Protein AF-0000000078787293 (afdb_homodimer)

Nearest PDB structures (foldseek):
  5sux-assembly1_A  TM=4.460E-01  e=6.720E-12  Vibrio cholerae
  4mlo-assembly1_A  TM=4.413E-01  e=1.773E-11  Vibrio cholerae
  1sfn-assembly1_A  TM=8.249E-01  e=9.211E-05  Deinococcus radiodurans
  2arc-assembly1_A  TM=6.393E-01  e=3.563E-06  Escherichia coli
  3myx-assembly2_B  TM=7.234E-01  e=1.630E-04  Pseudomonas syringae pv. tomato str. DC3000

Structure (mmCIF, N/CA/C/O backbone):
data_AF-0000000078787293-model_v1
#
loop_
_entity.id
_entity.type
_entity.pdbx_description
1 polymer 'HTH araC/xylS-type domain-containing protein'
#
loop_
_atom_site.group_PDB
_atom_site.id
_atom_site.type_symbol
_atom_site.label_atom_id
_atom_site.label_alt_id
_atom_site.label_comp_id
_atom_site.label_asym_id
_atom_site.label_entity_id
_atom_site.label_seq_id
_atom_site.pdbx_PDB_ins_code
_atom_site.Cartn_x
_atom_site.Cartn_y
_atom_site.Cartn_z
_atom_site.occupancy
_atom_site.B_iso_or_equiv
_atom_site.auth_seq_id
_atom_site.auth_comp_id
_atom_site.auth_asym_id
_atom_site.auth_atom_id
_atom_site.pdbx_PDB_model_num
ATOM 1 N N . MET A 1 1 ? 17.047 10.227 26.578 1 62.25 1 MET A N 1
ATOM 2 C CA . MET A 1 1 ? 17.625 10.672 25.312 1 62.25 1 MET A CA 1
ATOM 3 C C . MET A 1 1 ? 16.594 10.57 24.188 1 62.25 1 MET A C 1
ATOM 5 O O . MET A 1 1 ? 15.789 9.633 24.156 1 62.25 1 MET A O 1
ATOM 9 N N . GLU A 1 2 ? 16.328 11.617 23.391 1 69 2 GLU A N 1
ATOM 10 C CA . GLU A 1 2 ? 15.398 11.711 22.266 1 69 2 GLU A CA 1
ATOM 11 C C . GLU A 1 2 ? 15.922 10.953 21.047 1 69 2 GLU A C 1
ATOM 13 O O . GLU A 1 2 ? 17.094 11.086 20.688 1 69 2 GLU A O 1
ATOM 18 N N . ARG A 1 3 ? 15.273 9.922 20.766 1 77.88 3 ARG A N 1
ATOM 19 C CA . ARG A 1 3 ? 15.594 9.18 19.547 1 77.88 3 ARG A CA 1
ATOM 20 C C . ARG A 1 3 ? 14.562 9.445 18.453 1 77.88 3 ARG A C 1
ATOM 22 O O . ARG A 1 3 ? 13.352 9.414 18.719 1 77.88 3 ARG A O 1
ATOM 29 N N . LEU A 1 4 ? 15.031 9.945 17.312 1 78.88 4 LEU A N 1
ATOM 30 C CA . LEU A 1 4 ? 14.203 10.172 16.125 1 78.88 4 LEU A CA 1
ATOM 31 C C . LEU A 1 4 ? 14.664 9.297 14.969 1 78.88 4 LEU A C 1
ATOM 33 O O . LEU A 1 4 ? 15.781 9.453 14.477 1 78.88 4 LEU A O 1
ATOM 37 N N . ASP A 1 5 ? 13.82 8.258 14.688 1 85.5 5 ASP A N 1
ATOM 38 C CA . ASP A 1 5 ? 14.086 7.426 13.516 1 85.5 5 ASP A CA 1
ATOM 39 C C . ASP A 1 5 ? 13.219 7.855 12.336 1 85.5 5 ASP A C 1
ATOM 41 O O . ASP A 1 5 ? 12 7.984 12.469 1 85.5 5 ASP A O 1
ATOM 45 N N . VAL A 1 6 ? 13.891 8.141 11.242 1 84.81 6 VAL A N 1
ATOM 46 C CA . VAL A 1 6 ? 13.156 8.688 10.102 1 84.81 6 VAL A CA 1
ATOM 47 C C . VAL A 1 6 ? 13.414 7.828 8.867 1 84.81 6 VAL A C 1
ATOM 49 O O . VAL A 1 6 ? 14.555 7.445 8.594 1 84.81 6 VAL A O 1
ATOM 52 N N . PHE A 1 7 ? 12.367 7.406 8.336 1 85.94 7 PHE A N 1
ATOM 53 C CA . PHE A 1 7 ? 12.422 6.84 6.996 1 85.94 7 PHE A CA 1
ATOM 54 C C . PHE A 1 7 ? 12.008 7.867 5.953 1 85.94 7 PHE A C 1
ATOM 56 O O . PHE A 1 7 ? 10.828 8.227 5.867 1 85.94 7 PHE A O 1
ATOM 63 N N . ASP A 1 8 ? 12.977 8.391 5.195 1 82.12 8 ASP A N 1
ATOM 64 C CA . ASP A 1 8 ? 12.711 9.445 4.219 1 82.12 8 ASP A CA 1
ATOM 65 C C . ASP A 1 8 ? 13.148 9.016 2.82 1 82.12 8 ASP A C 1
ATOM 67 O O . ASP A 1 8 ? 14.227 8.445 2.65 1 82.12 8 ASP A O 1
ATOM 71 N N . CYS A 1 9 ? 12.141 9.078 1.881 1 74.38 9 CYS A N 1
ATOM 72 C CA . CYS A 1 9 ? 12.484 8.844 0.483 1 74.38 9 CYS A CA 1
ATOM 73 C C . CYS A 1 9 ? 11.516 9.57 -0.447 1 74.38 9 CYS A C 1
ATOM 75 O O . CYS A 1 9 ? 10.305 9.406 -0.34 1 74.38 9 CYS A O 1
ATOM 77 N N . SER A 1 10 ? 11.984 10.203 -1.508 1 70.12 10 SER A N 1
ATOM 78 C CA . SER A 1 10 ? 11.25 10.805 -2.615 1 70.12 10 SER A CA 1
ATOM 79 C C . SER A 1 10 ? 9.992 11.516 -2.123 1 70.12 10 SER A C 1
ATOM 81 O O . SER A 1 10 ? 8.898 11.273 -2.633 1 70.12 10 SER A O 1
ATOM 83 N N . ASN A 1 11 ? 10.008 12.234 -1.091 1 72.56 11 ASN A N 1
ATOM 84 C CA . ASN A 1 11 ? 8.945 13.094 -0.577 1 72.56 11 ASN A CA 1
ATOM 85 C C . ASN A 1 11 ? 8.07 12.359 0.438 1 72.56 11 ASN A C 1
ATOM 87 O O . ASN A 1 11 ? 6.941 12.773 0.704 1 72.56 11 ASN A O 1
ATOM 91 N N . VAL A 1 12 ? 8.492 11.141 0.809 1 79.19 12 VAL A N 1
ATOM 92 C CA . VAL A 1 12 ? 7.766 10.375 1.816 1 79.19 12 VAL A CA 1
ATOM 93 C C . VAL A 1 12 ? 8.547 10.383 3.131 1 79.19 12 VAL A C 1
ATOM 95 O O . VAL A 1 12 ? 9.758 10.148 3.145 1 79.19 12 VAL A O 1
ATOM 98 N N . LEU A 1 13 ? 7.805 10.766 4.164 1 83.31 13 LEU A N 1
ATOM 99 C CA . LEU A 1 13 ? 8.477 10.82 5.461 1 83.31 13 LEU A CA 1
ATOM 100 C C . LEU A 1 13 ? 7.648 10.109 6.531 1 83.31 13 LEU A C 1
ATOM 102 O O . LEU A 1 13 ? 6.484 10.453 6.746 1 83.31 13 LEU A O 1
ATOM 106 N N . ILE A 1 14 ? 8.195 9.078 7.031 1 85.12 14 ILE A N 1
ATOM 107 C CA . ILE A 1 14 ? 7.66 8.422 8.219 1 85.12 14 ILE A CA 1
ATOM 108 C C . ILE A 1 14 ? 8.672 8.516 9.359 1 85.12 14 ILE A C 1
ATOM 110 O O . ILE A 1 14 ? 9.867 8.273 9.156 1 85.12 14 ILE A O 1
ATOM 114 N N . ALA A 1 15 ? 8.203 8.898 10.477 1 85.5 15 ALA A N 1
ATOM 115 C CA . ALA A 1 15 ? 9.117 9.086 11.594 1 85.5 15 ALA A CA 1
ATOM 116 C C . ALA A 1 15 ? 8.578 8.422 12.859 1 85.5 15 ALA A C 1
ATOM 118 O O . ALA A 1 15 ? 7.367 8.297 13.039 1 85.5 15 ALA A O 1
ATOM 119 N N . SER A 1 16 ? 9.477 7.93 13.602 1 84.25 16 SER A N 1
ATOM 120 C CA . SER A 1 16 ? 9.172 7.43 14.938 1 84.25 16 SER A CA 1
ATOM 121 C C . SER A 1 16 ? 9.914 8.227 16 1 84.25 16 SER A C 1
ATOM 123 O O . SER A 1 16 ? 11.133 8.414 15.922 1 84.25 16 SER A O 1
ATOM 125 N N . TYR A 1 17 ? 9.156 8.781 16.906 1 82.44 17 TYR A N 1
ATOM 126 C CA . TYR A 1 17 ? 9.711 9.594 17.984 1 82.44 17 TYR A CA 1
ATOM 127 C C . TYR A 1 17 ? 9.703 8.828 19.297 1 82.44 17 TYR A C 1
ATOM 129 O O . TYR A 1 17 ? 8.727 8.156 19.641 1 82.44 17 TYR A O 1
ATOM 137 N N . PHE A 1 18 ? 10.93 8.898 19.922 1 79.31 18 PHE A N 1
ATOM 138 C CA . PHE A 1 18 ? 11.07 8.297 21.25 1 79.31 18 PHE A CA 1
ATOM 139 C C . PHE A 1 18 ? 11.812 9.227 22.188 1 79.31 18 PHE A C 1
ATOM 141 O O . PHE A 1 18 ? 12.93 9.664 21.891 1 79.31 18 PHE A O 1
ATOM 148 N N . THR A 1 19 ? 11.156 9.617 23.297 1 79.94 19 THR A N 1
ATOM 149 C CA . THR A 1 19 ? 11.852 10.461 24.266 1 79.94 19 THR A CA 1
ATOM 150 C C . THR A 1 19 ? 11.398 10.156 25.688 1 79.94 19 THR A C 1
ATOM 152 O O . THR A 1 19 ? 10.227 9.828 25.906 1 79.94 19 THR A O 1
ATOM 155 N N . ASP A 1 20 ? 12.328 10.305 26.516 1 77.94 20 ASP A N 1
ATOM 156 C CA . ASP A 1 20 ? 12.031 10.188 27.938 1 77.94 20 ASP A CA 1
ATOM 157 C C . ASP A 1 20 ? 11.758 11.547 28.562 1 77.94 20 ASP A C 1
ATOM 159 O O . ASP A 1 20 ? 11.422 11.641 29.734 1 77.94 20 ASP A O 1
ATOM 163 N N . ASP A 1 21 ? 11.922 12.586 27.719 1 71.88 21 ASP A N 1
ATOM 164 C CA . ASP A 1 21 ? 11.773 13.953 28.219 1 71.88 21 ASP A CA 1
ATOM 165 C C . ASP A 1 21 ? 10.477 14.586 27.719 1 71.88 21 ASP A C 1
ATOM 167 O O . ASP A 1 21 ? 9.945 14.195 26.672 1 71.88 21 ASP A O 1
ATOM 171 N N . ARG A 1 22 ? 10.086 15.469 28.5 1 72.69 22 ARG A N 1
ATOM 172 C CA . ARG A 1 22 ? 8.938 16.281 28.125 1 72.69 22 ARG A CA 1
ATOM 173 C C . ARG A 1 22 ? 9.352 17.406 27.188 1 72.69 22 ARG A C 1
ATOM 175 O O . ARG A 1 22 ? 10.352 18.094 27.422 1 72.69 22 ARG A O 1
ATOM 182 N N . GLY A 1 23 ? 8.953 17.297 25.953 1 70.62 23 GLY A N 1
ATOM 183 C CA . GLY A 1 23 ? 9.297 18.328 24.969 1 70.62 23 GLY A CA 1
ATOM 184 C C . GLY A 1 23 ? 8.086 18.922 24.281 1 70.62 23 GLY A C 1
ATOM 185 O O . GLY A 1 23 ? 7.004 18.328 24.297 1 70.62 23 GLY A O 1
ATOM 186 N N . CYS A 1 24 ? 8.234 20.281 24.016 1 66.62 24 CYS A N 1
ATOM 187 C CA . CYS A 1 24 ? 7.188 21.016 23.297 1 66.62 24 CYS A CA 1
ATOM 188 C C . CYS A 1 24 ? 7.609 21.328 21.875 1 66.62 24 CYS A C 1
ATOM 190 O O . CYS A 1 24 ? 8.789 21.578 21.609 1 66.62 24 CYS A O 1
ATOM 192 N N . ALA A 1 25 ? 6.742 20.922 20.953 1 65.94 25 ALA A N 1
ATOM 193 C CA . ALA A 1 25 ? 6.961 21.375 19.578 1 65.94 25 ALA A CA 1
ATOM 194 C C . ALA A 1 25 ? 5.777 22.188 19.078 1 65.94 25 ALA A C 1
ATOM 196 O O . ALA A 1 25 ? 4.641 21.984 19.516 1 65.94 25 ALA A O 1
ATOM 197 N N . HIS A 1 26 ? 6.086 23.312 18.328 1 65 26 HIS A N 1
ATOM 198 C CA . HIS A 1 26 ? 5.066 24.312 18.062 1 65 26 HIS A CA 1
ATOM 199 C C . HIS A 1 26 ? 4.602 24.266 16.609 1 65 26 HIS A C 1
ATOM 201 O O . HIS A 1 26 ? 3.637 24.938 16.234 1 65 26 HIS A O 1
ATOM 207 N N . GLU A 1 27 ? 4.996 23.422 15.75 1 70.94 27 GLU A N 1
ATOM 208 C CA . GLU A 1 27 ? 4.551 23.703 14.391 1 70.94 27 GLU A CA 1
ATOM 209 C C . GLU A 1 27 ? 4.414 22.406 13.586 1 70.94 27 GLU A C 1
ATOM 211 O O . GLU A 1 27 ? 5.27 21.531 13.664 1 70.94 27 GLU A O 1
ATOM 216 N N . ASN A 1 28 ? 3.115 22.438 12.992 1 80.5 28 ASN A N 1
ATOM 217 C CA . ASN A 1 28 ? 2.889 21.344 12.055 1 80.5 28 ASN A CA 1
ATOM 218 C C . ASN A 1 28 ? 3.025 21.812 10.609 1 80.5 28 ASN A C 1
ATOM 220 O O . ASN A 1 28 ? 2.066 22.312 10.016 1 80.5 28 ASN A O 1
ATOM 224 N N . ARG A 1 29 ? 4.113 21.641 9.992 1 85.62 29 ARG A N 1
ATOM 225 C CA . ARG A 1 29 ? 4.43 22.188 8.68 1 85.62 29 ARG A CA 1
ATOM 226 C C . ARG A 1 29 ? 3.844 21.328 7.57 1 85.62 29 ARG A C 1
ATOM 228 O O . ARG A 1 29 ? 3.756 21.766 6.418 1 85.62 29 ARG A O 1
ATOM 235 N N . GLU A 1 30 ? 3.525 20.188 7.879 1 90.75 30 GLU A N 1
ATOM 236 C CA . GLU A 1 30 ? 2.895 19.266 6.938 1 90.75 30 GLU A CA 1
ATOM 237 C C . GLU A 1 30 ? 1.66 18.609 7.551 1 90.75 30 GLU A C 1
ATOM 239 O O . GLU A 1 30 ? 1.553 18.5 8.773 1 90.75 30 GLU A O 1
ATOM 244 N N . HIS A 1 31 ? 0.689 18.297 6.621 1 94.94 31 HIS A N 1
ATOM 245 C CA . HIS A 1 31 ? -0.355 17.422 7.137 1 94.94 31 HIS A CA 1
ATOM 246 C C . HIS A 1 31 ? 0.238 16.141 7.719 1 94.94 31 HIS A C 1
ATOM 248 O O . HIS A 1 31 ? 1.158 15.555 7.137 1 94.94 31 HIS A O 1
ATOM 254 N N . THR A 1 32 ? -0.256 15.773 8.891 1 94.62 32 THR A N 1
ATOM 255 C CA . THR A 1 32 ? 0.397 14.688 9.609 1 94.62 32 THR A CA 1
ATOM 256 C C . THR A 1 32 ? -0.635 13.719 10.172 1 94.62 32 THR A C 1
ATOM 258 O O . THR A 1 32 ? -1.681 14.133 10.672 1 94.62 32 THR A O 1
ATOM 261 N N . LEU A 1 33 ? -0.369 12.461 9.984 1 96.56 33 LEU A N 1
ATOM 262 C CA . LEU A 1 33 ? -1.076 11.398 10.688 1 96.56 33 LEU A CA 1
ATOM 263 C C . LEU A 1 33 ? -0.208 10.812 11.797 1 96.56 33 LEU A C 1
ATOM 265 O O . LEU A 1 33 ? 0.885 10.305 11.531 1 96.56 33 LEU A O 1
ATOM 269 N N . ILE A 1 34 ? -0.699 10.898 13.062 1 94.94 34 ILE A N 1
ATOM 270 C CA . ILE A 1 34 ? 0.132 10.484 14.188 1 94.94 34 ILE A CA 1
ATOM 271 C C . ILE A 1 34 ? -0.552 9.344 14.938 1 94.94 34 ILE A C 1
ATOM 273 O O . ILE A 1 34 ? -1.773 9.352 15.117 1 94.94 34 ILE A O 1
ATOM 277 N N . TYR A 1 35 ? 0.194 8.344 15.273 1 95.12 35 TYR A N 1
ATOM 278 C CA . TYR A 1 35 ? -0.231 7.219 16.094 1 95.12 35 TYR A CA 1
ATOM 279 C C . TYR A 1 35 ? 0.604 7.125 17.359 1 95.12 35 TYR A C 1
ATOM 281 O O . TYR A 1 35 ? 1.831 7.027 17.297 1 95.12 35 TYR A O 1
ATOM 289 N N . LEU A 1 36 ? -0.06 7.109 18.516 1 94.25 36 LEU A N 1
ATOM 290 C CA . LEU A 1 36 ? 0.658 7.082 19.781 1 94.25 36 LEU A CA 1
ATOM 291 C C . LEU A 1 36 ? 0.861 5.648 20.25 1 94.25 36 LEU A C 1
ATOM 293 O O . LEU A 1 36 ? -0.107 4.906 20.438 1 94.25 36 LEU A O 1
ATOM 297 N N . CYS A 1 37 ? 2.1 5.32 20.484 1 91.81 37 CYS A N 1
ATOM 298 C CA . CYS A 1 37 ? 2.443 3.975 20.938 1 91.81 37 CYS A CA 1
ATOM 299 C C . CYS A 1 37 ? 2.535 3.904 22.453 1 91.81 37 CYS A C 1
ATOM 301 O O . CYS A 1 37 ? 2.088 2.93 23.062 1 91.81 37 CYS A O 1
ATOM 303 N N . SER A 1 38 ? 3.1 4.848 23.031 1 92.5 38 SER A N 1
ATOM 304 C CA . SER A 1 38 ? 3.242 4.934 24.484 1 92.5 38 SER A CA 1
ATOM 305 C C . SER A 1 38 ? 3.346 6.383 24.938 1 92.5 38 SER A C 1
ATOM 307 O O . SER A 1 38 ? 3.646 7.273 24.141 1 92.5 38 SER A O 1
ATOM 309 N N . GLY A 1 39 ? 3.051 6.59 26.234 1 92.62 39 GLY A N 1
ATOM 310 C CA . GLY A 1 39 ? 3.074 7.941 26.781 1 92.62 39 GLY A CA 1
ATOM 311 C C . GLY A 1 39 ? 1.795 8.711 26.516 1 92.62 39 GLY A C 1
ATOM 312 O O . GLY A 1 39 ? 0.717 8.125 26.406 1 92.62 39 GLY A O 1
ATOM 313 N N . GLU A 1 40 ? 2.012 10.039 26.562 1 93.38 40 GLU A N 1
ATOM 314 C CA . GLU A 1 40 ? 0.89 10.938 26.328 1 93.38 40 GLU A CA 1
ATOM 315 C C . GLU A 1 40 ? 1.302 12.109 25.438 1 93.38 40 GLU A C 1
ATOM 317 O O . GLU A 1 40 ? 2.426 12.602 25.531 1 93.38 40 GLU A O 1
ATOM 322 N N . LEU A 1 41 ? 0.417 12.453 24.609 1 93.25 41 LEU A N 1
ATOM 323 C CA . LEU A 1 41 ? 0.627 13.633 23.781 1 93.25 41 LEU A CA 1
ATOM 324 C C . LEU A 1 41 ? -0.491 14.648 23.984 1 93.25 41 LEU A C 1
ATOM 326 O O . LEU A 1 41 ? -1.661 14.352 23.734 1 93.25 41 LEU A O 1
ATOM 330 N N . GLU A 1 42 ? -0.112 15.773 24.438 1 93.69 42 GLU A N 1
ATOM 331 C CA . GLU A 1 42 ? -1.062 16.875 24.578 1 93.69 42 GLU A CA 1
ATOM 332 C C . GLU A 1 42 ? -0.973 17.844 23.406 1 93.69 42 GLU A C 1
ATOM 334 O O . GLU A 1 42 ? 0.111 18.328 23.078 1 93.69 42 GLU A O 1
ATOM 339 N N . ILE A 1 43 ? -2.078 18.047 22.828 1 93.38 43 ILE A N 1
ATOM 340 C CA . ILE A 1 43 ? -2.152 18.969 21.688 1 93.38 43 ILE A CA 1
ATOM 341 C C . ILE A 1 43 ? -3.053 20.141 22.047 1 93.38 43 ILE A C 1
ATOM 343 O O . ILE A 1 43 ? -4.203 19.953 22.453 1 93.38 43 ILE A O 1
ATOM 347 N N . GLU A 1 44 ? -2.506 21.281 21.859 1 91.62 44 GLU A N 1
ATOM 348 C CA . GLU A 1 44 ? -3.279 22.5 22.109 1 91.62 44 GLU A CA 1
ATOM 349 C C . GLU A 1 44 ? -3.514 23.281 20.828 1 91.62 44 GLU A C 1
ATOM 351 O O . GLU A 1 44 ? -2.568 23.578 20.094 1 91.62 44 GLU A O 1
ATOM 356 N N . GLU A 1 45 ? -4.715 23.516 20.547 1 88.25 45 GLU A N 1
ATOM 357 C CA . GLU A 1 45 ? -5.117 24.312 19.406 1 88.25 45 GLU A CA 1
ATOM 358 C C . GLU A 1 45 ? -6.184 25.344 19.781 1 88.25 45 GLU A C 1
ATOM 360 O O . GLU A 1 45 ? -7.273 24.969 20.234 1 88.25 45 GLU A O 1
ATOM 365 N N . ARG A 1 46 ? -5.898 26.562 19.5 1 81 46 ARG A N 1
ATOM 366 C CA . ARG A 1 46 ? -6.844 27.641 19.766 1 81 46 ARG A CA 1
ATOM 367 C C . ARG A 1 46 ? -7.398 27.547 21.188 1 81 46 ARG A C 1
ATOM 369 O O . ARG A 1 46 ? -8.617 27.609 21.375 1 81 46 ARG A O 1
ATOM 376 N N . GLY A 1 47 ? -6.609 27.281 22.078 1 83.56 47 GLY A N 1
ATOM 377 C CA . GLY A 1 47 ? -6.984 27.25 23.484 1 83.56 47 GLY A CA 1
ATOM 378 C C . GLY A 1 47 ? -7.578 25.938 23.922 1 83.56 47 GLY A C 1
ATOM 379 O O . GLY A 1 47 ? -7.789 25.703 25.125 1 83.56 47 GLY A O 1
ATOM 380 N N . LYS A 1 48 ? -7.879 25.094 23.047 1 91.5 48 LYS A N 1
ATOM 381 C C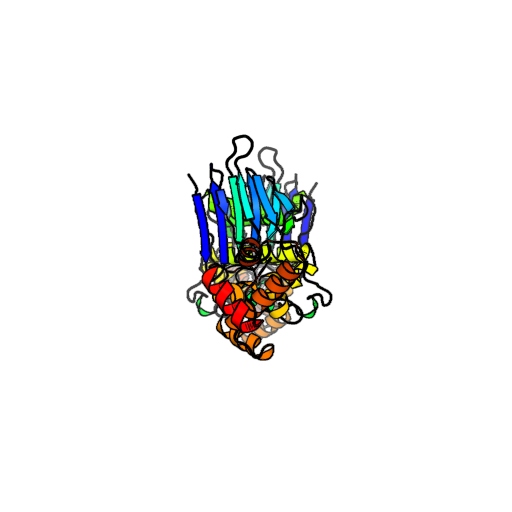A . LYS A 1 48 ? -8.438 23.781 23.391 1 91.5 48 LYS A CA 1
ATOM 382 C C . LYS A 1 48 ? -7.344 22.719 23.469 1 91.5 48 LYS A C 1
ATOM 384 O O . LYS A 1 48 ? -6.496 22.625 22.578 1 91.5 48 LYS A O 1
ATOM 389 N N . LYS A 1 49 ? -7.438 21.984 24.531 1 94 49 LYS A N 1
ATOM 390 C CA . LYS A 1 49 ? -6.441 20.938 24.766 1 94 49 LYS A CA 1
ATOM 391 C C . LYS A 1 49 ? -7.035 19.547 24.5 1 94 49 LYS A C 1
ATOM 393 O O . LYS A 1 49 ? -8.141 19.25 24.953 1 94 49 LYS A O 1
ATOM 398 N N . THR A 1 50 ? -6.352 18.797 23.75 1 95.44 50 THR A N 1
ATOM 399 C CA . THR A 1 50 ? -6.688 17.391 23.484 1 95.44 50 THR A CA 1
ATOM 400 C C . THR A 1 50 ? -5.523 16.484 23.859 1 95.44 50 THR A C 1
ATOM 402 O O . THR A 1 50 ? -4.371 16.75 23.516 1 95.44 50 THR A O 1
ATOM 405 N N . VAL A 1 51 ? -5.852 15.477 24.578 1 95.75 51 VAL A N 1
ATOM 406 C CA . VAL A 1 51 ? -4.805 14.547 25 1 95.75 51 VAL A CA 1
ATOM 407 C C . VAL A 1 51 ? -4.977 13.211 24.281 1 95.75 51 VAL A C 1
ATOM 409 O O . VAL A 1 51 ? -6.066 12.633 24.281 1 95.75 51 VAL A O 1
ATOM 412 N N . LEU A 1 52 ? -3.926 12.75 23.656 1 95.12 52 LEU A N 1
ATOM 413 C CA . LEU A 1 52 ? -3.9 11.438 23.031 1 95.12 52 LEU A CA 1
ATOM 414 C C . LEU A 1 52 ? -3.285 10.398 23.953 1 95.12 52 LEU A C 1
ATOM 416 O O . LEU A 1 52 ? -2.324 10.688 24.672 1 95.12 52 LEU A O 1
ATOM 420 N N . HIS A 1 53 ? -3.787 9.242 23.922 1 94.88 53 HIS A N 1
ATOM 421 C CA . HIS A 1 53 ? -3.299 8.094 24.688 1 94.88 53 HIS A CA 1
ATOM 422 C C . HIS A 1 53 ? -2.865 6.961 23.75 1 94.88 53 HIS A C 1
ATOM 424 O O . HIS A 1 53 ? -3.146 6.996 22.547 1 94.88 53 HIS A O 1
ATOM 430 N N . PRO A 1 54 ? -2.098 6.02 24.375 1 93 54 PRO A N 1
ATOM 431 C CA . PRO A 1 54 ? -1.667 4.902 23.531 1 93 54 PRO A CA 1
ATOM 432 C C . PRO A 1 54 ? -2.828 4.242 22.781 1 93 54 PRO A C 1
ATOM 434 O O . PRO A 1 54 ? -3.857 3.936 23.391 1 93 54 PRO A O 1
ATOM 437 N N . GLY A 1 55 ? -2.611 4.094 21.453 1 92.06 55 GLY A N 1
ATOM 438 C CA . GLY A 1 55 ? -3.65 3.508 20.625 1 92.06 55 GLY A CA 1
ATOM 439 C C . GLY A 1 55 ? -4.457 4.539 19.859 1 92.06 55 GLY A C 1
ATOM 440 O O . GLY A 1 55 ? -5.156 4.207 18.891 1 92.06 55 GLY A O 1
ATOM 441 N N . ASP A 1 56 ? -4.289 5.793 20.281 1 95.69 56 ASP A N 1
ATOM 442 C CA . ASP A 1 56 ? -4.996 6.859 19.578 1 95.69 56 ASP A CA 1
ATOM 443 C C . ASP A 1 56 ? -4.266 7.258 18.297 1 95.69 56 ASP A C 1
ATOM 445 O O . ASP A 1 56 ? -3.035 7.195 18.234 1 95.69 56 ASP A O 1
ATOM 449 N N . CYS A 1 57 ? -5.059 7.578 17.344 1 96.81 57 CYS A N 1
ATOM 450 C CA . CYS A 1 57 ? -4.578 8.141 16.094 1 96.81 57 CYS A CA 1
ATOM 451 C C . CYS A 1 57 ? -5.246 9.477 15.797 1 96.81 57 CYS A C 1
ATOM 453 O O . CYS A 1 57 ? -6.43 9.656 16.078 1 96.81 57 CYS A O 1
ATOM 455 N N . ALA A 1 58 ? -4.457 10.406 15.312 1 96.56 58 ALA A N 1
ATOM 456 C CA . ALA A 1 58 ? -5.023 11.719 15.031 1 96.56 58 ALA A CA 1
ATOM 457 C C . ALA A 1 58 ? -4.426 12.312 13.758 1 96.56 58 ALA A C 1
ATOM 459 O O . ALA A 1 58 ? -3.273 12.039 13.414 1 96.56 58 ALA A O 1
ATOM 460 N N . PHE A 1 59 ? -5.277 13.023 13.07 1 96.94 59 PHE A N 1
ATOM 461 C CA . PHE A 1 59 ? -4.844 13.828 11.938 1 96.94 59 PHE A CA 1
ATOM 462 C C . PHE A 1 59 ? -4.609 15.273 12.359 1 96.94 59 PHE A C 1
ATOM 464 O O . PHE A 1 59 ? -5.473 15.891 12.984 1 96.94 59 PHE A O 1
ATOM 471 N N . MET A 1 60 ? -3.463 15.781 12.031 1 94.5 60 MET A N 1
ATOM 472 C CA . MET A 1 60 ? -3.131 17.188 12.25 1 94.5 60 MET A CA 1
ATOM 473 C C . MET A 1 60 ? -2.889 17.906 10.922 1 94.5 60 MET A C 1
ATOM 475 O O . MET A 1 60 ? -1.938 17.578 10.203 1 94.5 60 MET A O 1
ATOM 479 N N . ARG A 1 61 ? -3.717 18.797 10.633 1 94.12 61 ARG A N 1
ATOM 480 C CA . ARG A 1 61 ? -3.557 19.594 9.414 1 94.12 61 ARG A CA 1
ATOM 481 C C . ARG A 1 61 ? -2.354 20.516 9.523 1 94.12 61 ARG A C 1
ATOM 483 O O . ARG A 1 61 ? -1.959 20.906 10.625 1 94.12 61 ARG A O 1
ATOM 490 N N . ARG A 1 62 ? -1.782 20.797 8.406 1 92.06 62 ARG A N 1
ATOM 491 C CA . ARG A 1 62 ? -0.757 21.828 8.375 1 92.06 62 ARG A CA 1
ATOM 492 C C . ARG A 1 62 ? -1.277 23.125 8.977 1 92.06 62 ARG A C 1
ATOM 494 O O . ARG A 1 62 ? -2.262 23.703 8.492 1 92.06 62 ARG A O 1
ATOM 501 N N . ASP A 1 63 ? -0.73 23.5 10.086 1 87.62 63 ASP A N 1
ATOM 502 C CA . ASP A 1 63 ? -1.187 24.656 10.844 1 87.62 63 ASP A CA 1
ATOM 503 C C . ASP A 1 63 ? -0.082 25.188 11.75 1 87.62 63 ASP A C 1
ATOM 505 O O . ASP A 1 63 ? 0.68 24.406 12.328 1 87.62 63 ASP A O 1
ATOM 509 N N . ASN A 1 64 ? 0.025 26.469 11.812 1 82.69 64 ASN A N 1
ATOM 510 C CA . ASN A 1 64 ? 1.068 27.094 12.617 1 82.69 64 ASN A CA 1
ATOM 511 C C . ASN A 1 64 ? 0.596 27.359 14.047 1 82.69 64 ASN A C 1
ATOM 513 O O . ASN A 1 64 ? 1.363 27.828 14.883 1 82.69 64 ASN A O 1
ATOM 517 N N . ARG A 1 65 ? -0.587 27.078 14.43 1 82.5 65 ARG A N 1
ATOM 518 C CA . ARG A 1 65 ? -1.129 27.422 15.742 1 82.5 65 ARG A CA 1
ATOM 519 C C . ARG A 1 65 ? -1.361 26.172 16.578 1 82.5 65 ARG A C 1
ATOM 521 O O . ARG A 1 65 ? -2.227 26.172 17.469 1 82.5 65 ARG A O 1
ATOM 528 N N . MET A 1 66 ? -0.697 25.141 16.266 1 86.75 66 MET A N 1
ATOM 529 C CA . MET A 1 66 ? -0.808 23.906 17.062 1 86.75 66 MET A CA 1
ATOM 530 C C . MET A 1 66 ? 0.421 23.719 17.938 1 86.75 66 MET A C 1
ATOM 532 O O . MET A 1 66 ? 1.553 23.891 17.484 1 86.75 66 MET A O 1
ATOM 536 N N . TRP A 1 67 ? 0.164 23.516 19.203 1 86.88 67 TRP A N 1
ATOM 537 C CA . TRP A 1 67 ? 1.235 23.266 20.156 1 86.88 67 TRP A CA 1
ATOM 538 C C . TRP A 1 67 ? 1.188 21.828 20.656 1 86.88 67 TRP A C 1
ATOM 540 O O . TRP A 1 67 ? 0.168 21.375 21.188 1 86.88 67 TRP A O 1
ATOM 550 N N . LEU A 1 68 ? 2.326 21.141 20.469 1 89.44 68 LEU A N 1
ATOM 551 C CA . LEU A 1 68 ? 2.418 19.734 20.859 1 89.44 68 LEU A CA 1
ATOM 552 C C . LEU A 1 68 ? 3.334 19.562 22.062 1 89.44 68 LEU A C 1
ATOM 554 O O . LEU A 1 68 ? 4.438 20.109 22.094 1 89.44 68 LEU A O 1
ATOM 558 N N . GLN A 1 69 ? 2.857 18.906 23.047 1 89.31 69 GLN A N 1
ATOM 559 C CA . GLN A 1 69 ? 3.654 18.578 24.219 1 89.31 69 GLN A CA 1
ATOM 560 C C . GLN A 1 69 ? 3.717 17.062 24.422 1 89.31 69 GLN A C 1
ATOM 562 O O . GLN A 1 69 ? 2.689 16.422 24.641 1 89.31 69 GLN A O 1
ATOM 567 N N . LYS A 1 70 ? 4.969 16.469 24.422 1 89.88 70 LYS A N 1
ATOM 568 C CA . LYS A 1 70 ? 5.211 15.047 24.625 1 89.88 70 LYS A CA 1
ATOM 569 C C . LYS A 1 70 ? 5.496 14.734 26.094 1 89.88 70 LYS A C 1
ATOM 571 O O . LYS A 1 70 ? 6.32 15.406 26.719 1 89.88 70 LYS A O 1
ATOM 576 N N . LYS A 1 71 ? 4.789 13.797 26.578 1 88.12 71 LYS A N 1
ATOM 577 C CA . LYS A 1 71 ? 4.926 13.508 28 1 88.12 71 LYS A CA 1
ATOM 578 C C . LYS A 1 71 ? 5.121 12.016 28.234 1 88.12 71 LYS A C 1
ATOM 580 O O . LYS A 1 71 ? 4.555 11.188 27.516 1 88.12 71 LYS A O 1
ATOM 585 N N . VAL A 1 72 ? 5.895 11.703 29.281 1 85.38 72 VAL A N 1
ATOM 586 C CA . VAL A 1 72 ? 6.016 10.344 29.797 1 85.38 72 VAL A CA 1
ATOM 587 C C . VAL A 1 72 ? 4.797 10 30.656 1 85.38 72 VAL A C 1
ATOM 589 O O . VAL A 1 72 ? 4.301 10.844 31.406 1 85.38 72 VAL A O 1
ATOM 592 N N . GLU A 1 73 ? 4.25 8.883 30.453 1 84.44 73 GLU A N 1
ATOM 593 C CA . GLU A 1 73 ? 3.104 8.43 31.234 1 84.44 73 GLU A CA 1
ATOM 594 C C . GLU A 1 73 ? 3.367 7.062 31.859 1 84.44 73 GLU A C 1
ATOM 596 O O . GLU A 1 73 ? 3.775 6.125 31.172 1 84.44 73 GLU A O 1
ATOM 601 N N . ASP A 1 74 ? 3.094 7.004 33.188 1 83.38 74 ASP A N 1
ATOM 602 C CA . ASP A 1 74 ? 3.201 5.746 33.938 1 83.38 74 ASP A CA 1
ATOM 603 C C . ASP A 1 74 ? 4.574 5.109 33.719 1 83.38 74 ASP A C 1
ATOM 605 O O . ASP A 1 74 ? 4.68 3.906 33.5 1 83.38 74 ASP A O 1
ATOM 609 N N . GLY A 1 75 ? 5.562 5.953 33.688 1 82.69 75 GLY A N 1
ATOM 610 C CA . GLY A 1 75 ? 6.93 5.461 33.594 1 82.69 75 GLY A CA 1
ATOM 611 C C . GLY A 1 75 ? 7.297 4.992 32.219 1 82.69 75 GLY A C 1
ATOM 612 O O . GLY A 1 75 ? 8.43 4.578 31.969 1 82.69 75 GLY A O 1
ATOM 613 N N . LYS A 1 76 ? 6.383 5.016 31.375 1 86.94 76 LYS A N 1
ATOM 614 C CA . LYS A 1 76 ? 6.676 4.621 30 1 86.94 76 LYS A CA 1
ATOM 615 C C . LYS A 1 76 ? 7.086 5.82 29.156 1 86.94 76 LYS A C 1
ATOM 617 O O . LYS A 1 76 ? 6.422 6.863 29.172 1 86.94 76 LYS A O 1
ATOM 622 N N . PRO A 1 77 ? 8.094 5.668 28.438 1 89.12 77 PRO A N 1
ATOM 623 C CA . PRO A 1 77 ? 8.555 6.77 27.578 1 89.12 77 PRO A CA 1
ATOM 624 C C . PRO A 1 77 ? 7.562 7.125 26.484 1 89.12 77 PRO A C 1
ATOM 626 O O . PRO A 1 77 ? 6.695 6.316 26.141 1 89.12 77 PRO A O 1
ATOM 629 N N . TYR A 1 78 ? 7.668 8.328 25.969 1 90.75 78 TYR A N 1
ATOM 630 C CA . TYR A 1 78 ? 6.855 8.758 24.844 1 90.75 78 TYR A CA 1
ATOM 631 C C . TYR A 1 78 ? 7.352 8.125 23.547 1 90.75 78 TYR A C 1
ATOM 633 O O . TYR A 1 78 ? 8.531 8.227 23.203 1 90.75 78 TYR A O 1
ATOM 641 N N . ARG A 1 79 ? 6.391 7.398 22.859 1 91 79 ARG A N 1
ATOM 642 C CA . ARG A 1 79 ? 6.684 6.84 21.547 1 91 79 ARG A CA 1
ATOM 643 C C . ARG A 1 79 ? 5.512 7.039 20.594 1 91 79 ARG A C 1
ATOM 645 O O . ARG A 1 79 ? 4.367 6.738 20.938 1 91 79 ARG A O 1
ATOM 652 N N . SER A 1 80 ? 5.848 7.633 19.422 1 92.12 80 SER A N 1
ATOM 653 C CA . SER A 1 80 ? 4.816 7.824 18.406 1 92.12 80 SER A CA 1
ATOM 654 C C . SER A 1 80 ? 5.355 7.551 17.016 1 92.12 80 SER A C 1
ATOM 656 O O . SER A 1 80 ? 6.57 7.586 16.797 1 92.12 80 SER A O 1
ATOM 658 N N . VAL A 1 81 ? 4.504 7.148 16.141 1 93.12 81 VAL A N 1
ATOM 659 C CA . VAL A 1 81 ? 4.801 7.051 14.711 1 93.12 81 VAL A CA 1
ATOM 660 C C . VAL A 1 81 ? 4.023 8.117 13.945 1 93.12 81 VAL A C 1
ATOM 662 O O . VAL A 1 81 ? 2.816 8.281 14.148 1 93.12 81 VAL A O 1
ATOM 665 N N . VAL A 1 82 ? 4.73 8.836 13.094 1 93.19 82 VAL A N 1
ATOM 666 C CA . VAL A 1 82 ? 4.121 9.961 12.383 1 93.19 82 VAL A CA 1
ATOM 667 C C . VAL A 1 82 ? 4.32 9.789 10.883 1 93.19 82 VAL A C 1
ATOM 669 O O . VAL A 1 82 ? 5.426 9.484 10.43 1 93.19 82 VAL A O 1
ATOM 672 N N . LEU A 1 83 ? 3.258 9.914 10.133 1 95.19 83 LEU A N 1
ATOM 673 C CA . LEU A 1 83 ? 3.316 10.055 8.68 1 95.19 83 LEU A CA 1
ATOM 674 C C . LEU A 1 83 ? 3.146 11.516 8.273 1 95.19 83 LEU A C 1
ATOM 676 O O . LEU A 1 83 ? 2.113 12.125 8.547 1 95.19 83 LEU A O 1
ATOM 680 N N . LYS A 1 84 ? 4.113 12.094 7.645 1 94.06 84 LYS A N 1
ATOM 681 C CA . LYS A 1 84 ? 4.043 13.461 7.141 1 94.06 84 LYS A CA 1
ATOM 682 C C . LYS A 1 84 ? 3.768 13.484 5.641 1 94.06 84 LYS A C 1
ATOM 684 O O . LYS A 1 84 ? 4.523 12.906 4.859 1 94.06 84 LYS A O 1
ATOM 689 N N . PHE A 1 85 ? 2.73 14.164 5.23 1 95.5 85 PHE A N 1
ATOM 690 C CA . PHE A 1 85 ? 2.326 14.195 3.83 1 95.5 85 PHE A CA 1
ATOM 691 C C . PHE A 1 85 ? 2.803 15.484 3.162 1 95.5 85 PHE A C 1
ATOM 693 O O . PHE A 1 85 ? 2.174 16.531 3.303 1 95.5 85 PHE A O 1
ATOM 700 N N . SER A 1 86 ? 3.857 15.344 2.393 1 91.94 86 SER A N 1
ATOM 701 C CA . SER A 1 86 ? 4.398 16.5 1.688 1 91.94 86 SER A CA 1
ATOM 702 C C . SER A 1 86 ? 3.49 16.922 0.537 1 91.94 86 SER A C 1
ATOM 704 O O . SER A 1 86 ? 2.678 16.125 0.059 1 91.94 86 SER A O 1
ATOM 706 N N . ARG A 1 87 ? 3.646 18.109 0.132 1 90.88 87 ARG A N 1
ATOM 707 C CA . ARG A 1 87 ? 2.826 18.625 -0.957 1 90.88 87 ARG A CA 1
ATOM 708 C C . ARG A 1 87 ? 3.064 17.844 -2.244 1 90.88 87 ARG A C 1
ATOM 710 O O . ARG A 1 87 ? 2.113 17.453 -2.928 1 90.88 87 ARG A O 1
ATOM 717 N N . PRO A 1 88 ? 4.32 17.641 -2.592 1 91.19 88 PRO A N 1
ATOM 718 C CA . PRO A 1 88 ? 4.531 16.859 -3.809 1 91.19 88 PRO A CA 1
ATOM 719 C C . PRO A 1 88 ? 3.881 15.477 -3.742 1 91.19 88 PRO A C 1
ATOM 721 O O . PRO A 1 88 ? 3.295 15.016 -4.727 1 91.19 88 PRO A O 1
ATOM 724 N N . PHE A 1 89 ? 3.928 14.844 -2.645 1 93.94 89 PHE A N 1
ATOM 725 C CA . PHE A 1 89 ? 3.307 13.539 -2.477 1 93.94 89 PHE A CA 1
ATOM 726 C C . PHE A 1 89 ? 1.797 13.625 -2.654 1 93.94 89 PHE A C 1
ATOM 728 O O . PHE A 1 89 ? 1.199 12.805 -3.354 1 93.94 89 PHE A O 1
ATOM 735 N N . LEU A 1 90 ? 1.169 14.594 -2.057 1 95.06 90 LEU A N 1
ATOM 736 C CA . LEU A 1 90 ? -0.279 14.758 -2.133 1 95.06 90 LEU A CA 1
ATOM 737 C C . LEU A 1 90 ? -0.719 15.055 -3.562 1 95.06 90 LEU A C 1
ATOM 739 O O . LEU A 1 90 ? -1.763 14.578 -4.008 1 95.06 90 LEU A O 1
ATOM 743 N N . ARG A 1 91 ? 0.074 15.82 -4.211 1 92.56 91 ARG A N 1
ATOM 744 C CA . ARG A 1 91 ? -0.242 16.125 -5.602 1 92.56 91 ARG A CA 1
ATOM 745 C C . ARG A 1 91 ? -0.21 14.867 -6.461 1 92.56 91 ARG A C 1
ATOM 747 O O . ARG A 1 91 ? -1.093 14.656 -7.293 1 92.56 91 ARG A O 1
ATOM 754 N N . GLU A 1 92 ? 0.799 14.117 -6.27 1 92.94 92 GLU A N 1
ATOM 755 C CA . GLU A 1 92 ? 0.924 12.859 -7 1 92.94 92 GLU A CA 1
ATOM 756 C C . GLU A 1 92 ? -0.246 11.93 -6.695 1 92.94 92 GLU A C 1
ATOM 758 O O . GLU A 1 92 ? -0.823 11.336 -7.609 1 92.94 92 GLU A O 1
ATOM 763 N N . PHE A 1 93 ? -0.572 11.828 -5.48 1 94.56 93 PHE A N 1
ATOM 764 C CA . PHE A 1 93 ? -1.673 10.953 -5.082 1 94.56 93 PHE A CA 1
ATOM 765 C C . PHE A 1 93 ? -2.988 11.438 -5.684 1 94.56 93 PHE A C 1
ATOM 767 O O . PHE A 1 93 ? -3.779 10.633 -6.188 1 94.56 93 PHE A O 1
ATOM 774 N N . TYR A 1 94 ? -3.203 12.703 -5.605 1 94.38 94 TYR A N 1
ATOM 775 C CA . TYR A 1 94 ? -4.445 13.281 -6.105 1 94.38 94 TYR A CA 1
ATOM 776 C C . TYR A 1 94 ? -4.664 12.93 -7.57 1 94.38 94 TYR A C 1
ATOM 778 O O . TYR A 1 94 ? -5.801 12.727 -8 1 94.38 94 TYR A O 1
ATOM 786 N N . GLN A 1 95 ? -3.594 12.82 -8.312 1 92.56 95 GLN A N 1
ATOM 787 C CA . GLN A 1 95 ? -3.676 12.516 -9.742 1 92.56 95 GLN A CA 1
ATOM 788 C C . GLN A 1 95 ? -4.137 11.078 -9.977 1 92.56 95 GLN A C 1
ATOM 790 O O . GLN A 1 95 ? -4.625 10.75 -11.055 1 92.56 95 GLN A O 1
ATOM 795 N N . THR A 1 96 ? -3.982 10.258 -8.984 1 90.38 96 THR A N 1
ATOM 796 C CA . THR A 1 96 ? -4.352 8.859 -9.133 1 90.38 96 THR A CA 1
ATOM 797 C C . THR A 1 96 ? -5.82 8.641 -8.789 1 90.38 96 THR A C 1
ATOM 799 O O . THR A 1 96 ? -6.391 7.594 -9.094 1 90.38 96 THR A O 1
ATOM 802 N N . LEU A 1 97 ? -6.441 9.562 -8.133 1 90.94 97 LEU A N 1
ATOM 803 C CA . LEU A 1 97 ? -7.828 9.422 -7.695 1 90.94 97 LEU A CA 1
ATOM 804 C C . LEU A 1 97 ? -8.781 9.453 -8.883 1 90.94 97 LEU A C 1
ATOM 806 O O . LEU A 1 97 ? -8.562 10.211 -9.836 1 90.94 97 LEU A O 1
ATOM 810 N N . ASN A 1 98 ? -9.719 8.602 -8.742 1 87.06 98 ASN A N 1
ATOM 811 C CA . ASN A 1 98 ? -10.836 8.727 -9.672 1 87.06 98 ASN A CA 1
ATOM 812 C C . ASN A 1 98 ? -11.656 9.984 -9.406 1 87.06 98 ASN A C 1
ATOM 814 O O . ASN A 1 98 ? -12.297 10.109 -8.359 1 87.06 98 ASN A O 1
ATOM 818 N N . ARG A 1 99 ? -11.812 10.82 -10.383 1 86.56 99 ARG A N 1
ATOM 819 C CA . ARG A 1 99 ? -12.453 12.125 -10.234 1 86.56 99 ARG A CA 1
ATOM 820 C C . ARG A 1 99 ? -13.922 11.977 -9.836 1 86.56 99 ARG A C 1
ATOM 822 O O . ARG A 1 99 ? -14.461 12.812 -9.109 1 86.56 99 ARG A O 1
ATOM 829 N N . GLN A 1 100 ? -14.453 10.836 -10.219 1 85.81 100 GLN A N 1
ATOM 830 C CA . GLN A 1 100 ? -15.867 10.609 -9.945 1 85.81 100 GLN A CA 1
ATOM 831 C C . GLN A 1 100 ? -16.094 10.273 -8.477 1 85.81 100 GLN A C 1
ATOM 833 O O . GLN A 1 100 ? -17.203 10.445 -7.961 1 85.81 100 GLN A O 1
ATOM 838 N N . GLN A 1 101 ? -15.008 9.906 -7.855 1 83.5 101 GLN A N 1
ATOM 839 C CA . GLN A 1 101 ? -15.148 9.477 -6.469 1 83.5 101 GLN A CA 1
ATOM 840 C C . GLN A 1 101 ? -14.844 10.617 -5.504 1 83.5 101 GLN A C 1
ATOM 842 O O . GLN A 1 101 ? -15.078 10.492 -4.301 1 83.5 101 GLN A O 1
ATOM 847 N N . ILE A 1 102 ? -14.391 11.703 -6.004 1 90.12 102 ILE A N 1
ATOM 848 C CA . ILE A 1 102 ? -14.07 12.852 -5.168 1 90.12 102 ILE A CA 1
ATOM 849 C C . ILE A 1 102 ? -15.359 13.57 -4.762 1 90.12 102 ILE A C 1
ATOM 851 O O . ILE A 1 102 ? -16.141 13.992 -5.621 1 90.12 102 ILE A O 1
ATOM 855 N N . PRO A 1 103 ? -15.539 13.672 -3.486 1 90.31 103 PRO A N 1
ATOM 856 C CA . PRO A 1 103 ? -16.781 14.32 -3.055 1 90.31 103 PRO A CA 1
ATOM 857 C C . PRO A 1 103 ? -16.828 15.805 -3.418 1 90.31 103 PRO A C 1
ATOM 859 O O . PRO A 1 103 ? -15.844 16.516 -3.229 1 90.31 103 PRO A O 1
ATOM 862 N N . ASN A 1 104 ? -17.953 16.234 -3.896 1 84.56 104 ASN A N 1
ATOM 863 C CA . ASN A 1 104 ? -18.109 17.625 -4.309 1 84.56 104 ASN A CA 1
ATOM 864 C C . ASN A 1 104 ? -18.578 18.5 -3.15 1 84.56 104 ASN A C 1
ATOM 866 O O . ASN A 1 104 ? -18.5 19.719 -3.225 1 84.56 104 ASN A O 1
ATOM 870 N N . ASP A 1 105 ? -18.984 17.875 -2.098 1 89.5 105 ASP A N 1
ATOM 871 C CA . ASP A 1 105 ? -19.562 18.625 -0.996 1 89.5 105 ASP A CA 1
ATOM 872 C C . ASP A 1 105 ? -18.625 18.656 0.213 1 89.5 105 ASP A C 1
ATOM 874 O O . ASP A 1 105 ? -19.062 18.984 1.323 1 89.5 105 ASP A O 1
ATOM 878 N N . SER A 1 106 ? -17.422 18.297 0.006 1 91.94 106 SER A N 1
ATOM 879 C CA . SER A 1 106 ? -16.453 18.312 1.095 1 91.94 106 SER A CA 1
ATOM 880 C C . SER A 1 106 ? -16.078 19.734 1.492 1 91.94 106 SER A C 1
ATOM 882 O O . SER A 1 106 ? -15.898 20.594 0.631 1 91.94 106 SER A O 1
ATOM 884 N N . GLU A 1 107 ? -16.016 19.922 2.805 1 91.56 107 GLU A N 1
ATOM 885 C CA . GLU A 1 107 ? -15.656 21.25 3.314 1 91.56 107 GLU A CA 1
ATOM 886 C C . GLU A 1 107 ? -14.555 21.141 4.367 1 91.56 107 GLU A C 1
ATOM 888 O O . GLU A 1 107 ? -14.562 20.234 5.199 1 91.56 107 GLU A O 1
ATOM 893 N N . ARG A 1 108 ? -13.711 22.094 4.293 1 89.62 108 ARG A N 1
ATOM 894 C CA . ARG A 1 108 ? -12.609 22.141 5.254 1 89.62 108 ARG A CA 1
ATOM 895 C C . ARG A 1 108 ? -13.125 22.469 6.652 1 89.62 108 ARG A C 1
ATOM 897 O O . ARG A 1 108 ? -13.898 23.422 6.828 1 89.62 108 ARG A O 1
ATOM 904 N N . GLU A 1 109 ? -12.672 21.719 7.57 1 85.38 109 GLU A N 1
ATOM 905 C CA . GLU A 1 109 ? -13.062 21.984 8.953 1 85.38 109 GLU A CA 1
ATOM 906 C C . GLU A 1 109 ? -12.297 23.172 9.531 1 85.38 109 GLU A C 1
ATOM 908 O O . GLU A 1 109 ? -11.172 23.453 9.109 1 85.38 109 GLU A O 1
ATOM 913 N N . LYS A 1 110 ? -12.922 23.75 10.539 1 82.5 110 LYS A N 1
ATOM 914 C CA . LYS A 1 110 ? -12.266 24.859 11.203 1 82.5 110 LYS A CA 1
ATOM 915 C C . LYS A 1 110 ? -11.125 24.391 12.094 1 82.5 110 LYS A C 1
ATOM 917 O O . LYS A 1 110 ? -10.078 25.031 12.164 1 82.5 110 LYS A O 1
ATOM 922 N N . VAL A 1 111 ? -11.383 23.203 12.688 1 87.31 111 VAL A N 1
ATOM 923 C CA . VAL A 1 111 ? -10.359 22.641 13.562 1 87.31 111 VAL A CA 1
ATOM 924 C C . VAL A 1 111 ? -9.312 21.906 12.734 1 87.31 111 VAL A C 1
ATOM 926 O O . VAL A 1 111 ? -9.641 21.281 11.727 1 87.31 111 VAL A O 1
ATOM 929 N N . SER A 1 112 ? -8.062 22.047 13.172 1 92.06 112 SER A N 1
ATOM 930 C CA . SER A 1 112 ? -6.957 21.406 12.453 1 92.06 112 SER A CA 1
ATOM 931 C C . SER A 1 112 ? -6.676 20.016 12.984 1 92.06 112 SER A C 1
ATOM 933 O O . SER A 1 112 ? -6.004 19.219 12.328 1 92.06 112 SER A O 1
ATOM 935 N N . LEU A 1 113 ? -7.113 19.75 14.164 1 94 113 LEU A N 1
ATOM 936 C CA . LEU A 1 113 ? -6.887 18.469 14.812 1 94 113 LEU A CA 1
ATOM 937 C C . LEU A 1 113 ? -8.125 17.578 14.711 1 94 113 LEU A C 1
ATOM 939 O O . LEU A 1 113 ? -9.234 18.016 15.031 1 94 113 LEU A O 1
ATOM 943 N N . ARG A 1 114 ? -7.969 16.391 14.219 1 95.06 114 ARG A N 1
ATOM 944 C CA . ARG A 1 114 ? -9.039 15.391 14.203 1 95.06 114 ARG A CA 1
ATOM 945 C C . ARG A 1 114 ? -8.555 14.07 14.805 1 95.06 114 ARG A C 1
ATOM 947 O O . ARG A 1 114 ? -7.691 13.406 14.234 1 95.06 114 ARG A O 1
ATOM 954 N N . VAL A 1 115 ? -9.125 13.812 15.945 1 96.38 115 VAL A N 1
ATOM 955 C CA . VAL A 1 115 ? -8.852 12.5 16.531 1 96.38 115 VAL A CA 1
ATOM 956 C C . VAL A 1 115 ? -9.695 11.438 15.828 1 96.38 115 VAL A C 1
ATOM 958 O O . VAL A 1 115 ? -10.914 11.586 15.703 1 96.38 115 VAL A O 1
ATOM 961 N N . LEU A 1 116 ? -9.055 10.414 15.328 1 97 116 LEU A N 1
ATOM 962 C CA . LEU A 1 116 ? -9.773 9.375 14.602 1 97 116 LEU A CA 1
ATOM 963 C C . LEU A 1 116 ? -10.438 8.391 15.562 1 97 116 LEU A C 1
ATOM 965 O O . LEU A 1 116 ? -10 8.242 16.703 1 97 116 LEU A O 1
ATOM 969 N N . PRO A 1 117 ? -11.523 7.773 15.102 1 94.62 117 PRO A N 1
ATOM 970 C CA . PRO A 1 117 ? -12.195 6.793 15.961 1 94.62 117 PRO A CA 1
ATOM 971 C C . PRO A 1 117 ? -11.266 5.656 16.391 1 94.62 117 PRO A C 1
ATOM 973 O O . PRO A 1 117 ? -10.422 5.215 15.602 1 94.62 117 PRO A O 1
ATOM 976 N N . SER A 1 118 ? -11.57 5.168 17.531 1 88.56 118 SER A N 1
ATOM 977 C CA . SER A 1 118 ? -10.727 4.121 18.094 1 88.56 118 SER A CA 1
ATOM 978 C C . SER A 1 118 ? -11.07 2.754 17.516 1 88.56 118 SER A C 1
ATOM 980 O O . SER A 1 118 ? -12.125 2.584 16.891 1 88.56 118 SER A O 1
ATOM 982 N N . ASN A 1 119 ? -10.195 1.763 17.609 1 85.38 119 ASN A N 1
ATOM 983 C CA . ASN A 1 119 ? -10.359 0.345 17.312 1 85.38 119 ASN A CA 1
ATOM 984 C C . ASN A 1 119 ? -10.617 0.116 15.82 1 85.38 119 ASN A C 1
ATOM 986 O O . ASN A 1 119 ? -11.406 -0.753 15.453 1 85.38 119 ASN A O 1
ATOM 990 N N . ARG A 1 120 ? -10.164 1.073 15.062 1 91.38 120 ARG A N 1
ATOM 991 C CA . ARG A 1 120 ? -10.227 0.849 13.625 1 91.38 120 ARG A CA 1
ATOM 992 C C . ARG A 1 120 ? -9.133 -0.113 13.172 1 91.38 120 ARG A C 1
ATOM 994 O O . ARG A 1 120 ? -7.957 0.092 13.477 1 91.38 120 ARG A O 1
ATOM 1001 N N . LEU A 1 121 ? -9.547 -1.074 12.43 1 91.12 121 LEU A N 1
ATOM 1002 C CA . LEU A 1 121 ? -8.625 -2.119 12 1 91.12 121 LEU A CA 1
ATOM 1003 C C . LEU A 1 121 ? -7.605 -1.574 11.008 1 91.12 121 LEU A C 1
ATOM 1005 O O . LEU A 1 121 ? -6.449 -1.998 10.992 1 91.12 121 LEU A O 1
ATOM 1009 N N . ASP A 1 122 ? -8.055 -0.67 10.141 1 93.69 122 ASP A N 1
ATOM 1010 C CA . ASP A 1 122 ? -7.148 -0.139 9.125 1 93.69 122 ASP A CA 1
ATOM 1011 C C . ASP A 1 122 ? -6.043 0.698 9.766 1 93.69 122 ASP A C 1
ATOM 1013 O O . ASP A 1 122 ? -4.898 0.68 9.297 1 93.69 122 ASP A O 1
ATOM 1017 N N . ILE A 1 123 ? -6.359 1.356 10.836 1 94.19 123 ILE A N 1
ATOM 1018 C CA . ILE A 1 123 ? -5.352 2.125 11.555 1 94.19 123 ILE A CA 1
ATOM 1019 C C . ILE A 1 123 ? -4.352 1.178 12.211 1 94.19 123 ILE A C 1
ATOM 1021 O O . ILE A 1 123 ? -3.137 1.346 12.062 1 94.19 123 ILE A O 1
ATOM 1025 N N . ARG A 1 124 ? -4.855 0.253 12.844 1 89.44 124 ARG A N 1
ATOM 1026 C CA . ARG A 1 124 ? -3.996 -0.718 13.516 1 89.44 124 ARG A CA 1
ATOM 1027 C C . ARG A 1 124 ? -3.102 -1.438 12.508 1 89.44 124 ARG A C 1
ATOM 1029 O O . ARG A 1 124 ? -1.898 -1.587 12.734 1 89.44 124 ARG A O 1
ATOM 1036 N N . SER A 1 125 ? -3.742 -1.844 11.477 1 91.19 125 SER A N 1
ATOM 1037 C CA . SER A 1 125 ? -3.016 -2.559 10.43 1 91.19 125 SER A CA 1
ATOM 1038 C C . SER A 1 125 ? -1.878 -1.713 9.875 1 91.19 125 SER A C 1
ATOM 1040 O O . SER A 1 125 ? -0.75 -2.191 9.734 1 91.19 125 SER A O 1
ATOM 1042 N N . LEU A 1 126 ? -2.113 -0.489 9.555 1 93.81 126 LEU A N 1
ATOM 1043 C CA . LEU A 1 126 ? -1.119 0.416 8.992 1 93.81 126 LEU A CA 1
ATOM 1044 C C . LEU A 1 126 ? 0.062 0.587 9.938 1 93.81 126 LEU A C 1
ATOM 1046 O O . LEU A 1 126 ? 1.209 0.333 9.562 1 93.81 126 LEU A O 1
ATOM 1050 N N . PHE A 1 127 ? -0.162 0.877 11.156 1 91.12 127 PHE A N 1
ATOM 1051 C CA . PHE A 1 127 ? 0.922 1.265 12.055 1 91.12 127 PHE A CA 1
ATOM 1052 C C . PHE A 1 127 ? 1.641 0.035 12.594 1 91.12 127 PHE A C 1
ATOM 1054 O O . PHE A 1 127 ? 2.852 0.068 12.828 1 91.12 127 PHE A O 1
ATOM 1061 N N . GLU A 1 128 ? 0.961 -1.06 12.758 1 85.44 128 GLU A N 1
ATOM 1062 C CA . GLU A 1 128 ? 1.624 -2.293 13.172 1 85.44 128 GLU A CA 1
ATOM 1063 C C . GLU A 1 128 ? 2.564 -2.807 12.086 1 85.44 128 GLU A C 1
ATOM 1065 O O . GLU A 1 128 ? 3.514 -3.539 12.375 1 85.44 128 GLU A O 1
ATOM 1070 N N . SER A 1 129 ? 2.268 -2.424 10.898 1 90.88 129 SER A N 1
ATOM 1071 C CA . SER A 1 129 ? 3.113 -2.857 9.797 1 90.88 129 SER A CA 1
ATOM 1072 C C . SER A 1 129 ? 4.352 -1.979 9.664 1 90.88 129 SER A C 1
ATOM 1074 O O . SER A 1 129 ? 5.316 -2.35 8.992 1 90.88 129 SER A O 1
ATOM 1076 N N . VAL A 1 130 ? 4.359 -0.85 10.273 1 90.69 130 VAL A N 1
ATOM 1077 C CA . VAL A 1 130 ? 5.469 0.089 10.125 1 90.69 130 VAL A CA 1
ATOM 1078 C C . VAL A 1 130 ? 6.387 -0.005 11.344 1 90.69 130 VAL A C 1
ATOM 1080 O O . VAL A 1 130 ? 7.609 0.111 11.211 1 90.69 130 VAL A O 1
ATOM 1083 N N . ILE A 1 131 ? 5.863 -0.311 12.469 1 87.62 131 ILE A N 1
ATOM 1084 C CA . ILE A 1 131 ? 6.559 -0.283 13.75 1 87.62 131 ILE A CA 1
ATOM 1085 C C . ILE A 1 131 ? 7.734 -1.256 13.727 1 87.62 131 ILE A C 1
ATOM 1087 O O . ILE A 1 131 ? 8.836 -0.922 14.164 1 87.62 131 ILE A O 1
ATOM 1091 N N . PRO A 1 132 ? 7.605 -2.438 13.141 1 86.69 132 PRO A N 1
ATOM 1092 C CA . PRO A 1 132 ? 8.719 -3.389 13.125 1 86.69 132 PRO A CA 1
ATOM 1093 C C . PRO A 1 132 ? 9.953 -2.838 12.422 1 86.69 132 PRO A C 1
ATOM 1095 O O . PRO A 1 132 ? 11.086 -3.168 12.789 1 86.69 132 PRO A O 1
ATOM 1098 N N . TYR A 1 133 ? 9.766 -2.045 11.438 1 89.94 133 TYR A N 1
ATOM 1099 C CA . TYR A 1 133 ? 10.898 -1.462 10.727 1 89.94 133 TYR A CA 1
ATOM 1100 C C . TYR A 1 133 ? 11.695 -0.541 11.641 1 89.94 133 TYR A C 1
ATOM 1102 O O . TYR A 1 133 ? 12.93 -0.56 11.633 1 89.94 133 TYR A O 1
ATOM 1110 N N . PHE A 1 134 ? 11.023 0.231 12.391 1 87.25 134 PHE A N 1
ATOM 1111 C CA . PHE A 1 134 ? 11.68 1.141 13.32 1 87.25 134 PHE A CA 1
ATOM 1112 C C . PHE A 1 134 ? 12.391 0.367 14.422 1 87.25 134 PHE A C 1
ATOM 1114 O O . PHE A 1 134 ? 13.523 0.687 14.789 1 87.25 134 PHE A O 1
ATOM 1121 N N . ASP A 1 135 ? 11.758 -0.663 14.883 1 86.25 135 ASP A N 1
ATOM 1122 C CA . ASP A 1 135 ? 12.328 -1.469 15.961 1 86.25 135 ASP A CA 1
ATOM 1123 C C . ASP A 1 135 ? 13.594 -2.18 15.5 1 86.25 135 ASP A C 1
ATOM 1125 O O . ASP A 1 135 ? 14.547 -2.318 16.266 1 86.25 135 ASP A O 1
ATOM 1129 N N . ALA A 1 136 ? 13.57 -2.566 14.297 1 88.19 136 ALA A N 1
ATOM 1130 C CA . ALA A 1 136 ? 14.703 -3.307 13.75 1 88.19 136 ALA A CA 1
ATOM 1131 C C . ALA A 1 136 ? 15.773 -2.355 13.211 1 88.19 136 ALA A C 1
ATOM 1133 O O . ALA A 1 136 ? 16.906 -2.768 12.945 1 88.19 136 ALA A O 1
ATOM 1134 N N . GLY A 1 137 ? 15.367 -1.079 13.055 1 87.38 137 GLY A N 1
ATOM 1135 C CA . GLY A 1 137 ? 16.297 -0.123 12.453 1 87.38 137 GLY A CA 1
ATOM 1136 C C . GLY A 1 137 ? 16.531 -0.364 10.977 1 87.38 137 GLY A C 1
ATOM 1137 O O . GLY A 1 137 ? 17.625 -0.132 10.477 1 87.38 137 GLY A O 1
ATOM 1138 N N . GLU A 1 138 ? 15.602 -0.977 10.344 1 89.31 138 GLU A N 1
ATOM 1139 C CA . GLU A 1 138 ? 15.695 -1.275 8.914 1 89.31 138 GLU A CA 1
ATOM 1140 C C . GLU A 1 138 ? 14.719 -0.429 8.109 1 89.31 138 GLU A C 1
ATOM 1142 O O . GLU A 1 138 ? 13.523 -0.41 8.398 1 89.31 138 GLU A O 1
ATOM 1147 N N . LYS A 1 139 ? 15.211 0.26 7.141 1 89.69 139 LYS A N 1
ATOM 1148 C CA . LYS A 1 139 ? 14.375 1.072 6.266 1 89.69 139 LYS A CA 1
ATOM 1149 C C . LYS A 1 139 ? 13.68 0.21 5.211 1 89.69 139 LYS A C 1
ATOM 1151 O O . LYS A 1 139 ? 14.336 -0.579 4.523 1 89.69 139 LYS A O 1
ATOM 1156 N N . PRO A 1 140 ? 12.359 0.329 5.156 1 89.94 140 PRO A N 1
ATOM 1157 C CA . PRO A 1 140 ? 11.695 -0.363 4.047 1 89.94 140 PRO A CA 1
ATOM 1158 C C . PRO A 1 140 ? 12.141 0.159 2.682 1 89.94 140 PRO A C 1
ATOM 1160 O O . PRO A 1 140 ? 12.766 1.215 2.594 1 89.94 140 PRO A O 1
ATOM 1163 N N . SER A 1 141 ? 11.859 -0.624 1.673 1 89.31 141 SER A N 1
ATOM 1164 C CA . SER A 1 141 ? 12.109 -0.127 0.323 1 89.31 141 SER A CA 1
ATOM 1165 C C . SER A 1 141 ? 11.289 1.129 0.037 1 89.31 141 SER A C 1
ATOM 1167 O O . SER A 1 141 ? 10.266 1.371 0.682 1 89.31 141 SER A O 1
ATOM 1169 N N . GLU A 1 142 ? 11.711 1.921 -0.893 1 89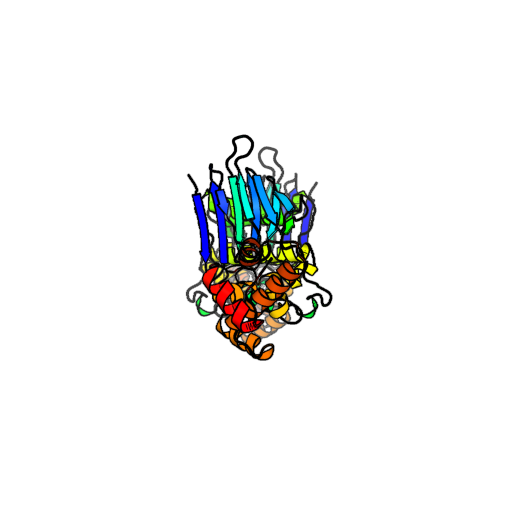.25 142 GLU A N 1
ATOM 1170 C CA . GLU A 1 142 ? 11.008 3.152 -1.246 1 89.25 142 GLU A CA 1
ATOM 1171 C C . GLU A 1 142 ? 9.578 2.867 -1.685 1 89.25 142 GLU A C 1
ATOM 1173 O O . GLU A 1 142 ? 8.656 3.615 -1.347 1 89.25 142 GLU A O 1
ATOM 1178 N N . ASP A 1 143 ? 9.406 1.831 -2.391 1 90.25 143 ASP A N 1
ATOM 1179 C CA . ASP A 1 143 ? 8.078 1.467 -2.879 1 90.25 143 ASP A CA 1
ATOM 1180 C C . ASP A 1 143 ? 7.148 1.114 -1.722 1 90.25 143 ASP A C 1
ATOM 1182 O O . ASP A 1 143 ? 5.992 1.537 -1.7 1 90.25 143 ASP A O 1
ATOM 1186 N N . VAL A 1 144 ? 7.707 0.398 -0.799 1 91.25 144 VAL A N 1
ATOM 1187 C CA . VAL A 1 144 ? 6.91 0.004 0.357 1 91.25 144 VAL A CA 1
ATOM 1188 C C . VAL A 1 144 ? 6.586 1.231 1.206 1 91.25 144 VAL A C 1
ATOM 1190 O O . VAL A 1 144 ? 5.469 1.372 1.705 1 91.25 144 VAL A O 1
ATOM 1193 N N . LEU A 1 145 ? 7.547 2.086 1.336 1 92.19 145 LEU A N 1
ATOM 1194 C CA . LEU A 1 145 ? 7.336 3.328 2.072 1 92.19 145 LEU A CA 1
ATOM 1195 C C . LEU A 1 145 ? 6.207 4.145 1.45 1 92.19 145 LEU A C 1
ATOM 1197 O O . LEU A 1 145 ? 5.34 4.652 2.162 1 92.19 145 LEU A O 1
ATOM 1201 N N . LYS A 1 146 ? 6.258 4.23 0.19 1 93.19 146 LYS A N 1
ATOM 1202 C CA . LYS A 1 146 ? 5.207 4.949 -0.527 1 93.19 146 LYS A CA 1
ATOM 1203 C C . LYS A 1 146 ? 3.844 4.305 -0.301 1 93.19 146 LYS A C 1
ATOM 1205 O O . LYS A 1 146 ? 2.846 5 -0.115 1 93.19 146 LYS A O 1
ATOM 1210 N N . LEU A 1 147 ? 3.807 3.033 -0.321 1 93.19 147 LEU A N 1
ATOM 1211 C CA . LEU A 1 147 ? 2.553 2.322 -0.1 1 93.19 147 LEU A CA 1
ATOM 1212 C C . LEU A 1 147 ? 1.991 2.631 1.284 1 93.19 147 LEU A C 1
ATOM 1214 O O . LEU A 1 147 ? 0.779 2.793 1.444 1 93.19 147 LEU A O 1
ATOM 1218 N N . LYS A 1 148 ? 2.883 2.648 2.301 1 94.06 148 LYS A N 1
ATOM 1219 C CA . LYS A 1 148 ? 2.438 2.969 3.654 1 94.06 148 LYS A CA 1
ATOM 1220 C C . LYS A 1 148 ? 1.854 4.379 3.723 1 94.06 148 LYS A C 1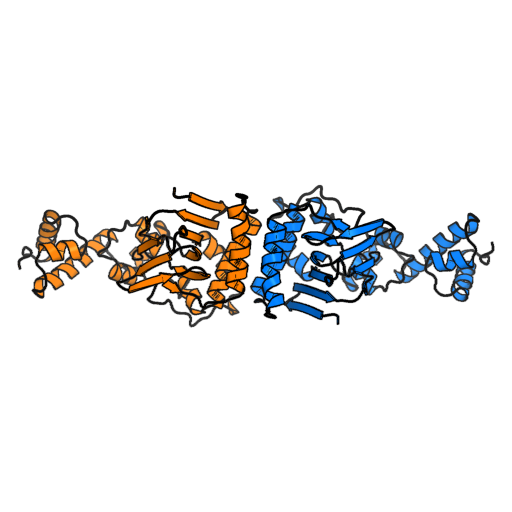
ATOM 1222 O O . LYS A 1 148 ? 0.839 4.602 4.387 1 94.06 148 LYS A O 1
ATOM 1227 N N . MET A 1 149 ? 2.465 5.254 2.992 1 95.38 149 MET A N 1
ATOM 1228 C CA . MET A 1 149 ? 1.978 6.629 2.945 1 95.38 149 MET A CA 1
ATOM 1229 C C . MET A 1 149 ? 0.602 6.695 2.291 1 95.38 149 MET A C 1
ATOM 1231 O O . MET A 1 149 ? -0.291 7.387 2.783 1 95.38 149 MET A O 1
ATOM 1235 N N . VAL A 1 150 ? 0.456 5.996 1.214 1 95.75 150 VAL A N 1
ATOM 1236 C CA . VAL A 1 150 ? -0.822 5.965 0.511 1 95.75 150 VAL A CA 1
ATOM 1237 C C . VAL A 1 150 ? -1.891 5.348 1.41 1 95.75 150 VAL A C 1
ATOM 1239 O O . VAL A 1 150 ? -3.023 5.828 1.461 1 95.75 150 VAL A O 1
ATOM 1242 N N . GLU A 1 151 ? -1.525 4.309 2.055 1 95.12 151 GLU A N 1
ATOM 1243 C CA . GLU A 1 151 ? -2.451 3.691 3 1 95.12 151 GLU A CA 1
ATOM 1244 C C . GLU A 1 151 ? -2.896 4.688 4.066 1 95.12 151 GLU A C 1
ATOM 1246 O O . GLU A 1 151 ? -4.059 4.684 4.48 1 95.12 151 GLU A O 1
ATOM 1251 N N . GLY A 1 152 ? -1.965 5.496 4.52 1 96.5 152 GLY A N 1
ATOM 1252 C CA . GLY A 1 152 ? -2.305 6.543 5.469 1 96.5 152 GLY A CA 1
ATOM 1253 C C . GLY A 1 152 ? -3.35 7.508 4.945 1 96.5 152 GLY A C 1
ATOM 1254 O O . GLY A 1 152 ? -4.273 7.887 5.668 1 96.5 152 GLY A O 1
ATOM 1255 N N . ILE A 1 153 ? -3.211 7.879 3.721 1 96.62 153 ILE A N 1
ATOM 1256 C CA . ILE A 1 153 ? -4.188 8.766 3.1 1 96.62 153 ILE A CA 1
ATOM 1257 C C . ILE A 1 153 ? -5.555 8.094 3.068 1 96.62 153 ILE A C 1
ATOM 1259 O O . ILE A 1 153 ? -6.574 8.719 3.365 1 96.62 153 ILE A O 1
ATOM 1263 N N . TYR A 1 154 ? -5.582 6.824 2.758 1 95 154 TYR A N 1
ATOM 1264 C CA . TYR A 1 154 ? -6.863 6.125 2.688 1 95 154 TYR A CA 1
ATOM 1265 C C . TYR A 1 154 ? -7.496 6.008 4.07 1 95 154 TYR A C 1
ATOM 1267 O O . TYR A 1 154 ? -8.719 6.051 4.203 1 95 154 TYR A O 1
ATOM 1275 N N . VAL A 1 155 ? -6.691 5.801 5.098 1 95.56 155 VAL A N 1
ATOM 1276 C CA . VAL A 1 155 ? -7.211 5.812 6.461 1 95.56 155 VAL A CA 1
ATOM 1277 C C . VAL A 1 155 ? -7.977 7.113 6.711 1 95.56 155 VAL A C 1
ATOM 1279 O O . VAL A 1 155 ? -9.086 7.094 7.25 1 95.56 155 VAL A O 1
ATOM 1282 N N . LEU A 1 156 ? -7.398 8.219 6.23 1 96.62 156 LEU A N 1
ATOM 1283 C CA . LEU A 1 156 ? -8 9.531 6.438 1 96.62 156 LEU A CA 1
ATOM 1284 C C . LEU A 1 156 ? -9.266 9.695 5.598 1 96.62 156 LEU A C 1
ATOM 1286 O O . LEU A 1 156 ? -10.32 10.055 6.121 1 96.62 156 LEU A O 1
ATOM 1290 N N . LEU A 1 157 ? -9.172 9.359 4.332 1 94.5 157 LEU A N 1
ATOM 1291 C CA . LEU A 1 157 ? -10.281 9.586 3.414 1 94.5 157 LEU A CA 1
ATOM 1292 C C . LEU A 1 157 ? -11.461 8.68 3.752 1 94.5 157 LEU A C 1
ATOM 1294 O O . LEU A 1 157 ? -12.617 9.039 3.512 1 94.5 157 LEU A O 1
ATOM 1298 N N . ASN A 1 158 ? -11.148 7.551 4.379 1 92.25 158 ASN A N 1
ATOM 1299 C CA . ASN A 1 158 ? -12.211 6.641 4.797 1 92.25 158 ASN A CA 1
ATOM 1300 C C . ASN A 1 158 ? -12.797 7.047 6.145 1 92.25 158 ASN A C 1
ATOM 1302 O O . ASN A 1 158 ? -13.812 6.5 6.574 1 92.25 158 ASN A O 1
ATOM 1306 N N . THR A 1 159 ? -12.188 7.93 6.828 1 94 159 THR A N 1
ATOM 1307 C CA . THR A 1 159 ? -12.664 8.422 8.117 1 94 159 THR A CA 1
ATOM 1308 C C . THR A 1 159 ? -13.742 9.484 7.918 1 94 159 THR A C 1
ATOM 1310 O O . THR A 1 159 ? -14.805 9.422 8.539 1 94 159 THR A O 1
ATOM 1313 N N . ASP A 1 160 ? -13.445 10.414 7.078 1 93.62 160 ASP A N 1
ATOM 1314 C CA . ASP A 1 160 ? -14.336 11.547 6.855 1 93.62 160 ASP A CA 1
ATOM 1315 C C . ASP A 1 160 ? -14.102 12.164 5.477 1 93.62 160 ASP A C 1
ATOM 1317 O O . ASP A 1 160 ? -12.977 12.547 5.145 1 93.62 160 ASP A O 1
ATOM 1321 N N . ARG A 1 161 ? -15.203 12.312 4.766 1 91.69 161 ARG A N 1
ATOM 1322 C CA . ARG A 1 161 ? -15.109 12.852 3.414 1 91.69 161 ARG A CA 1
ATOM 1323 C C . ARG A 1 161 ? -14.633 14.305 3.436 1 91.69 161 ARG A C 1
ATOM 1325 O O . ARG A 1 161 ? -14.062 14.789 2.453 1 91.69 161 ARG A O 1
ATOM 1332 N N . ASN A 1 162 ? -14.789 14.922 4.484 1 94.25 162 ASN A N 1
ATOM 1333 C CA . ASN A 1 162 ? -14.391 16.328 4.57 1 94.25 162 ASN A CA 1
ATOM 1334 C C . ASN A 1 162 ? -12.867 16.469 4.57 1 94.25 162 ASN A C 1
ATOM 1336 O O . ASN A 1 162 ? -12.344 17.562 4.328 1 94.25 162 ASN A O 1
ATOM 1340 N N . LEU A 1 163 ? -12.242 15.383 4.797 1 95.44 163 LEU A N 1
ATOM 1341 C CA . LEU A 1 163 ? -10.789 15.453 4.859 1 95.44 163 LEU A CA 1
ATOM 1342 C C . LEU A 1 163 ? -10.195 15.586 3.461 1 95.44 163 LEU A C 1
ATOM 1344 O O . LEU A 1 163 ? -9.031 15.969 3.312 1 95.44 163 LEU A O 1
ATOM 1348 N N . TYR A 1 164 ? -10.969 15.344 2.445 1 95 164 TYR A N 1
ATOM 1349 C CA . TYR A 1 164 ? -10.531 15.664 1.091 1 95 164 TYR A CA 1
ATOM 1350 C C . TYR A 1 164 ? -10.156 17.141 0.977 1 95 164 TYR A C 1
ATOM 1352 O O . TYR A 1 164 ? -9.102 17.469 0.428 1 95 164 TYR A O 1
ATOM 1360 N N . ALA A 1 165 ? -11.016 17.938 1.577 1 94.25 165 ALA A N 1
ATOM 1361 C CA . ALA A 1 165 ? -10.844 19.375 1.475 1 94.25 165 ALA A CA 1
ATOM 1362 C C . ALA A 1 165 ? -9.617 19.844 2.262 1 94.25 165 ALA A C 1
ATOM 1364 O O . ALA A 1 165 ? -9.031 20.875 1.951 1 94.25 165 ALA A O 1
ATOM 1365 N N . SER A 1 166 ? -9.234 19.094 3.23 1 94 166 SER A N 1
ATOM 1366 C CA . SER A 1 166 ? -8.055 19.438 4.023 1 94 166 SER A CA 1
ATOM 1367 C C . SER A 1 166 ? -6.773 18.953 3.354 1 94 166 SER A C 1
ATOM 1369 O O . SER A 1 166 ? -5.785 19.688 3.295 1 94 166 SER A O 1
ATOM 1371 N N . LEU A 1 167 ? -6.793 17.766 2.818 1 95.12 167 LEU A N 1
ATOM 1372 C CA . LEU A 1 167 ? -5.598 17.141 2.264 1 95.12 167 LEU A CA 1
ATOM 1373 C C . LEU A 1 167 ? -5.238 17.75 0.917 1 95.12 167 LEU A C 1
ATOM 1375 O O . LEU A 1 167 ? -4.059 17.875 0.578 1 95.12 167 LEU A O 1
ATOM 1379 N N . PHE A 1 168 ? -6.305 18.125 0.245 1 94.44 168 PHE A N 1
ATOM 1380 C CA . PHE A 1 168 ? -6.074 18.594 -1.115 1 94.44 168 PHE A CA 1
ATOM 1381 C C . PHE A 1 168 ? -6.441 20.062 -1.247 1 94.44 168 PHE A C 1
ATOM 1383 O O . PHE A 1 168 ? -7.152 20.453 -2.18 1 94.44 168 PHE A O 1
ATOM 1390 N N . ASP A 1 169 ? -5.961 20.828 -0.349 1 92.31 169 ASP A N 1
ATOM 1391 C CA . ASP A 1 169 ? -6.27 22.266 -0.254 1 92.31 169 ASP A CA 1
ATOM 1392 C C . ASP A 1 169 ? -5.465 23.062 -1.273 1 92.31 169 ASP A C 1
ATOM 1394 O O . ASP A 1 169 ? -5.324 24.281 -1.142 1 92.31 169 ASP A O 1
ATOM 1398 N N . PHE A 1 170 ? -4.867 22.375 -2.279 1 88.5 170 PHE A N 1
ATOM 1399 C CA . PHE A 1 170 ? -4.145 23.016 -3.371 1 88.5 170 PHE A CA 1
ATOM 1400 C C . PHE A 1 170 ? -4.953 22.969 -4.664 1 88.5 170 PHE A C 1
ATOM 1402 O O . PHE A 1 170 ? -4.527 23.5 -5.691 1 88.5 170 PHE A O 1
ATOM 1409 N N . VAL A 1 171 ? -6.121 22.359 -4.555 1 88.81 171 VAL A N 1
ATOM 1410 C CA . VAL A 1 171 ? -6.965 22.203 -5.734 1 88.81 171 VAL A CA 1
ATOM 1411 C C . VAL A 1 171 ? -8.305 22.906 -5.504 1 88.81 171 VAL A C 1
ATOM 1413 O O . VAL A 1 171 ? -8.805 22.953 -4.375 1 88.81 171 VAL A O 1
ATOM 1416 N N . GLU A 1 172 ? -8.867 23.516 -6.652 1 88.62 172 GLU A N 1
ATOM 1417 C CA . GLU A 1 172 ? -10.219 24.047 -6.559 1 88.62 172 GLU A CA 1
ATOM 1418 C C . GLU A 1 172 ? -11.234 22.922 -6.34 1 88.62 172 GLU A C 1
ATOM 1420 O O . GLU A 1 172 ? -11.109 21.844 -6.918 1 88.62 172 GLU A O 1
ATOM 1425 N N . PRO A 1 173 ? -12.188 23.078 -5.488 1 90.56 173 PRO A N 1
ATOM 1426 C CA . PRO A 1 173 ? -12.617 24.312 -4.824 1 90.56 173 PRO A CA 1
ATOM 1427 C C . PRO A 1 173 ? -12.039 24.453 -3.418 1 90.56 173 PRO A C 1
ATOM 1429 O O . PRO A 1 173 ? -12.508 25.297 -2.639 1 90.56 173 PRO A O 1
ATOM 1432 N N . TRP A 1 174 ? -11.047 23.656 -3.107 1 91.75 174 TRP A N 1
ATOM 1433 C CA . TRP A 1 174 ? -10.602 23.578 -1.723 1 91.75 174 TRP A CA 1
ATOM 1434 C C . TRP A 1 174 ? -9.391 24.484 -1.495 1 91.75 174 TRP A C 1
ATOM 1436 O O . TRP A 1 174 ? -8.859 24.562 -0.383 1 91.75 174 TRP A O 1
ATOM 1446 N N . LYS A 1 175 ? -8.969 25.188 -2.473 1 92.25 175 LYS A N 1
ATOM 1447 C CA . LYS A 1 175 ? -7.801 26.062 -2.352 1 92.25 175 LYS A CA 1
ATOM 1448 C C . LYS A 1 175 ? -8 27.094 -1.241 1 92.25 175 LYS A C 1
ATOM 1450 O O . LYS A 1 175 ? -9.055 27.719 -1.147 1 92.25 175 LYS A O 1
ATOM 1455 N N . ILE A 1 176 ? -6.988 27.234 -0.453 1 92.81 176 ILE A N 1
ATOM 1456 C CA . ILE A 1 176 ? -7.078 28.141 0.685 1 92.81 176 ILE A CA 1
ATOM 1457 C C . ILE A 1 176 ? -7.152 29.578 0.188 1 92.81 176 ILE A C 1
ATOM 1459 O O . ILE A 1 176 ? -6.355 30 -0.657 1 92.81 176 ILE A O 1
ATOM 1463 N N . ASP A 1 177 ? -8.094 30.281 0.675 1 93.75 177 ASP A N 1
ATOM 1464 C CA . ASP A 1 177 ? -8.18 31.703 0.387 1 93.75 177 ASP A CA 1
ATOM 1465 C C . ASP A 1 177 ? -7.09 32.469 1.123 1 93.75 177 ASP A C 1
ATOM 1467 O O . ASP A 1 177 ? -7.031 32.469 2.354 1 93.75 177 ASP A O 1
ATOM 1471 N N . ILE A 1 178 ? -6.289 33.156 0.376 1 95.44 178 ILE A N 1
ATOM 1472 C CA . ILE A 1 178 ? -5.102 33.812 0.926 1 95.44 178 ILE A CA 1
ATOM 1473 C C . ILE A 1 178 ? -5.516 34.906 1.922 1 95.44 178 ILE A C 1
ATOM 1475 O O . ILE A 1 178 ? -4.965 34.969 3.021 1 95.44 178 ILE A O 1
ATOM 1479 N N . LEU A 1 179 ? -6.492 35.688 1.556 1 95.94 179 LEU A N 1
ATOM 1480 C CA . LEU A 1 179 ? -6.887 36.781 2.416 1 95.94 179 LEU A CA 1
ATOM 1481 C C . LEU A 1 179 ? -7.566 36.281 3.684 1 95.94 179 LEU A C 1
ATOM 1483 O O . LEU A 1 179 ? -7.375 36.844 4.766 1 95.94 179 LEU A O 1
ATOM 1487 N N . ASP A 1 180 ? -8.391 35.281 3.512 1 93.88 180 ASP A N 1
ATOM 1488 C CA . ASP A 1 180 ? -9 34.656 4.695 1 93.88 180 ASP A CA 1
ATOM 1489 C C . ASP A 1 180 ? -7.93 34.156 5.656 1 93.88 180 ASP A C 1
ATOM 1491 O O . ASP A 1 180 ? -8.031 34.344 6.867 1 93.88 180 ASP A O 1
ATOM 1495 N N . TYR A 1 181 ? -6.992 33.531 5.109 1 93.81 181 TYR A N 1
ATOM 1496 C CA . TYR A 1 181 ? -5.906 33 5.93 1 93.81 181 TYR A CA 1
ATOM 1497 C C . TYR A 1 181 ? -5.16 34.125 6.637 1 93.81 181 TYR A C 1
ATOM 1499 O O . TYR A 1 181 ? -4.902 34.062 7.836 1 93.81 181 TYR A O 1
ATOM 1507 N N . LEU A 1 182 ? -4.797 35.156 5.91 1 96.12 182 LEU A N 1
ATOM 1508 C CA . LEU A 1 182 ? -4.031 36.25 6.469 1 96.12 182 LEU A CA 1
ATOM 1509 C C . LEU A 1 182 ? -4.84 37 7.527 1 96.12 182 LEU A C 1
ATOM 1511 O O . LEU A 1 182 ? -4.289 37.438 8.539 1 96.12 182 LEU A O 1
ATOM 1515 N N . ASN A 1 183 ? -6.117 37.062 7.301 1 95.44 183 ASN A N 1
ATOM 1516 C CA . ASN A 1 183 ? -6.977 37.688 8.281 1 95.44 183 ASN A CA 1
ATOM 1517 C C . ASN A 1 183 ? -6.996 36.938 9.602 1 95.44 183 ASN A C 1
ATOM 1519 O O . ASN A 1 183 ? -7.172 37.531 10.672 1 95.44 183 ASN A O 1
ATOM 1523 N N . GLU A 1 184 ? -6.793 35.688 9.492 1 91.94 184 GLU A N 1
ATOM 1524 C CA . GLU A 1 184 ? -6.816 34.844 10.695 1 91.94 184 GLU A CA 1
ATOM 1525 C C . GLU A 1 184 ? -5.43 34.719 11.312 1 91.94 184 GLU A C 1
ATOM 1527 O O . GLU A 1 184 ? -5.289 34.312 12.469 1 91.94 184 GLU A O 1
ATOM 1532 N N . ASN A 1 185 ? -4.34 35.219 10.555 1 93 185 ASN A N 1
ATOM 1533 C CA . ASN A 1 185 ? -2.994 34.906 11.016 1 93 185 ASN A CA 1
ATOM 1534 C C . ASN A 1 185 ? -2.086 36.125 10.977 1 93 185 ASN A C 1
ATOM 1536 O O . ASN A 1 185 ? -0.885 36.031 11.234 1 93 185 ASN A O 1
ATOM 1540 N N . TYR A 1 186 ? -2.619 37.312 10.734 1 95.25 186 TYR A N 1
ATOM 1541 C CA . TYR A 1 186 ? -1.806 38.5 10.562 1 95.25 186 TYR A CA 1
ATOM 1542 C C . TYR A 1 186 ? -0.991 38.812 11.812 1 95.25 186 TYR A C 1
ATOM 1544 O O . TYR A 1 186 ? 0.045 39.469 11.75 1 95.25 186 TYR A O 1
ATOM 1552 N N . MET A 1 187 ? -1.383 38.375 13 1 94.5 187 MET A N 1
ATOM 1553 C CA . MET A 1 187 ? -0.716 38.656 14.266 1 94.5 187 MET A CA 1
ATOM 1554 C C . MET A 1 187 ? 0.523 37.781 14.445 1 94.5 187 MET A C 1
ATOM 1556 O O . MET A 1 187 ? 1.372 38.094 15.289 1 94.5 187 MET A O 1
ATOM 1560 N N . CYS A 1 188 ? 0.597 36.719 13.688 1 91.69 188 CYS A N 1
ATOM 1561 C CA . CYS A 1 188 ? 1.68 35.75 13.828 1 91.69 188 CYS A CA 1
ATOM 1562 C C . CYS A 1 188 ? 2.934 36.219 13.102 1 91.69 188 CYS A C 1
ATOM 1564 O O . CYS A 1 188 ? 2.846 36.938 12.117 1 91.69 188 CYS A O 1
ATOM 1566 N N . ASP A 1 189 ? 4.035 35.844 13.688 1 91.81 189 ASP A N 1
ATOM 1567 C CA . ASP A 1 189 ? 5.316 36.156 13.07 1 91.81 189 ASP A CA 1
ATOM 1568 C C . ASP A 1 189 ? 5.73 35.094 12.055 1 91.81 189 ASP A C 1
ATOM 1570 O O . ASP A 1 189 ? 6.52 34.188 12.375 1 91.81 189 ASP A O 1
ATOM 1574 N N . LEU A 1 190 ? 5.25 35.219 10.852 1 93 190 LEU A N 1
ATOM 1575 C CA . LEU A 1 190 ? 5.508 34.25 9.797 1 93 190 LEU A CA 1
ATOM 1576 C C . LEU A 1 190 ? 6.227 34.906 8.625 1 93 190 LEU A C 1
ATOM 1578 O O . LEU A 1 190 ? 5.914 36.031 8.25 1 93 190 LEU A O 1
ATOM 1582 N N . SER A 1 191 ? 7.176 34.188 8.148 1 94.62 191 SER A N 1
ATOM 1583 C CA . SER A 1 191 ? 7.809 34.625 6.914 1 94.62 191 SER A CA 1
ATOM 1584 C C . SER A 1 191 ? 6.891 34.406 5.715 1 94.62 191 SER A C 1
ATOM 1586 O O . SER A 1 191 ? 5.898 33.688 5.809 1 94.62 191 SER A O 1
ATOM 1588 N N . LEU A 1 192 ? 7.258 35.062 4.637 1 95.25 192 LEU A N 1
ATOM 1589 C CA . LEU A 1 192 ? 6.48 34.875 3.416 1 95.25 192 LEU A CA 1
ATOM 1590 C C . LEU A 1 192 ? 6.535 33.438 2.959 1 95.25 192 LEU A C 1
ATOM 1592 O O . LEU A 1 192 ? 5.555 32.906 2.422 1 95.25 192 LEU A O 1
ATOM 1596 N N . GLU A 1 193 ? 7.672 32.812 3.201 1 95 193 GLU A N 1
ATOM 1597 C CA . GLU A 1 193 ? 7.828 31.406 2.846 1 95 193 GLU A CA 1
ATOM 1598 C C . GLU A 1 193 ? 6.895 30.531 3.668 1 95 193 GLU A C 1
ATOM 1600 O O . GLU A 1 193 ? 6.285 29.594 3.137 1 95 193 GLU A O 1
ATOM 1605 N N . GLU A 1 194 ? 6.82 30.844 4.863 1 93.69 194 GLU A N 1
ATOM 1606 C CA . GLU A 1 194 ? 5.938 30.094 5.746 1 93.69 194 GLU A CA 1
ATOM 1607 C C . GLU A 1 194 ? 4.473 30.312 5.371 1 93.69 194 GLU A C 1
ATOM 1609 O O . GLU A 1 194 ? 3.695 29.344 5.312 1 93.69 194 GLU A O 1
ATOM 1614 N N . ILE A 1 195 ? 4.148 31.547 5.137 1 94.94 195 ILE A N 1
ATOM 1615 C CA . ILE A 1 195 ? 2.775 31.859 4.746 1 94.94 195 ILE A CA 1
ATOM 1616 C C . ILE A 1 195 ? 2.422 31.109 3.463 1 94.94 195 ILE A C 1
ATOM 1618 O O . ILE A 1 195 ? 1.345 30.516 3.357 1 94.94 195 ILE A O 1
ATOM 1622 N N . ALA A 1 196 ? 3.348 31.156 2.541 1 94.75 196 ALA A N 1
ATOM 1623 C CA . ALA A 1 196 ? 3.135 30.438 1.29 1 94.75 196 ALA A CA 1
ATOM 1624 C C . ALA A 1 196 ? 2.893 28.953 1.551 1 94.75 196 ALA A C 1
ATOM 1626 O O . ALA A 1 196 ? 1.935 28.375 1.033 1 94.75 196 ALA A O 1
ATOM 1627 N N . SER A 1 197 ? 3.65 28.375 2.404 1 91.88 197 SER A N 1
ATOM 1628 C CA . SER A 1 197 ? 3.57 26.953 2.723 1 91.88 197 SER A CA 1
ATOM 1629 C C . SER A 1 197 ? 2.252 26.609 3.408 1 91.88 197 SER A C 1
ATOM 1631 O O . SER A 1 197 ? 1.592 25.641 3.049 1 91.88 197 SER A O 1
ATOM 1633 N N . TYR A 1 198 ? 1.835 27.406 4.328 1 92 198 TYR A N 1
ATOM 1634 C CA . TYR A 1 198 ? 0.628 27.141 5.098 1 92 198 TYR A CA 1
ATOM 1635 C C . TYR A 1 198 ? -0.62 27.328 4.242 1 92 198 TYR A C 1
ATOM 1637 O O . TYR A 1 198 ? -1.707 26.875 4.613 1 92 198 TYR A O 1
ATOM 1645 N N . THR A 1 199 ? -0.459 28.031 3.129 1 92.44 199 THR A N 1
ATOM 1646 C CA . THR A 1 199 ? -1.588 28.188 2.221 1 92.44 199 THR A CA 1
ATOM 1647 C C . THR A 1 199 ? -1.5 27.188 1.064 1 92.44 199 THR A C 1
ATOM 1649 O O . THR A 1 199 ? -2.221 27.328 0.073 1 92.44 199 THR A O 1
ATOM 1652 N N . GLY A 1 200 ? -0.551 26.297 1.126 1 89.81 200 GLY A N 1
ATOM 1653 C CA . GLY A 1 200 ? -0.422 25.234 0.141 1 89.81 200 GLY A CA 1
ATOM 1654 C C . GLY A 1 200 ? 0.183 25.703 -1.168 1 89.81 200 GLY A C 1
ATOM 1655 O O . GLY A 1 200 ? -0.149 25.172 -2.234 1 89.81 200 GLY A O 1
ATOM 1656 N N . ARG A 1 201 ? 1.013 26.703 -1.065 1 91.94 201 ARG A N 1
ATOM 1657 C CA . ARG A 1 201 ? 1.58 27.281 -2.275 1 91.94 201 ARG A CA 1
ATOM 1658 C C . ARG A 1 201 ? 3.1 27.375 -2.18 1 91.94 201 ARG A C 1
ATOM 1660 O O . ARG A 1 201 ? 3.658 27.375 -1.081 1 91.94 201 ARG A O 1
ATOM 1667 N N . SER A 1 202 ? 3.734 27.359 -3.375 1 92.06 202 SER A N 1
ATOM 1668 C CA . SER A 1 202 ? 5.113 27.828 -3.422 1 92.06 202 SER A CA 1
ATOM 1669 C C . SER A 1 202 ? 5.184 29.344 -3.227 1 92.06 202 SER A C 1
ATOM 1671 O O . SER A 1 202 ? 4.172 30.047 -3.342 1 92.06 202 SER A O 1
ATOM 1673 N N . LEU A 1 203 ? 6.41 29.812 -2.922 1 95.5 203 LEU A N 1
ATOM 1674 C CA . LEU A 1 203 ? 6.578 31.25 -2.75 1 95.5 203 LEU A CA 1
ATOM 1675 C C . LEU A 1 203 ? 6.211 32 -4.027 1 95.5 203 LEU A C 1
ATOM 1677 O O . LEU A 1 203 ? 5.559 33.031 -3.977 1 95.5 203 LEU A O 1
ATOM 1681 N N . ALA A 1 204 ? 6.605 31.438 -5.137 1 96.19 204 ALA A N 1
ATOM 1682 C CA . ALA A 1 204 ? 6.309 32.031 -6.43 1 96.19 204 ALA A CA 1
ATOM 1683 C C . ALA A 1 204 ? 4.805 32.062 -6.691 1 96.19 204 ALA A C 1
ATOM 1685 O O . ALA A 1 204 ? 4.258 33.125 -7.078 1 96.19 204 ALA A O 1
ATOM 1686 N N . THR A 1 205 ? 4.152 31.016 -6.5 1 94.5 205 THR A N 1
ATOM 1687 C CA . THR A 1 205 ? 2.711 30.922 -6.711 1 94.5 205 THR A CA 1
ATOM 1688 C C . THR A 1 205 ? 1.964 31.828 -5.738 1 94.5 205 THR A C 1
ATOM 1690 O O . THR A 1 205 ? 0.969 32.469 -6.109 1 94.5 205 THR A O 1
ATOM 1693 N N . PHE A 1 206 ? 2.496 31.906 -4.531 1 96.44 206 PHE A N 1
ATOM 1694 C CA . PHE A 1 206 ? 1.877 32.75 -3.527 1 96.44 206 PHE A CA 1
ATOM 1695 C C . PHE A 1 206 ? 1.915 34.219 -3.965 1 96.44 206 PHE A C 1
ATOM 1697 O O . PHE A 1 206 ? 0.897 34.906 -3.916 1 96.44 206 PHE A O 1
ATOM 1704 N N . LYS A 1 207 ? 2.99 34.625 -4.363 1 96.69 207 LYS A N 1
ATOM 1705 C CA . LYS A 1 207 ? 3.148 36.031 -4.793 1 96.69 207 LYS A CA 1
ATOM 1706 C C . LYS A 1 207 ? 2.244 36.344 -5.98 1 96.69 207 LYS A C 1
ATOM 1708 O O . LYS A 1 207 ? 1.598 37.375 -6.02 1 96.69 207 LYS A O 1
ATOM 1713 N N . ARG A 1 208 ? 2.193 35.375 -6.902 1 96.62 208 ARG A N 1
ATOM 1714 C CA . ARG A 1 208 ? 1.35 35.562 -8.078 1 96.62 208 ARG A CA 1
ATOM 1715 C C . ARG A 1 208 ? -0.123 35.625 -7.691 1 96.62 208 ARG A C 1
ATOM 1717 O O . ARG A 1 208 ? -0.845 36.531 -8.148 1 96.62 208 ARG A O 1
ATOM 1724 N N . ASP A 1 209 ? -0.547 34.75 -6.879 1 96.19 209 ASP A N 1
ATOM 1725 C CA . ASP A 1 209 ? -1.946 34.688 -6.469 1 96.19 209 ASP A CA 1
ATOM 1726 C C . ASP A 1 209 ? -2.322 35.875 -5.605 1 96.19 209 ASP A C 1
ATOM 1728 O O . ASP A 1 209 ? -3.441 36.406 -5.695 1 96.19 209 ASP A O 1
ATOM 1732 N N . PHE A 1 210 ? -1.39 36.281 -4.785 1 97.69 210 PHE A N 1
ATOM 1733 C CA . PHE A 1 210 ? -1.662 37.438 -3.924 1 97.69 210 PHE A CA 1
ATOM 1734 C C . PHE A 1 210 ? -1.866 38.688 -4.75 1 97.69 210 PHE A C 1
ATOM 1736 O O . PHE A 1 210 ? -2.738 39.5 -4.445 1 97.69 210 PHE A O 1
ATOM 1743 N N . ALA A 1 211 ? -1.138 38.844 -5.746 1 97.06 211 ALA A N 1
ATOM 1744 C CA . ALA A 1 211 ? -1.216 40 -6.613 1 97.06 211 ALA A CA 1
ATOM 1745 C C . ALA A 1 211 ? -2.59 40.125 -7.273 1 97.06 211 ALA A C 1
ATOM 1747 O O . ALA A 1 211 ? -3.049 41.219 -7.59 1 97.06 211 ALA A O 1
ATOM 1748 N N . LYS A 1 212 ? -3.238 39.031 -7.441 1 96.81 212 LYS A N 1
ATOM 1749 C CA . LYS A 1 212 ? -4.562 39 -8.055 1 96.81 212 LYS A CA 1
ATOM 1750 C C . LYS A 1 212 ? -5.625 39.531 -7.094 1 96.81 212 LYS A C 1
ATOM 1752 O O . LYS A 1 212 ? -6.699 39.969 -7.52 1 96.81 212 LYS A O 1
ATOM 1757 N N . VAL A 1 213 ? -5.312 39.531 -5.828 1 96.12 213 VAL A N 1
ATOM 1758 C CA . VAL A 1 213 ? -6.387 39.781 -4.879 1 96.12 213 VAL A CA 1
ATOM 1759 C C . VAL A 1 213 ? -6.082 41.031 -4.078 1 96.12 213 VAL A C 1
ATOM 1761 O O . VAL A 1 213 ? -6.902 41.5 -3.277 1 96.12 213 VAL A O 1
ATOM 1764 N N . SER A 1 214 ? -4.898 41.594 -4.227 1 96.06 214 SER A N 1
ATOM 1765 C CA . SER A 1 214 ? -4.539 42.812 -3.506 1 96.06 214 SER A CA 1
ATOM 1766 C C . SER A 1 214 ? -3.613 43.688 -4.336 1 96.06 214 SER A C 1
ATOM 1768 O O . SER A 1 214 ? -2.758 43.188 -5.066 1 96.06 214 SER A O 1
ATOM 1770 N N . ASN A 1 215 ? -3.746 44.938 -4.125 1 96.44 215 ASN A N 1
ATOM 1771 C CA . ASN A 1 215 ? -2.846 45.875 -4.766 1 96.44 215 ASN A CA 1
ATOM 1772 C C . ASN A 1 215 ? -1.606 46.156 -3.914 1 96.44 215 ASN A C 1
ATOM 1774 O O . ASN A 1 215 ? -0.651 46.781 -4.379 1 96.44 215 ASN A O 1
ATOM 1778 N N . LEU A 1 216 ? -1.581 45.75 -2.76 1 96.62 216 LEU A N 1
ATOM 1779 C CA . LEU A 1 216 ? -0.433 45.875 -1.867 1 96.62 216 LEU A CA 1
ATOM 1780 C C . LEU A 1 216 ? 0.419 44.625 -1.912 1 96.62 216 LEU A C 1
ATOM 1782 O O . LEU A 1 216 ? -0.069 43.531 -2.281 1 96.62 216 LEU A O 1
ATOM 1786 N N . THR A 1 217 ? 1.691 44.812 -1.552 1 96.62 217 THR A N 1
ATOM 1787 C CA . THR A 1 217 ? 2.494 43.625 -1.304 1 96.62 217 THR A CA 1
ATOM 1788 C C . THR A 1 217 ? 2.023 42.906 -0.041 1 96.62 217 THR A C 1
ATOM 1790 O O . THR A 1 217 ? 1.389 43.531 0.823 1 96.62 217 THR A O 1
ATOM 1793 N N . PRO A 1 218 ? 2.326 41.656 0.048 1 96.94 218 PRO A N 1
ATOM 1794 C CA . PRO A 1 218 ? 1.912 40.938 1.247 1 96.94 218 PRO A CA 1
ATOM 1795 C C . PRO A 1 218 ? 2.381 41.594 2.537 1 96.94 218 PRO A C 1
ATOM 1797 O O . PRO A 1 218 ? 1.607 41.719 3.492 1 96.94 218 PRO A O 1
ATOM 1800 N N . GLN A 1 219 ? 3.545 42.062 2.531 1 95.25 219 GLN A N 1
ATOM 1801 C CA . GLN A 1 219 ? 4.098 42.688 3.725 1 95.25 219 GLN A CA 1
ATOM 1802 C C . GLN A 1 219 ? 3.348 43.969 4.074 1 95.25 219 GLN A C 1
ATOM 1804 O O . GLN A 1 219 ? 2.992 44.188 5.234 1 95.25 219 GLN A O 1
ATOM 1809 N N . LYS A 1 220 ? 3.119 44.75 3.09 1 96.25 220 LYS A N 1
ATOM 1810 C CA . LYS A 1 220 ? 2.387 46 3.307 1 96.25 220 LYS A CA 1
ATOM 1811 C C . LYS A 1 220 ? 0.953 45.719 3.748 1 96.25 220 LYS A C 1
ATOM 1813 O O . LYS A 1 220 ? 0.408 46.438 4.59 1 96.25 220 LYS A O 1
ATOM 1818 N N . TRP A 1 221 ? 0.406 44.688 3.129 1 97.5 221 TRP A N 1
ATOM 1819 C CA . TRP A 1 221 ? -0.953 44.312 3.496 1 97.5 221 TRP A CA 1
ATOM 1820 C C . TRP A 1 221 ? -1.029 43.938 4.965 1 97.5 221 TRP A C 1
ATOM 1822 O O . TRP A 1 221 ? -1.934 44.344 5.684 1 97.5 221 TRP A O 1
ATOM 1832 N N . ILE A 1 222 ? -0.075 43.188 5.438 1 97.38 222 ILE A N 1
ATOM 1833 C CA . ILE A 1 222 ? -0.044 42.688 6.812 1 97.38 222 ILE A CA 1
ATOM 1834 C C . ILE A 1 222 ? 0.104 43.875 7.77 1 97.38 222 ILE A C 1
ATOM 1836 O O . ILE A 1 222 ? -0.601 43.938 8.781 1 97.38 222 ILE A O 1
ATOM 1840 N N . ILE A 1 223 ? 0.954 44.75 7.438 1 96.25 223 ILE A N 1
ATOM 1841 C CA . ILE A 1 223 ? 1.183 45.906 8.273 1 96.25 223 ILE A CA 1
ATOM 1842 C C . ILE A 1 223 ? -0.101 46.719 8.367 1 96.25 223 ILE A C 1
ATOM 1844 O O . ILE A 1 223 ? -0.492 47.156 9.461 1 96.25 223 ILE A O 1
ATOM 1848 N N . LYS A 1 224 ? -0.682 46.906 7.242 1 97.06 224 LYS A N 1
ATOM 1849 C CA . LYS A 1 224 ? -1.933 47.656 7.223 1 97.06 224 LYS A CA 1
ATOM 1850 C C . LYS A 1 224 ? -2.998 46.969 8.078 1 97.06 224 LYS A C 1
ATOM 1852 O O . LYS A 1 224 ? -3.703 47.625 8.844 1 97.06 224 LYS A O 1
ATOM 1857 N N . ARG A 1 225 ? -3.111 45.719 7.93 1 97.38 225 ARG A N 1
ATOM 1858 C CA . ARG A 1 225 ? -4.098 44.969 8.688 1 97.38 225 ARG A CA 1
ATOM 1859 C C . ARG A 1 225 ? -3.826 45.062 10.188 1 97.38 225 ARG A C 1
ATOM 1861 O O . ARG A 1 225 ? -4.754 45.188 10.984 1 97.38 225 ARG A O 1
ATOM 1868 N N . ARG A 1 226 ? -2.584 44.969 10.531 1 97.19 226 ARG A N 1
ATOM 1869 C CA . ARG A 1 226 ? -2.184 45.062 11.93 1 97.19 226 ARG A CA 1
ATOM 1870 C C . ARG A 1 226 ? -2.531 46.469 12.484 1 97.19 226 ARG A C 1
ATOM 1872 O O . ARG A 1 226 ? -3.039 46.562 13.602 1 97.19 226 ARG A O 1
ATOM 1879 N N . LEU A 1 227 ? -2.316 47.406 11.695 1 96.56 227 LEU A N 1
ATOM 1880 C CA . LEU A 1 227 ? -2.625 48.781 12.109 1 96.56 227 LEU A CA 1
ATOM 1881 C C . LEU A 1 227 ? -4.125 48.938 12.328 1 96.56 227 LEU A C 1
ATOM 1883 O O . LEU A 1 227 ? -4.547 49.562 13.312 1 96.56 227 LEU A O 1
ATOM 1887 N N . GLU A 1 228 ? -4.859 48.438 11.406 1 96.88 228 GLU A N 1
ATOM 1888 C CA . GLU A 1 228 ? -6.312 48.531 11.516 1 96.88 228 GLU A CA 1
ATOM 1889 C C . GLU A 1 228 ? -6.809 47.812 12.773 1 96.88 228 GLU A C 1
ATOM 1891 O O . GLU A 1 228 ? -7.672 48.344 13.484 1 96.88 228 GLU A O 1
ATOM 1896 N N . ALA A 1 229 ? -6.273 46.75 12.992 1 96.31 229 ALA A N 1
ATOM 1897 C CA . ALA A 1 229 ? -6.656 45.969 14.172 1 96.31 229 ALA A CA 1
ATOM 1898 C C . ALA A 1 229 ? -6.262 46.688 15.453 1 96.31 229 ALA A C 1
ATOM 1900 O O . ALA A 1 229 ? -7.043 46.75 16.406 1 96.31 229 ALA A O 1
ATOM 1901 N N . ALA A 1 230 ? -5.105 47.188 15.516 1 95.19 230 ALA A N 1
ATOM 1902 C CA . ALA A 1 230 ? -4.637 47.938 16.688 1 95.19 230 ALA A CA 1
ATOM 1903 C C . ALA A 1 230 ? -5.508 49.188 16.938 1 95.19 230 ALA A C 1
ATOM 1905 O O . ALA A 1 230 ? -5.852 49.469 18.078 1 95.19 230 ALA A O 1
ATOM 1906 N N . HIS A 1 231 ? -5.809 49.781 15.836 1 94.75 231 HIS A N 1
ATOM 1907 C CA . HIS A 1 231 ? -6.652 50.969 15.938 1 94.75 231 HIS A CA 1
ATOM 1908 C C . HIS A 1 231 ? -7.992 50.625 16.594 1 94.75 231 HIS A C 1
ATOM 1910 O O . HIS A 1 231 ? -8.461 51.375 17.469 1 94.75 231 HIS A O 1
ATOM 1916 N N . SER A 1 232 ? -8.523 49.625 16.125 1 94.75 232 SER A N 1
ATOM 1917 C CA . SER A 1 232 ? -9.805 49.188 16.672 1 94.75 232 SER A CA 1
ATOM 1918 C C . SER A 1 232 ? -9.688 48.844 18.156 1 94.75 232 SER A C 1
ATOM 1920 O O . SER A 1 232 ? -10.562 49.219 18.953 1 94.75 232 SER A O 1
ATOM 1922 N N . LEU A 1 233 ? -8.617 48.219 18.547 1 94.25 233 LEU A N 1
ATOM 1923 C CA . LEU A 1 233 ? -8.383 47.844 19.938 1 94.25 233 LEU A CA 1
ATOM 1924 C C . LEU A 1 233 ? -8.188 49.094 20.812 1 94.25 233 LEU A C 1
ATOM 1926 O O . LEU A 1 233 ? -8.742 49.156 21.922 1 94.25 233 LEU A O 1
ATOM 1930 N N . ILE A 1 234 ? -7.461 50.031 20.328 1 92.31 234 ILE A N 1
ATOM 1931 C CA . ILE A 1 234 ? -7.156 51.25 21.078 1 92.31 234 ILE A CA 1
ATOM 1932 C C . ILE A 1 234 ? -8.422 52.094 21.234 1 92.31 234 ILE A C 1
ATOM 1934 O O . ILE A 1 234 ? -8.711 52.562 22.328 1 92.31 234 ILE A O 1
ATOM 1938 N N . LYS A 1 235 ? -9.148 52.188 20.219 1 91.75 235 LYS A N 1
ATOM 1939 C CA . LYS A 1 235 ? -10.367 53 20.234 1 91.75 235 LYS A CA 1
ATOM 1940 C C . LYS A 1 235 ? -11.422 52.375 21.141 1 91.75 235 LYS A C 1
ATOM 1942 O O . LYS A 1 235 ? -12.227 53.094 21.734 1 91.75 235 LYS A O 1
ATOM 1947 N N . SER A 1 236 ? -11.414 51.156 21.234 1 91.94 236 SER A N 1
ATOM 1948 C CA . SER A 1 236 ? -12.398 50.469 22.062 1 91.94 236 SER A CA 1
ATOM 1949 C C . SER A 1 236 ? -12.117 50.688 23.547 1 91.94 236 SER A C 1
ATOM 1951 O O . SER A 1 236 ? -12.992 50.469 24.391 1 91.94 236 SER A O 1
ATOM 1953 N N . GLY A 1 237 ? -10.906 51.062 24 1 87.31 237 GLY A N 1
ATOM 1954 C CA . GLY A 1 237 ? -10.516 51.281 25.375 1 87.31 237 GLY A CA 1
ATOM 1955 C C . GLY A 1 237 ? -10.203 50 26.109 1 87.31 237 GLY A C 1
ATOM 1956 O O . GLY A 1 237 ? -9.961 50 27.328 1 87.31 237 GLY A O 1
ATOM 1957 N N . LYS A 1 238 ? -10.117 48.938 25.469 1 85.56 238 LYS A N 1
ATOM 1958 C CA . LYS A 1 238 ? -9.984 47.625 26.094 1 85.56 238 LYS A CA 1
ATOM 1959 C C . LYS A 1 238 ? -8.516 47.281 26.375 1 85.56 238 LYS A C 1
ATOM 1961 O O . LYS A 1 238 ? -8.211 46.5 27.266 1 85.56 238 LYS A O 1
ATOM 1966 N N . LYS A 1 239 ? -7.523 47.906 25.609 1 88.62 239 LYS A N 1
ATOM 1967 C CA . LYS A 1 239 ? -6.105 47.594 25.75 1 88.62 239 LYS A CA 1
ATOM 1968 C C . LYS A 1 239 ? -5.25 48.844 25.75 1 88.62 239 LYS A C 1
ATOM 1970 O O . LYS A 1 239 ? -5.574 49.812 25.078 1 88.62 239 LYS A O 1
ATOM 1975 N N . LYS A 1 240 ? -4.168 48.719 26.516 1 93.06 240 LYS A N 1
ATOM 1976 C CA . LYS A 1 240 ? -3.154 49.781 26.438 1 93.06 240 LYS A CA 1
ATOM 1977 C C . LYS A 1 240 ? -2.422 49.719 25.094 1 93.06 240 LYS A C 1
ATOM 1979 O O . LYS A 1 240 ? -2.404 48.688 24.422 1 93.06 240 LYS A O 1
ATOM 1984 N N . VAL A 1 241 ? -1.874 50.812 24.781 1 93.75 241 VAL A N 1
ATOM 1985 C CA . VAL A 1 241 ? -1.218 51 23.484 1 93.75 241 VAL A CA 1
ATOM 1986 C C . VAL A 1 241 ? -0.138 49.906 23.312 1 93.75 241 VAL A C 1
ATOM 1988 O O . VAL A 1 241 ? -0.047 49.281 22.266 1 93.75 241 VAL A O 1
ATOM 1991 N N . THR A 1 242 ? 0.592 49.688 24.391 1 94.06 242 THR A N 1
ATOM 1992 C CA . THR A 1 242 ? 1.685 48.719 24.344 1 94.06 242 THR A CA 1
ATOM 1993 C C . THR A 1 242 ? 1.149 47.312 24.125 1 94.06 242 THR A C 1
ATOM 1995 O O . THR A 1 242 ? 1.685 46.562 23.297 1 94.06 242 THR A O 1
ATOM 1998 N N . GLU A 1 243 ? 0.132 47 24.781 1 94.62 243 GLU A N 1
ATOM 1999 C CA . GLU A 1 243 ? -0.482 45.688 24.641 1 94.62 243 GLU A CA 1
ATOM 2000 C C . GLU A 1 243 ? -1.084 45.469 23.25 1 94.62 243 GLU A C 1
ATOM 2002 O O . GLU A 1 243 ? -0.93 44.406 22.656 1 94.62 243 GLU A O 1
ATOM 2007 N N . ALA A 1 244 ? -1.794 46.469 22.797 1 95.12 244 ALA A N 1
ATOM 2008 C CA . ALA A 1 244 ? -2.393 46.406 21.469 1 95.12 244 ALA A CA 1
ATOM 2009 C C . ALA A 1 244 ? -1.325 46.188 20.391 1 95.12 244 ALA A C 1
ATOM 2011 O O . ALA A 1 244 ? -1.511 45.406 19.469 1 95.12 244 ALA A O 1
ATOM 2012 N N . CYS A 1 245 ? -0.236 46.938 20.578 1 95.5 245 CYS A N 1
ATOM 2013 C CA . CYS A 1 245 ? 0.879 46.844 19.641 1 95.5 245 CYS A CA 1
ATOM 2014 C C . CYS A 1 245 ? 1.367 45.406 19.5 1 95.5 245 CYS A C 1
ATOM 2016 O O . CYS A 1 245 ? 1.446 44.875 18.391 1 95.5 245 CYS A O 1
ATOM 2018 N N . PHE A 1 246 ? 1.549 44.75 20.594 1 95 246 PHE A N 1
ATOM 2019 C CA . PHE A 1 246 ? 2.125 43.406 20.578 1 95 246 PHE A CA 1
ATOM 2020 C C . PHE A 1 246 ? 1.061 42.375 20.25 1 95 246 PHE A C 1
ATOM 2022 O O . PHE A 1 246 ? 1.352 41.344 19.609 1 95 246 PHE A O 1
ATOM 2029 N N . ASP A 1 247 ? -0.122 42.625 20.594 1 94 247 ASP A N 1
ATOM 2030 C CA . ASP A 1 247 ? -1.224 41.719 20.344 1 94 247 ASP A CA 1
ATOM 2031 C C . ASP A 1 247 ? -1.455 41.531 18.844 1 94 247 ASP A C 1
ATOM 2033 O O . ASP A 1 247 ? -1.82 40.469 18.391 1 94 247 ASP A O 1
ATOM 2037 N N . VAL A 1 248 ? -1.225 42.594 18.172 1 95.75 248 VAL A N 1
ATOM 2038 C CA . VAL A 1 248 ? -1.569 42.531 16.75 1 95.75 248 VAL A CA 1
ATOM 2039 C C . VAL A 1 248 ? -0.352 42.094 15.945 1 95.75 248 VAL A C 1
ATOM 2041 O O . VAL A 1 248 ? -0.443 41.906 14.727 1 95.75 248 VAL A O 1
ATOM 2044 N N . GLY A 1 249 ? 0.871 42 16.578 1 95.62 249 GLY A N 1
ATOM 2045 C CA . GLY A 1 249 ? 1.973 41.344 15.891 1 95.62 249 GLY A CA 1
ATOM 2046 C C . GLY A 1 249 ? 3.174 42.25 15.68 1 95.62 249 GLY A C 1
ATOM 2047 O O . GLY A 1 249 ? 4.168 41.812 15.086 1 95.62 249 GLY A O 1
ATOM 2048 N N . PHE A 1 250 ? 3.094 43.469 16.141 1 95.69 250 PHE A N 1
ATOM 2049 C CA . PHE A 1 250 ? 4.273 44.344 16.031 1 95.69 250 PHE A CA 1
ATOM 2050 C C . PHE A 1 250 ? 5.316 43.938 17.078 1 95.69 250 PHE A C 1
ATOM 2052 O O . PHE A 1 250 ? 4.973 43.531 18.188 1 95.69 250 PHE A O 1
ATOM 2059 N N . LYS A 1 251 ? 6.59 44.125 16.672 1 94.06 251 LYS A N 1
ATOM 2060 C CA . LYS A 1 251 ? 7.672 43.75 17.578 1 94.06 251 LYS A CA 1
ATOM 2061 C C . LYS A 1 251 ? 8.336 44.969 18.203 1 94.06 251 LYS A C 1
ATOM 2063 O O . LYS A 1 251 ? 9.039 44.844 19.203 1 94.06 251 LYS A O 1
ATOM 2068 N N . ASN A 1 252 ? 8.07 46.031 17.594 1 93.88 252 ASN A N 1
ATOM 2069 C CA . ASN A 1 252 ? 8.734 47.25 18.016 1 93.88 252 ASN A CA 1
ATOM 2070 C C . ASN A 1 252 ? 7.73 48.375 18.234 1 93.88 252 ASN A C 1
ATOM 2072 O O . ASN A 1 252 ? 7.105 48.875 17.297 1 93.88 252 ASN A O 1
ATOM 2076 N N . LEU A 1 253 ? 7.766 48.906 19.469 1 94.12 253 LEU A N 1
ATOM 2077 C CA . LEU A 1 253 ? 6.801 49.938 19.844 1 94.12 253 LEU A CA 1
ATOM 2078 C C . LEU A 1 253 ? 7.094 51.25 19.141 1 94.12 253 LEU A C 1
ATOM 2080 O O . LEU A 1 253 ? 6.172 51.969 18.75 1 94.12 253 LEU A O 1
ATOM 2084 N N . SER A 1 254 ? 8.367 51.5 19.047 1 94.75 254 SER A N 1
ATOM 2085 C CA . SER A 1 254 ? 8.742 52.75 18.391 1 94.75 254 SER A CA 1
ATOM 2086 C C . SER A 1 254 ? 8.32 52.781 16.938 1 94.75 254 SER A C 1
ATOM 2088 O O . SER A 1 254 ? 7.762 53.75 16.453 1 94.75 254 SER A O 1
ATOM 2090 N N . HIS A 1 255 ? 8.594 51.719 16.297 1 95.25 255 HIS A N 1
ATOM 2091 C CA . HIS A 1 255 ? 8.195 51.594 14.891 1 95.25 255 HIS A CA 1
ATOM 2092 C C . HIS A 1 255 ? 6.68 51.625 14.742 1 95.25 255 HIS A C 1
ATOM 2094 O O . HIS A 1 255 ? 6.16 52.312 13.844 1 95.25 255 HIS A O 1
ATOM 2100 N N . PHE A 1 256 ? 6.016 50.969 15.625 1 96.69 256 PHE A N 1
ATOM 2101 C CA . PHE A 1 256 ? 4.559 50.938 15.625 1 96.69 256 PHE A CA 1
ATOM 2102 C C . PHE A 1 256 ? 4.008 52.344 15.781 1 96.69 256 PHE A C 1
ATOM 2104 O O . PHE A 1 256 ? 3.137 52.781 15.016 1 96.69 256 PHE A O 1
ATOM 2111 N N . SER A 1 257 ? 4.492 53.062 16.688 1 95.31 257 SER A N 1
ATOM 2112 C CA . SER A 1 257 ? 4.004 54.406 16.984 1 95.31 257 SER A CA 1
ATOM 2113 C C . SER A 1 257 ? 4.191 55.312 15.773 1 95.31 257 SER A C 1
ATOM 2115 O O . SER A 1 257 ? 3.314 56.125 15.461 1 95.31 257 SER A O 1
ATOM 2117 N N . LYS A 1 258 ? 5.301 55.125 15.164 1 95.88 258 LYS A N 1
ATOM 2118 C CA . LYS A 1 258 ? 5.621 55.969 14.016 1 95.88 258 LYS A CA 1
ATOM 2119 C C . LYS A 1 258 ? 4.648 55.719 12.867 1 95.88 258 LYS A C 1
ATOM 2121 O O . LYS A 1 258 ? 4.066 56.656 12.32 1 95.88 258 LYS A O 1
ATOM 2126 N N . ILE A 1 259 ? 4.465 54.5 12.531 1 95.31 259 ILE A N 1
ATOM 2127 C CA . ILE A 1 259 ? 3.648 54.188 11.367 1 95.31 259 ILE A CA 1
ATOM 2128 C C . ILE A 1 259 ? 2.174 54.406 11.703 1 95.31 259 ILE A C 1
ATOM 2130 O O . ILE A 1 259 ? 1.373 54.719 10.82 1 95.31 259 ILE A O 1
ATOM 2134 N N . TYR A 1 260 ? 1.782 54.188 12.906 1 96.56 260 TYR A N 1
ATOM 2135 C CA . TYR A 1 260 ? 0.426 54.5 13.352 1 96.56 260 TYR A CA 1
ATOM 2136 C C . TYR A 1 260 ? 0.093 55.969 13.141 1 96.56 260 TYR A C 1
ATOM 2138 O O . TYR A 1 260 ? -0.969 56.281 12.609 1 96.56 260 TYR A O 1
ATOM 2146 N N . LYS A 1 261 ? 0.996 56.75 13.5 1 95.5 261 LYS A N 1
ATOM 2147 C CA . LYS A 1 261 ? 0.811 58.188 13.336 1 95.5 261 LYS A CA 1
ATOM 2148 C C . LYS A 1 261 ? 0.72 58.562 11.859 1 95.5 261 LYS A C 1
ATOM 2150 O O . LYS A 1 261 ? -0.069 59.438 11.477 1 95.5 261 LYS A O 1
ATOM 2155 N N . GLU A 1 262 ? 1.533 58.031 11.148 1 95.56 262 GLU A N 1
ATOM 2156 C CA . GLU A 1 262 ? 1.511 58.281 9.711 1 95.56 262 GLU A CA 1
ATOM 2157 C C . GLU A 1 262 ? 0.173 57.875 9.102 1 95.56 262 GLU A C 1
ATOM 2159 O O . GLU A 1 262 ? -0.343 58.562 8.211 1 95.56 262 GLU A O 1
ATOM 2164 N N . ALA A 1 263 ? -0.413 56.844 9.57 1 94.75 263 ALA A N 1
ATOM 2165 C CA . ALA A 1 263 ? -1.632 56.281 8.992 1 94.75 263 ALA A CA 1
ATOM 2166 C C . ALA A 1 263 ? -2.867 57.031 9.484 1 94.75 263 ALA A C 1
ATOM 2168 O O . ALA A 1 263 ? -3.818 57.25 8.727 1 94.75 263 ALA A O 1
ATOM 2169 N N . TYR A 1 264 ? -2.84 57.5 10.773 1 94.44 264 TYR A N 1
ATOM 2170 C CA . TYR A 1 264 ? -4.078 58 11.352 1 94.44 264 TYR A CA 1
ATOM 2171 C C . TYR A 1 264 ? -3.934 59.469 11.766 1 94.44 264 TYR A C 1
ATOM 2173 O O . TYR A 1 264 ? -4.898 60.094 12.211 1 94.44 264 TYR A O 1
ATOM 2181 N N . GLY A 1 265 ? -2.795 59.969 11.633 1 92.81 265 GLY A N 1
ATOM 2182 C CA . GLY A 1 265 ? -2.568 61.375 11.852 1 92.81 265 GLY A CA 1
ATOM 2183 C C . GLY A 1 265 ? -2.312 61.719 13.305 1 92.81 265 GLY A C 1
ATOM 2184 O O . GLY A 1 265 ? -1.939 62.844 13.617 1 92.81 265 GLY A O 1
ATOM 2185 N N . VAL A 1 266 ? -2.621 60.781 14.203 1 91.44 266 VAL A N 1
ATOM 2186 C CA . VAL A 1 266 ? -2.4 61 15.625 1 91.44 266 VAL A CA 1
ATOM 2187 C C . VAL A 1 266 ? -1.622 59.844 16.219 1 91.44 266 VAL A C 1
ATOM 2189 O O . VAL A 1 266 ? -1.691 58.719 15.703 1 91.44 266 VAL A O 1
ATOM 2192 N N . ALA A 1 267 ? -0.78 60.094 17.219 1 91 267 ALA A N 1
ATOM 2193 C CA . ALA A 1 267 ? -0.09 59.031 17.922 1 91 267 ALA A CA 1
ATOM 2194 C C . ALA A 1 267 ? -1.083 58.125 18.641 1 91 267 ALA A C 1
ATOM 2196 O O . ALA A 1 267 ? -2.168 58.562 19.031 1 91 267 ALA A O 1
ATOM 2197 N N . PRO A 1 268 ? -0.719 56.938 18.656 1 85.56 268 PRO A N 1
ATOM 2198 C CA . PRO A 1 268 ? -1.608 56.062 19.438 1 85.56 268 PRO A CA 1
ATOM 2199 C C . PRO A 1 268 ? -1.686 56.469 20.906 1 85.56 268 PRO A C 1
ATOM 2201 O O . PRO A 1 268 ? -0.665 56.812 21.516 1 85.56 268 PRO A O 1
ATOM 2204 N N . SER A 1 269 ? -2.908 56.875 21.328 1 78.06 269 SER A N 1
ATOM 2205 C CA . SER A 1 269 ? -3.061 57.344 22.703 1 78.06 269 SER A CA 1
ATOM 2206 C C . SER A 1 269 ? -4.289 56.719 23.375 1 78.06 269 SER A C 1
ATOM 2208 O O .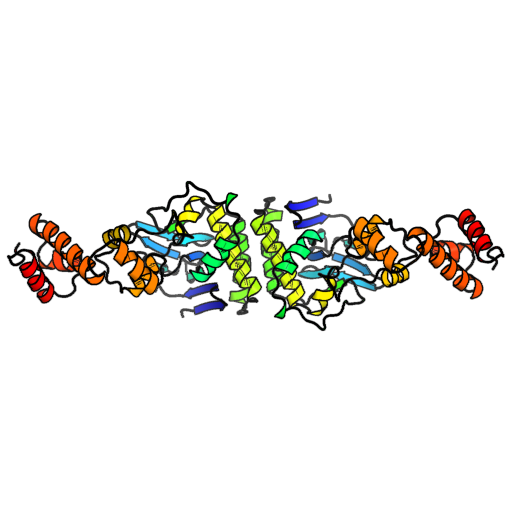 SER A 1 269 ? -5.289 56.438 22.703 1 78.06 269 SER A O 1
ATOM 2210 N N . TRP A 1 270 ? -4.129 55.719 24.438 1 63.56 270 TRP A N 1
ATOM 2211 C CA . TRP A 1 270 ? -5.094 55.5 25.516 1 63.56 270 TRP A CA 1
ATOM 2212 C C . TRP A 1 270 ? -4.473 55.75 26.875 1 63.56 270 TRP A C 1
ATOM 2214 O O . TRP A 1 270 ? -3.27 55.531 27.062 1 63.56 270 TRP A O 1
ATOM 2224 N N . MET B 1 1 ? -13.609 -28.156 11.211 1 62.38 1 MET B N 1
ATOM 2225 C CA . MET B 1 1 ? -14.359 -27.547 10.125 1 62.38 1 MET B CA 1
ATOM 2226 C C . MET B 1 1 ? -13.484 -26.578 9.328 1 62.38 1 MET B C 1
ATOM 2228 O O . MET B 1 1 ? -12.641 -25.891 9.898 1 62.38 1 MET B O 1
ATOM 2232 N N . GLU B 1 2 ? -13.383 -26.672 8 1 70 2 GLU B N 1
ATOM 2233 C CA . GLU B 1 2 ? -12.625 -25.828 7.07 1 70 2 GLU B CA 1
ATOM 2234 C C . GLU B 1 2 ? -13.266 -24.453 6.918 1 70 2 GLU B C 1
ATOM 2236 O O . GLU B 1 2 ? -14.484 -24.344 6.758 1 70 2 GLU B O 1
ATOM 2241 N N . ARG B 1 3 ? -12.578 -23.516 7.375 1 78.62 3 ARG B N 1
ATOM 2242 C CA . ARG B 1 3 ? -13.023 -22.125 7.199 1 78.62 3 ARG B CA 1
ATOM 2243 C C . ARG B 1 3 ? -12.156 -21.406 6.176 1 78.62 3 ARG B C 1
ATOM 2245 O O . ARG B 1 3 ? -10.93 -21.516 6.195 1 78.62 3 ARG B O 1
ATOM 2252 N N . LEU B 1 4 ? -12.812 -20.875 5.125 1 79.69 4 LEU B N 1
ATOM 2253 C CA . LEU B 1 4 ? -12.164 -20.062 4.102 1 79.69 4 LEU B CA 1
ATOM 2254 C C . LEU B 1 4 ? -12.719 -18.641 4.102 1 79.69 4 LEU B C 1
ATOM 2256 O O . LEU B 1 4 ? -13.906 -18.438 3.838 1 79.69 4 LEU B O 1
ATOM 2260 N N . ASP B 1 5 ? -11.859 -17.703 4.574 1 86.12 5 ASP B N 1
ATOM 2261 C CA . ASP B 1 5 ? -12.227 -16.297 4.508 1 86.12 5 ASP B CA 1
ATOM 2262 C C . ASP B 1 5 ? -11.555 -15.609 3.32 1 86.12 5 ASP B C 1
ATOM 2264 O O . ASP B 1 5 ? -10.336 -15.703 3.148 1 86.12 5 ASP B O 1
ATOM 2268 N N . VAL B 1 6 ? -12.383 -15.016 2.51 1 85.25 6 VAL B N 1
ATOM 2269 C CA . VAL B 1 6 ? -11.852 -14.438 1.279 1 85.25 6 VAL B CA 1
ATOM 2270 C C . VAL B 1 6 ? -12.219 -12.961 1.191 1 85.25 6 VAL B C 1
ATOM 2272 O O . VAL B 1 6 ? -13.367 -12.586 1.464 1 85.25 6 VAL B O 1
ATOM 2275 N N . PHE B 1 7 ? -11.242 -12.211 1.041 1 86.38 7 PHE B N 1
ATOM 2276 C CA . PHE B 1 7 ? -11.453 -10.828 0.637 1 86.38 7 PHE B CA 1
ATOM 2277 C C . PHE B 1 7 ? -11.219 -10.656 -0.86 1 86.38 7 PHE B C 1
ATOM 2279 O O . PHE B 1 7 ? -10.086 -10.727 -1.328 1 86.38 7 PHE B O 1
ATOM 2286 N N . ASP B 1 8 ? -12.297 -10.484 -1.63 1 83.31 8 ASP B N 1
ATOM 2287 C CA . ASP B 1 8 ? -12.219 -10.383 -3.084 1 83.31 8 ASP B CA 1
ATOM 2288 C C . ASP B 1 8 ? -12.812 -9.062 -3.576 1 83.31 8 ASP B C 1
ATOM 2290 O O . ASP B 1 8 ? -13.883 -8.648 -3.123 1 83.31 8 ASP B O 1
ATOM 2294 N N . CYS B 1 9 ? -11.922 -8.305 -4.316 1 75.19 9 CYS B N 1
ATOM 2295 C CA . CYS B 1 9 ? -12.43 -7.094 -4.953 1 75.19 9 CYS B CA 1
ATOM 2296 C C . CYS B 1 9 ? -11.648 -6.773 -6.219 1 75.19 9 CYS B C 1
ATOM 2298 O O . CYS B 1 9 ? -10.414 -6.676 -6.188 1 75.19 9 CYS B O 1
ATOM 2300 N N . SER B 1 10 ? -12.258 -6.383 -7.301 1 71.06 10 SER B N 1
ATOM 2301 C CA . SER B 1 10 ? -11.711 -5.863 -8.547 1 71.06 10 SER B CA 1
ATOM 2302 C C . SER B 1 10 ? -10.469 -6.641 -8.969 1 71.06 10 SER B C 1
ATOM 2304 O O . SER B 1 10 ? -9.422 -6.047 -9.25 1 71.06 10 SER B O 1
ATOM 2306 N N . ASN B 1 11 ? -10.391 -7.895 -8.859 1 74.19 11 ASN B N 1
ATOM 2307 C CA . ASN B 1 11 ? -9.352 -8.789 -9.352 1 74.19 11 ASN B CA 1
ATOM 2308 C C . ASN B 1 11 ? -8.297 -9.07 -8.281 1 74.19 11 ASN B C 1
ATOM 2310 O O . ASN B 1 11 ? -7.188 -9.508 -8.594 1 74.19 11 ASN B O 1
ATOM 2314 N N . VAL B 1 12 ? -8.578 -8.586 -7.07 1 80.31 12 VAL B N 1
ATOM 2315 C CA . VAL B 1 12 ? -7.664 -8.852 -5.961 1 80.31 12 VAL B CA 1
ATOM 2316 C C . VAL B 1 12 ? -8.273 -9.891 -5.027 1 80.31 12 VAL B C 1
ATOM 2318 O O . VAL B 1 12 ? -9.445 -9.805 -4.672 1 80.31 12 VAL B O 1
ATOM 2321 N N . LEU B 1 13 ? -7.449 -10.875 -4.754 1 84.56 13 LEU B N 1
ATOM 2322 C CA . LEU B 1 13 ? -7.961 -11.93 -3.887 1 84.56 13 LEU B CA 1
ATOM 2323 C C . LEU B 1 13 ? -6.961 -12.258 -2.781 1 84.56 13 LEU B C 1
ATOM 2325 O O . LEU B 1 13 ? -5.809 -12.602 -3.061 1 84.56 13 LEU B O 1
ATOM 2329 N N . ILE B 1 14 ? -7.375 -12 -1.6 1 85.69 14 ILE B N 1
ATOM 2330 C CA . ILE B 1 14 ? -6.656 -12.453 -0.416 1 85.69 14 ILE B CA 1
ATOM 2331 C C . ILE B 1 14 ? -7.516 -13.445 0.364 1 85.69 14 ILE B C 1
ATOM 2333 O O . ILE B 1 14 ? -8.711 -13.219 0.564 1 85.69 14 ILE B O 1
ATOM 2337 N N . ALA B 1 15 ? -6.934 -14.508 0.723 1 86.56 15 ALA B N 1
ATOM 2338 C CA . ALA B 1 15 ? -7.703 -15.539 1.412 1 86.56 15 ALA B CA 1
ATOM 2339 C C . ALA B 1 15 ? -6.957 -16.047 2.641 1 86.56 15 ALA B C 1
ATOM 2341 O O . ALA B 1 15 ? -5.727 -16.016 2.688 1 86.56 15 ALA B O 1
ATOM 2342 N N . SER B 1 16 ? -7.695 -16.391 3.598 1 84.81 16 SER B N 1
ATOM 2343 C CA . SER B 1 16 ? -7.184 -17.078 4.777 1 84.81 16 SER B CA 1
ATOM 2344 C C . SER B 1 16 ? -7.824 -18.453 4.934 1 84.81 16 SER B C 1
ATOM 2346 O O . SER B 1 16 ? -9.055 -18.562 4.953 1 84.81 16 SER B O 1
ATOM 2348 N N . TYR B 1 17 ? -6.988 -19.453 4.941 1 83.06 17 TYR B N 1
ATOM 2349 C CA . TYR B 1 17 ? -7.441 -20.828 5.09 1 83.06 17 TYR B CA 1
ATOM 2350 C C . TYR B 1 17 ? -7.227 -21.328 6.512 1 83.06 17 TYR B C 1
ATOM 2352 O O . TYR B 1 17 ? -6.188 -21.047 7.121 1 83.06 17 TYR B O 1
ATOM 2360 N N . PHE B 1 18 ? -8.312 -21.953 7.004 1 80.25 18 PHE B N 1
ATOM 2361 C CA . PHE B 1 18 ? -8.242 -22.562 8.328 1 80.25 18 PHE B CA 1
ATOM 2362 C C . PHE B 1 18 ? -8.898 -23.938 8.32 1 80.25 18 PHE B C 1
ATOM 2364 O O . PHE B 1 18 ? -10.062 -24.078 7.93 1 80.25 18 PHE B O 1
ATOM 2371 N N . THR B 1 19 ? -8.125 -24.953 8.641 1 80.69 19 THR B N 1
ATOM 2372 C CA . THR B 1 19 ? -8.734 -26.281 8.719 1 80.69 19 THR B CA 1
ATOM 2373 C C . THR B 1 19 ? -8.094 -27.109 9.828 1 80.69 19 THR B C 1
ATOM 2375 O O . THR B 1 19 ? -6.895 -26.984 10.094 1 80.69 19 THR B O 1
ATOM 2378 N N . ASP B 1 20 ? -8.906 -27.875 10.398 1 78.62 20 ASP B N 1
ATOM 2379 C CA . ASP B 1 20 ? -8.438 -28.812 11.414 1 78.62 20 ASP B CA 1
ATOM 2380 C C . ASP B 1 20 ? -8.133 -30.172 10.805 1 78.62 20 ASP B C 1
ATOM 2382 O O . ASP B 1 20 ? -7.684 -31.078 11.508 1 78.62 20 ASP B O 1
ATOM 2386 N N . ASP B 1 21 ? -8.398 -30.281 9.477 1 72.81 21 ASP B N 1
ATOM 2387 C CA . ASP B 1 21 ? -8.227 -31.562 8.805 1 72.81 21 ASP B CA 1
ATOM 2388 C C . ASP B 1 21 ? -7.102 -31.5 7.777 1 72.81 21 ASP B C 1
ATOM 2390 O O . ASP B 1 21 ? -6.691 -30.406 7.363 1 72.81 21 ASP B O 1
ATOM 2394 N N . ARG B 1 22 ? -6.684 -32.625 7.473 1 75.44 22 ARG B N 1
ATOM 2395 C CA . ARG B 1 22 ? -5.715 -32.781 6.395 1 75.44 22 ARG B CA 1
ATOM 2396 C C . ARG B 1 22 ? -6.398 -32.719 5.031 1 75.44 22 ARG B C 1
ATOM 2398 O O . ARG B 1 22 ? -7.48 -33.281 4.848 1 75.44 22 ARG B O 1
ATOM 2405 N N . GLY B 1 23 ? -6.043 -31.75 4.242 1 71.75 23 GLY B N 1
ATOM 2406 C CA . GLY B 1 23 ? -6.625 -31.594 2.918 1 71.75 23 GLY B CA 1
ATOM 2407 C C . GLY B 1 23 ? -5.586 -31.406 1.829 1 71.75 23 GLY B C 1
ATOM 2408 O O . GLY B 1 23 ? -4.449 -31.016 2.107 1 71.75 23 GLY B O 1
ATOM 2409 N N . CYS B 1 24 ? -5.895 -32.094 0.644 1 66.69 24 CYS B N 1
ATOM 2410 C CA . CYS B 1 24 ? -5.02 -31.953 -0.517 1 66.69 24 CYS B CA 1
ATOM 2411 C C . CYS B 1 24 ? -5.656 -31.078 -1.583 1 66.69 24 CYS B C 1
ATOM 2413 O O . CYS B 1 24 ? -6.879 -31.062 -1.734 1 66.69 24 CYS B O 1
ATOM 2415 N N . ALA B 1 25 ? -4.887 -30.094 -1.988 1 65.31 25 ALA B N 1
ATOM 2416 C CA . ALA B 1 25 ? -5.34 -29.328 -3.145 1 65.31 25 ALA B CA 1
ATOM 2417 C C . ALA B 1 25 ? -4.316 -29.391 -4.277 1 65.31 25 ALA B C 1
ATOM 2419 O O . ALA B 1 25 ? -3.113 -29.5 -4.031 1 65.31 25 ALA B O 1
ATOM 2420 N N . HIS B 1 26 ? -4.781 -29.594 -5.562 1 64.81 26 HIS B N 1
ATOM 2421 C CA . HIS B 1 26 ? -3.895 -29.969 -6.66 1 64.81 26 HIS B CA 1
ATOM 2422 C C . HIS B 1 26 ? -3.604 -28.781 -7.562 1 64.81 26 HIS B C 1
ATOM 2424 O O . HIS B 1 26 ? -2.688 -28.828 -8.391 1 64.81 26 HIS B O 1
ATOM 2430 N N . GLU B 1 27 ? -4.133 -27.625 -7.434 1 69.75 27 GLU B N 1
ATOM 2431 C CA . GLU B 1 27 ? -3.855 -26.75 -8.57 1 69.75 27 GLU B CA 1
ATOM 2432 C C . GLU B 1 27 ? -3.721 -25.297 -8.125 1 69.75 27 GLU B C 1
ATOM 2434 O O . GLU B 1 27 ? -4.512 -24.812 -7.316 1 69.75 27 GLU B O 1
ATOM 2439 N N . ASN B 1 28 ? -2.445 -24.812 -8.656 1 80.5 28 ASN B N 1
ATOM 2440 C CA . ASN B 1 28 ? -2.252 -23.391 -8.461 1 80.5 28 ASN B CA 1
ATOM 2441 C C . ASN B 1 28 ? -2.6 -22.594 -9.719 1 80.5 28 ASN B C 1
ATOM 2443 O O . ASN B 1 28 ? -1.757 -22.422 -10.602 1 80.5 28 ASN B O 1
ATOM 2447 N N . ARG B 1 29 ? -3.73 -22.062 -9.844 1 85.44 29 ARG B N 1
ATOM 2448 C CA . ARG B 1 29 ? -4.246 -21.438 -11.055 1 85.44 29 ARG B CA 1
ATOM 2449 C C . ARG B 1 29 ? -3.756 -20 -11.18 1 85.44 29 ARG B C 1
ATOM 2451 O O . ARG B 1 29 ? -3.842 -19.391 -12.25 1 85.44 29 ARG B O 1
ATOM 2458 N N . GLU B 1 30 ? -3.34 -19.484 -10.156 1 90.75 30 GLU B N 1
ATOM 2459 C CA . GLU B 1 30 ? -2.781 -18.141 -10.141 1 90.75 30 GLU B CA 1
ATOM 2460 C C . GLU B 1 30 ? -1.439 -18.109 -9.406 1 90.75 30 GLU B C 1
ATOM 2462 O O . GLU B 1 30 ? -1.165 -18.953 -8.562 1 90.75 30 GLU B O 1
ATOM 2467 N N . HIS B 1 31 ? -0.586 -17.141 -9.883 1 94.94 31 HIS B N 1
ATOM 2468 C CA . HIS B 1 31 ? 0.569 -16.906 -9.031 1 94.94 31 HIS B CA 1
ATOM 2469 C C . HIS B 1 31 ? 0.139 -16.562 -7.605 1 94.94 31 HIS B C 1
ATOM 2471 O O . HIS B 1 31 ? -0.803 -15.789 -7.402 1 94.94 31 HIS B O 1
ATOM 2477 N N . THR B 1 32 ? 0.793 -17.203 -6.648 1 94.69 32 THR B N 1
ATOM 2478 C CA . THR B 1 32 ? 0.308 -17.094 -5.277 1 94.69 32 THR B CA 1
ATOM 2479 C C . THR B 1 32 ? 1.463 -16.844 -4.312 1 94.69 32 THR B C 1
ATOM 2481 O O . THR B 1 32 ? 2.533 -17.438 -4.449 1 94.69 32 THR B O 1
ATOM 2484 N N . LEU B 1 33 ? 1.267 -15.898 -3.457 1 96.62 33 LEU B N 1
ATOM 2485 C CA . LEU B 1 33 ? 2.125 -15.711 -2.293 1 96.62 33 LEU B CA 1
ATOM 2486 C C . LEU B 1 33 ? 1.452 -16.234 -1.03 1 96.62 33 LEU B C 1
ATOM 2488 O O . LEU B 1 33 ? 0.365 -15.789 -0.667 1 96.62 33 LEU B O 1
ATOM 2492 N N . ILE B 1 34 ? 2.102 -17.219 -0.363 1 94.94 34 ILE B N 1
ATOM 2493 C CA . ILE B 1 34 ? 1.457 -17.875 0.773 1 94.94 34 ILE B CA 1
ATOM 2494 C C . ILE B 1 34 ? 2.305 -17.672 2.029 1 94.94 34 ILE B C 1
ATOM 2496 O O . ILE B 1 34 ? 3.535 -17.734 1.971 1 94.94 34 ILE B O 1
ATOM 2500 N N . TYR B 1 35 ? 1.675 -17.328 3.105 1 95.25 35 TYR B N 1
ATOM 2501 C CA . TYR B 1 35 ? 2.275 -17.203 4.43 1 95.25 35 TYR B CA 1
ATOM 2502 C C . TYR B 1 35 ? 1.629 -18.172 5.414 1 95.25 35 TYR B C 1
ATOM 2504 O O . TYR B 1 35 ? 0.411 -18.141 5.609 1 95.25 35 TYR B O 1
ATOM 2512 N N . LEU B 1 36 ? 2.436 -18.984 6.066 1 94.38 36 LEU B N 1
ATOM 2513 C CA . LEU B 1 36 ? 1.897 -19.984 6.984 1 94.38 36 LEU B CA 1
ATOM 2514 C C . LEU B 1 36 ? 1.844 -19.438 8.406 1 94.38 36 LEU B C 1
ATOM 2516 O O . LEU B 1 36 ? 2.871 -19.047 8.969 1 94.38 36 LEU B O 1
ATOM 2520 N N . CYS B 1 37 ? 0.671 -19.469 8.961 1 92.12 37 CYS B N 1
ATOM 2521 C CA . CYS B 1 37 ? 0.47 -18.969 10.312 1 92.12 37 CYS B CA 1
ATOM 2522 C C . CYS B 1 37 ? 0.591 -20.078 11.344 1 92.12 37 CYS B C 1
ATOM 2524 O O . CYS B 1 37 ? 1.185 -19.891 12.406 1 92.12 37 CYS B O 1
ATOM 2526 N N . SER B 1 38 ? 0.05 -21.172 11.062 1 92.69 38 SER B N 1
ATOM 2527 C CA . SER B 1 38 ? 0.103 -22.328 11.938 1 92.69 38 SER B CA 1
ATOM 2528 C C . SER B 1 38 ? -0.034 -23.625 11.141 1 92.69 38 SER B C 1
ATOM 2530 O O . SER B 1 38 ? -0.491 -23.609 10 1 92.69 38 SER B O 1
ATOM 2532 N N . GLY B 1 39 ? 0.417 -24.734 11.758 1 92.88 39 GLY B N 1
ATOM 2533 C CA . GLY B 1 39 ? 0.382 -26.016 11.078 1 92.88 39 GLY B CA 1
ATOM 2534 C C . GLY B 1 39 ? 1.562 -26.234 10.148 1 92.88 39 GLY B C 1
ATOM 2535 O O . GLY B 1 39 ? 2.654 -25.719 10.391 1 92.88 39 GLY B O 1
ATOM 2536 N N . GLU B 1 40 ? 1.266 -27.141 9.203 1 93.69 40 GLU B N 1
ATOM 2537 C CA . GLU B 1 40 ? 2.287 -27.484 8.211 1 93.69 40 GLU B CA 1
ATOM 2538 C C . GLU B 1 40 ? 1.69 -27.578 6.812 1 93.69 40 GLU B C 1
ATOM 2540 O O . GLU B 1 40 ? 0.563 -28.047 6.645 1 93.69 40 GLU B O 1
ATOM 2545 N N . LEU B 1 41 ? 2.434 -27.109 5.914 1 93.31 41 LEU B N 1
ATOM 2546 C CA . LEU B 1 41 ? 2.043 -27.234 4.516 1 93.31 41 LEU B CA 1
ATOM 2547 C C . LEU B 1 41 ? 3.109 -27.984 3.721 1 93.31 41 LEU B C 1
ATOM 2549 O O . LEU B 1 41 ? 4.254 -27.531 3.633 1 93.31 41 LEU B O 1
ATOM 2553 N N . GLU B 1 42 ? 2.725 -29.078 3.197 1 93.69 42 GLU B N 1
ATOM 2554 C CA . GLU B 1 42 ? 3.613 -29.844 2.328 1 93.69 42 GLU B CA 1
ATOM 2555 C C . GLU B 1 42 ? 3.305 -29.578 0.857 1 93.69 42 GLU B C 1
ATOM 2557 O O . GLU B 1 42 ? 2.158 -29.719 0.424 1 93.69 42 GLU B O 1
ATOM 2562 N N . ILE B 1 43 ? 4.305 -29.188 0.179 1 93.31 43 ILE B N 1
ATOM 2563 C CA . ILE B 1 43 ? 4.164 -28.906 -1.246 1 93.31 43 ILE B CA 1
ATOM 2564 C C . ILE B 1 43 ? 5.027 -29.891 -2.047 1 93.31 43 ILE B C 1
ATOM 2566 O O . ILE B 1 43 ? 6.227 -30.016 -1.8 1 93.31 43 ILE B O 1
ATOM 2570 N N . GLU B 1 44 ? 4.383 -30.5 -2.977 1 91.56 44 GLU B N 1
ATOM 2571 C CA . GLU B 1 44 ? 5.102 -31.422 -3.848 1 91.56 44 GLU B CA 1
ATOM 2572 C C . GLU B 1 44 ? 5.113 -30.938 -5.289 1 91.56 44 GLU B C 1
ATOM 2574 O O . GLU B 1 44 ? 4.059 -30.625 -5.852 1 91.56 44 GLU B O 1
ATOM 2579 N N . GLU B 1 45 ? 6.25 -30.797 -5.797 1 88.19 45 GLU B N 1
ATOM 2580 C CA . GLU B 1 45 ? 6.445 -30.422 -7.191 1 88.19 45 GLU B CA 1
ATOM 2581 C C . GLU B 1 45 ? 7.488 -31.297 -7.871 1 88.19 45 GLU B C 1
ATOM 2583 O O . GLU B 1 45 ? 8.648 -31.328 -7.453 1 88.19 45 GLU B O 1
ATOM 2588 N N . ARG B 1 46 ? 7.074 -31.875 -8.969 1 80.88 46 ARG B N 1
ATOM 2589 C CA . ARG B 1 46 ? 7.98 -32.719 -9.75 1 80.88 46 ARG B CA 1
ATOM 2590 C C . ARG B 1 46 ? 8.727 -33.688 -8.852 1 80.88 46 ARG B C 1
ATOM 2592 O O . ARG B 1 46 ? 9.945 -33.812 -8.938 1 80.88 46 ARG B O 1
ATOM 2599 N N . GLY B 1 47 ? 8.078 -34.25 -7.973 1 83.56 47 GLY B N 1
ATOM 2600 C CA . GLY B 1 47 ? 8.633 -35.312 -7.125 1 83.56 47 GLY B CA 1
ATOM 2601 C C . GLY B 1 47 ? 9.367 -34.75 -5.914 1 83.56 47 GLY B C 1
ATOM 2602 O O . GLY B 1 47 ? 9.75 -35.5 -5.016 1 83.56 47 GLY B O 1
ATOM 2603 N N . LYS B 1 48 ? 9.602 -33.531 -5.855 1 91.5 48 LYS B N 1
ATOM 2604 C CA . LYS B 1 48 ? 10.281 -32.906 -4.719 1 91.5 48 LYS B CA 1
ATOM 2605 C C . LYS B 1 48 ? 9.281 -32.375 -3.707 1 91.5 48 LYS B C 1
ATOM 2607 O O . LYS B 1 48 ? 8.328 -31.672 -4.082 1 91.5 48 LYS B O 1
ATOM 2612 N N . LYS B 1 49 ? 9.578 -32.719 -2.477 1 94 49 LYS B N 1
ATOM 2613 C CA . LYS B 1 49 ? 8.688 -32.25 -1.401 1 94 49 LYS B CA 1
ATOM 2614 C C . LYS B 1 49 ? 9.336 -31.141 -0.588 1 94 49 LYS B C 1
ATOM 2616 O O . LYS B 1 49 ? 10.508 -31.219 -0.228 1 94 49 LYS B O 1
ATOM 2621 N N . THR B 1 50 ? 8.602 -30.125 -0.395 1 95.44 50 THR B N 1
ATOM 2622 C CA . THR B 1 50 ? 8.992 -29 0.463 1 95.44 50 THR B CA 1
ATOM 2623 C C . THR B 1 50 ? 7.949 -28.766 1.553 1 95.44 50 THR B C 1
ATOM 2625 O O . THR B 1 50 ? 6.75 -28.75 1.276 1 95.44 50 THR B O 1
ATOM 2628 N N . VAL B 1 51 ? 8.438 -28.656 2.736 1 95.81 51 VAL B N 1
ATOM 2629 C CA . VAL B 1 51 ? 7.516 -28.438 3.85 1 95.81 51 VAL B CA 1
ATOM 2630 C C . VAL B 1 51 ? 7.676 -27.031 4.395 1 95.81 51 VAL B C 1
ATOM 2632 O O . VAL B 1 51 ? 8.789 -26.594 4.699 1 95.81 51 VAL B O 1
ATOM 2635 N N . LEU B 1 52 ? 6.582 -26.312 4.488 1 95.12 52 LEU B N 1
ATOM 2636 C CA . LEU B 1 52 ? 6.559 -24.984 5.098 1 95.12 52 LEU B CA 1
ATOM 2637 C C . LEU B 1 52 ? 6.141 -25.062 6.562 1 95.12 52 LEU B C 1
ATOM 2639 O O . LEU B 1 52 ? 5.266 -25.859 6.918 1 95.12 52 LEU B O 1
ATOM 2643 N N . HIS B 1 53 ? 6.703 -24.266 7.363 1 94.88 53 HIS B N 1
ATOM 2644 C CA . HIS B 1 53 ? 6.391 -24.141 8.781 1 94.88 53 HIS B CA 1
ATOM 2645 C C . HIS B 1 53 ? 5.906 -22.734 9.117 1 94.88 53 HIS B C 1
ATOM 2647 O O . HIS B 1 53 ? 6.02 -21.812 8.297 1 94.88 53 HIS B O 1
ATOM 2653 N N . PRO B 1 54 ? 5.297 -22.656 10.336 1 93.19 54 PRO B N 1
ATOM 2654 C CA . PRO B 1 54 ? 4.824 -21.312 10.711 1 93.19 54 PRO B CA 1
ATOM 2655 C C . PRO B 1 54 ? 5.91 -20.25 10.594 1 93.19 54 PRO B C 1
ATOM 2657 O O . PRO B 1 54 ? 7.027 -20.453 11.07 1 93.19 54 PRO B O 1
ATOM 2660 N N . GLY B 1 55 ? 5.527 -19.141 9.883 1 92.19 55 GLY B N 1
ATOM 2661 C CA . GLY B 1 55 ? 6.477 -18.062 9.672 1 92.19 55 GLY B CA 1
ATOM 2662 C C . GLY B 1 55 ? 7.109 -18.094 8.289 1 92.19 55 GLY B C 1
ATOM 2663 O O . GLY B 1 55 ? 7.695 -17.094 7.852 1 92.19 55 GLY B O 1
ATOM 2664 N N . ASP B 1 56 ? 6.926 -19.234 7.629 1 95.75 56 ASP B N 1
ATOM 2665 C CA . ASP B 1 56 ? 7.469 -19.328 6.277 1 95.75 56 ASP B CA 1
ATOM 2666 C C . ASP B 1 56 ? 6.551 -18.656 5.262 1 95.75 56 ASP B C 1
ATOM 2668 O O . ASP B 1 56 ? 5.332 -18.641 5.43 1 95.75 56 ASP B O 1
ATOM 2672 N N . CYS B 1 57 ? 7.195 -18.094 4.301 1 96.81 57 CYS B N 1
ATOM 2673 C CA . CYS B 1 57 ? 6.516 -17.516 3.141 1 96.81 57 CYS B CA 1
ATOM 2674 C C . CYS B 1 57 ? 7.055 -18.125 1.848 1 96.81 57 CYS B C 1
ATOM 2676 O O . CYS B 1 57 ? 8.258 -18.375 1.734 1 96.81 57 CYS B O 1
ATOM 2678 N N . ALA B 1 58 ? 6.156 -18.391 0.938 1 96.5 58 ALA B N 1
ATOM 2679 C CA . ALA B 1 58 ? 6.598 -18.984 -0.321 1 96.5 58 ALA B CA 1
ATOM 2680 C C . ALA B 1 58 ? 5.801 -18.438 -1.498 1 96.5 58 ALA B C 1
ATOM 2682 O O . ALA B 1 58 ? 4.633 -18.062 -1.348 1 96.5 58 ALA B O 1
ATOM 2683 N N . PHE B 1 59 ? 6.496 -18.312 -2.592 1 96.94 59 PHE B N 1
ATOM 2684 C CA . PHE B 1 59 ? 5.863 -18 -3.865 1 96.94 59 PHE B CA 1
ATOM 2685 C C . PHE B 1 59 ? 5.594 -19.266 -4.672 1 96.94 59 PHE B C 1
ATOM 2687 O O . PHE B 1 59 ? 6.492 -20.078 -4.867 1 96.94 59 PHE B O 1
ATOM 2694 N N . MET B 1 60 ? 4.379 -19.406 -5.098 1 94.56 60 MET B N 1
ATOM 2695 C CA . MET B 1 60 ? 3.986 -20.484 -5.988 1 94.56 60 MET B CA 1
ATOM 2696 C C . MET B 1 60 ? 3.531 -19.953 -7.34 1 94.56 60 MET B C 1
ATOM 2698 O O . MET B 1 60 ? 2.52 -19.25 -7.426 1 94.56 60 MET B O 1
ATOM 2702 N N . ARG B 1 61 ? 4.262 -20.266 -8.32 1 94.12 61 ARG B N 1
ATOM 2703 C CA . ARG B 1 61 ? 3.896 -19.859 -9.672 1 94.12 61 ARG B CA 1
ATOM 2704 C C . ARG B 1 61 ? 2.662 -20.609 -10.156 1 94.12 61 ARG B C 1
ATOM 2706 O O . ARG B 1 61 ? 2.391 -21.719 -9.703 1 94.12 61 ARG B O 1
ATOM 2713 N N . ARG B 1 62 ? 1.937 -19.953 -10.992 1 92 62 ARG B N 1
ATOM 2714 C CA . ARG B 1 62 ? 0.853 -20.656 -11.664 1 92 62 ARG B CA 1
ATOM 2715 C C . ARG B 1 62 ? 1.363 -21.922 -12.352 1 92 62 ARG B C 1
ATOM 2717 O O . ARG B 1 62 ? 2.236 -21.859 -13.219 1 92 62 ARG B O 1
ATOM 2724 N N . ASP B 1 63 ? 0.941 -23.031 -11.867 1 87.62 63 ASP B N 1
ATOM 2725 C CA . ASP B 1 63 ? 1.417 -24.328 -12.336 1 87.62 63 ASP B CA 1
ATOM 2726 C C . ASP B 1 63 ? 0.411 -25.438 -12.016 1 87.62 63 ASP B C 1
ATOM 2728 O O . ASP B 1 63 ? -0.212 -25.422 -10.953 1 87.62 63 ASP B O 1
ATOM 2732 N N . ASN B 1 64 ? 0.224 -26.312 -12.945 1 82.62 64 ASN B N 1
ATOM 2733 C CA . ASN B 1 64 ? -0.746 -27.391 -12.773 1 82.62 64 ASN B CA 1
ATOM 2734 C C . ASN B 1 64 ? -0.111 -28.625 -12.133 1 82.62 64 ASN B C 1
ATOM 2736 O O . ASN B 1 64 ? -0.793 -29.609 -11.883 1 82.62 64 ASN B O 1
ATOM 2740 N N . ARG B 1 65 ? 1.133 -28.672 -11.82 1 82.5 65 ARG B N 1
ATOM 2741 C CA . ARG B 1 65 ? 1.816 -29.859 -11.328 1 82.5 65 ARG B CA 1
ATOM 2742 C C . ARG B 1 65 ? 2.232 -29.688 -9.867 1 82.5 65 ARG B C 1
ATOM 2744 O O . ARG B 1 65 ? 3.199 -30.312 -9.414 1 82.5 65 ARG B O 1
ATOM 2751 N N . MET B 1 66 ? 1.599 -28.828 -9.195 1 86.88 66 MET B N 1
ATOM 2752 C CA . MET B 1 66 ? 1.889 -28.625 -7.777 1 86.88 66 MET B CA 1
ATOM 2753 C C . MET B 1 66 ? 0.802 -29.266 -6.91 1 86.88 66 MET B C 1
ATOM 2755 O O . MET B 1 66 ? -0.388 -29.094 -7.184 1 86.88 66 MET B O 1
ATOM 2759 N N . TRP B 1 67 ? 1.242 -30.047 -5.992 1 86.94 67 TRP B N 1
ATOM 2760 C CA . TRP B 1 67 ? 0.325 -30.672 -5.047 1 86.94 67 TRP B CA 1
ATOM 2761 C C . TRP B 1 67 ? 0.533 -30.125 -3.641 1 86.94 67 TRP B C 1
ATOM 2763 O O . TRP B 1 67 ? 1.645 -30.172 -3.109 1 86.94 67 TRP B O 1
ATOM 2773 N N . LEU B 1 68 ? -0.576 -29.641 -3.072 1 89.38 68 LEU B N 1
ATOM 2774 C CA . LEU B 1 68 ? -0.521 -29.031 -1.742 1 89.38 68 LEU B CA 1
ATOM 2775 C C . LEU B 1 68 ? -1.256 -29.906 -0.727 1 89.38 68 LEU B C 1
ATOM 2777 O O . LEU B 1 68 ? -2.383 -30.344 -0.976 1 89.38 68 LEU B O 1
ATOM 2781 N N . GLN B 1 69 ? -0.607 -30.203 0.317 1 89.38 69 GLN B N 1
ATOM 2782 C CA . GLN B 1 69 ? -1.216 -30.938 1.425 1 89.38 69 GLN B CA 1
ATOM 2783 C C . GLN B 1 69 ? -1.16 -30.125 2.715 1 89.38 69 GLN B C 1
ATOM 2785 O O . GLN B 1 69 ? -0.076 -29.812 3.217 1 89.38 69 GLN B O 1
ATOM 2790 N N . LYS B 1 70 ? -2.359 -29.812 3.32 1 89.94 70 LYS B N 1
ATOM 2791 C CA . LYS B 1 70 ? -2.488 -29.062 4.566 1 89.94 70 LYS B CA 1
ATOM 2792 C C . LYS B 1 70 ? -2.562 -30.016 5.766 1 89.94 70 LYS B C 1
ATOM 2794 O O . LYS B 1 70 ? -3.342 -30.969 5.766 1 89.94 70 LYS B O 1
ATOM 2799 N N . LYS B 1 71 ? -1.741 -29.719 6.715 1 88.44 71 LYS B N 1
ATOM 2800 C CA . LYS B 1 71 ? -1.673 -30.625 7.852 1 88.44 71 LYS B CA 1
ATOM 2801 C C . LYS B 1 71 ? -1.737 -29.859 9.172 1 88.44 71 LYS B C 1
ATOM 2803 O O . LYS B 1 71 ? -1.211 -28.75 9.281 1 88.44 71 LYS B O 1
ATOM 2808 N N . VAL B 1 72 ? -2.354 -30.516 10.164 1 86 72 VAL B N 1
ATOM 2809 C CA . VAL B 1 72 ? -2.316 -30.047 11.547 1 86 72 VAL B CA 1
ATOM 2810 C C . VAL B 1 72 ? -0.978 -30.422 12.188 1 86 72 VAL B C 1
ATOM 2812 O O . VAL B 1 72 ? -0.454 -31.516 11.953 1 86 72 VAL B O 1
ATOM 2815 N N . GLU B 1 73 ? -0.393 -29.516 12.859 1 84.75 73 GLU B N 1
ATOM 2816 C CA . GLU B 1 73 ? 0.871 -29.766 13.539 1 84.75 73 GLU B CA 1
ATOM 2817 C C . GLU B 1 73 ? 0.79 -29.375 15.016 1 84.75 73 GLU B C 1
ATOM 2819 O O . GLU B 1 73 ? 0.373 -28.266 15.344 1 84.75 73 GLU B O 1
ATOM 2824 N N . ASP B 1 74 ? 1.229 -30.344 15.852 1 83.75 74 ASP B N 1
ATOM 2825 C CA . ASP B 1 74 ? 1.309 -30.109 17.297 1 83.75 74 ASP B CA 1
ATOM 2826 C C . ASP B 1 74 ? -0.025 -29.594 17.844 1 83.75 74 ASP B C 1
ATOM 2828 O O . ASP B 1 74 ? -0.062 -28.641 18.609 1 83.75 74 ASP B O 1
ATOM 2832 N N . GLY B 1 75 ? -1.072 -30.188 17.328 1 83.12 75 GLY B N 1
ATOM 2833 C CA . GLY B 1 75 ? -2.396 -29.844 17.828 1 83.12 75 GLY B CA 1
ATOM 2834 C C . GLY B 1 75 ? -2.896 -28.5 17.344 1 83.12 75 GLY B C 1
ATOM 2835 O O . GLY B 1 75 ? -4.02 -28.109 17.656 1 83.12 75 GLY B O 1
ATOM 2836 N N . LYS B 1 76 ? -2.096 -27.828 16.656 1 87.12 76 LYS B N 1
ATOM 2837 C CA . LYS B 1 76 ? -2.527 -26.547 16.125 1 87.12 76 LYS B CA 1
ATOM 2838 C C . LYS B 1 76 ? -3.127 -26.703 14.727 1 87.12 76 LYS B C 1
ATOM 2840 O O . LYS B 1 76 ? -2.539 -27.359 13.867 1 87.12 76 LYS B O 1
ATOM 2845 N N . PRO B 1 77 ? -4.207 -26.109 14.531 1 89.75 77 PRO B N 1
ATOM 2846 C CA . PRO B 1 77 ? -4.848 -26.203 13.219 1 89.75 77 PRO B CA 1
ATOM 2847 C C . PRO B 1 77 ? -4.031 -25.547 12.109 1 89.75 77 PRO B C 1
ATOM 2849 O O . PRO B 1 77 ? -3.154 -24.719 12.398 1 89.75 77 PRO B O 1
ATOM 2852 N N . TYR B 1 78 ? -4.281 -25.938 10.891 1 91.06 78 TYR B N 1
ATOM 2853 C CA . TYR B 1 78 ? -3.658 -25.297 9.734 1 91.06 78 TYR B CA 1
ATOM 2854 C C . TYR B 1 78 ? -4.285 -23.938 9.453 1 91.06 78 TYR B C 1
ATOM 2856 O O . TYR B 1 78 ? -5.508 -23.828 9.328 1 91.06 78 TYR B O 1
ATOM 2864 N N . ARG B 1 79 ? -3.377 -22.922 9.445 1 91.69 79 ARG B N 1
ATOM 2865 C CA . ARG B 1 79 ? -3.82 -21.578 9.062 1 91.69 79 ARG B CA 1
ATOM 2866 C C . ARG B 1 79 ? -2.797 -20.906 8.156 1 91.69 79 ARG B C 1
ATOM 2868 O O . ARG B 1 79 ? -1.604 -20.891 8.469 1 91.69 79 ARG B O 1
ATOM 2875 N N . SER B 1 80 ? -3.303 -20.438 7.004 1 92.5 80 SER B N 1
ATOM 2876 C CA . SER B 1 80 ? -2.434 -19.719 6.078 1 92.5 80 SER B CA 1
ATOM 2877 C C . SER B 1 80 ? -3.141 -18.5 5.488 1 92.5 80 SER B C 1
ATOM 2879 O O . SER B 1 80 ? -4.371 -18.422 5.496 1 92.5 80 SER B O 1
ATOM 2881 N N . VAL B 1 81 ? -2.396 -17.516 5.121 1 93.38 81 VAL B N 1
ATOM 2882 C CA . VAL B 1 81 ? -2.879 -16.391 4.34 1 93.38 81 VAL B CA 1
ATOM 2883 C C . VAL B 1 81 ? -2.271 -16.422 2.941 1 93.38 81 VAL B C 1
ATOM 2885 O O . VAL B 1 81 ? -1.062 -16.609 2.787 1 93.38 81 VAL B O 1
ATOM 2888 N N . VAL B 1 82 ? -3.119 -16.25 1.941 1 93.44 82 VAL B N 1
ATOM 2889 C CA . VAL B 1 82 ? -2.664 -16.375 0.561 1 93.44 82 VAL B CA 1
ATOM 2890 C C . VAL B 1 82 ? -3.057 -15.125 -0.223 1 93.44 82 VAL B C 1
ATOM 2892 O O . VAL B 1 82 ? -4.191 -14.648 -0.117 1 93.44 82 VAL B O 1
ATOM 2895 N N . LEU B 1 83 ? -2.129 -14.57 -0.934 1 95.38 83 LEU B N 1
ATOM 2896 C CA . LEU B 1 83 ? -2.391 -13.555 -1.95 1 95.38 83 LEU B CA 1
ATOM 2897 C C . LEU B 1 83 ? -2.367 -14.164 -3.346 1 95.38 83 LEU B C 1
ATOM 2899 O O . LEU B 1 83 ? -1.346 -14.711 -3.775 1 95.38 83 LEU B O 1
ATOM 2903 N N . LYS B 1 84 ? -3.432 -14.117 -4.059 1 94.31 84 LYS B N 1
ATOM 2904 C CA . LYS B 1 84 ? -3.508 -14.617 -5.434 1 94.31 84 LYS B CA 1
ATOM 2905 C C . LYS B 1 84 ? -3.436 -13.469 -6.434 1 94.31 84 LYS B C 1
ATOM 2907 O O . LYS B 1 84 ? -4.25 -12.539 -6.387 1 94.31 84 LYS B O 1
ATOM 2912 N N . PHE B 1 85 ? -2.52 -13.531 -7.344 1 95.5 85 PHE B N 1
ATOM 2913 C CA . PHE B 1 85 ? -2.303 -12.461 -8.312 1 95.5 85 PHE B CA 1
ATOM 2914 C C . PHE B 1 85 ? -2.941 -12.805 -9.648 1 95.5 85 PHE B C 1
ATOM 2916 O O . PHE B 1 85 ? -2.369 -13.562 -10.438 1 95.5 85 PHE B O 1
ATOM 2923 N N . SER B 1 86 ? -4.074 -12.195 -9.891 1 91.94 86 SER B N 1
ATOM 2924 C CA . SER B 1 86 ? -4.773 -12.43 -11.148 1 91.94 86 SER B CA 1
ATOM 2925 C C . SER B 1 86 ? -4.051 -11.766 -12.32 1 91.94 86 SER B C 1
ATOM 2927 O O . SER B 1 86 ? -3.258 -10.844 -12.117 1 91.94 86 SER B O 1
ATOM 2929 N N . ARG B 1 87 ? -4.336 -12.219 -13.469 1 90.94 87 ARG B N 1
ATOM 2930 C CA . ARG B 1 87 ? -3.699 -11.672 -14.656 1 90.94 87 ARG B CA 1
ATOM 2931 C C . ARG B 1 87 ? -4.055 -10.195 -14.844 1 90.94 87 ARG B C 1
ATOM 2933 O O . ARG B 1 87 ? -3.182 -9.367 -15.102 1 90.94 87 ARG B O 1
ATOM 2940 N N . PRO B 1 88 ? -5.328 -9.875 -14.727 1 91.31 88 PRO B N 1
ATOM 2941 C CA . PRO B 1 88 ? -5.652 -8.453 -14.867 1 91.31 88 PRO B CA 1
ATOM 2942 C C . PRO B 1 88 ? -4.91 -7.578 -13.859 1 91.31 88 PRO B C 1
ATOM 2944 O O . PRO B 1 88 ? -4.43 -6.496 -14.211 1 91.31 88 PRO B O 1
ATOM 2947 N N . PHE B 1 89 ? -4.773 -8.016 -12.68 1 94.19 89 PHE B N 1
ATOM 2948 C CA . PHE B 1 89 ? -4.055 -7.266 -11.656 1 94.19 89 PHE B CA 1
ATOM 2949 C C . PHE B 1 89 ? -2.59 -7.098 -12.031 1 94.19 89 PHE B C 1
ATOM 2951 O O . PHE B 1 89 ? -2.037 -6.004 -11.922 1 94.19 89 PHE B O 1
ATOM 2958 N N . LEU B 1 90 ? -1.948 -8.148 -12.492 1 95.06 90 LEU B N 1
ATOM 2959 C CA . LEU B 1 90 ? -0.537 -8.117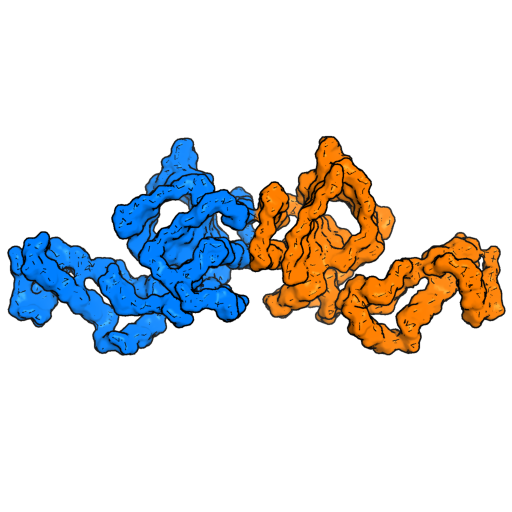 -12.852 1 95.06 90 LEU B CA 1
ATOM 2960 C C . LEU B 1 90 ? -0.307 -7.184 -14.039 1 95.06 90 LEU B C 1
ATOM 2962 O O . LEU B 1 90 ? 0.699 -6.473 -14.094 1 95.06 90 LEU B O 1
ATOM 2966 N N . ARG B 1 91 ? -1.231 -7.223 -14.93 1 92.62 91 ARG B N 1
ATOM 2967 C CA . ARG B 1 91 ? -1.121 -6.34 -16.094 1 92.62 91 ARG B CA 1
ATOM 2968 C C . ARG B 1 91 ? -1.183 -4.875 -15.664 1 92.62 91 ARG B C 1
ATOM 2970 O O . ARG B 1 91 ? -0.404 -4.051 -16.141 1 92.62 91 ARG B O 1
ATOM 2977 N N . GLU B 1 92 ? -2.107 -4.598 -14.828 1 93.06 92 GLU B N 1
ATOM 2978 C CA . GLU B 1 92 ? -2.244 -3.238 -14.312 1 93.06 92 GLU B CA 1
ATOM 2979 C C . GLU B 1 92 ? -0.987 -2.803 -13.562 1 93.06 92 GLU B C 1
ATOM 2981 O O . GLU B 1 92 ? -0.495 -1.689 -13.766 1 93.06 92 GLU B O 1
ATOM 2986 N N . PHE B 1 93 ? -0.505 -3.645 -12.758 1 94.69 93 PHE B N 1
ATOM 2987 C CA . PHE B 1 93 ? 0.691 -3.326 -11.992 1 94.69 93 PHE B CA 1
ATOM 2988 C C . PHE B 1 93 ? 1.884 -3.098 -12.906 1 94.69 93 PHE B C 1
ATOM 2990 O O . PHE B 1 93 ? 2.654 -2.154 -12.719 1 94.69 93 PHE B O 1
ATOM 2997 N N . TYR B 1 94 ? 2.037 -3.951 -13.852 1 94.44 94 TYR B N 1
ATOM 2998 C CA . TYR B 1 94 ? 3.164 -3.873 -14.773 1 94.44 94 TYR B CA 1
ATOM 2999 C C . TYR B 1 94 ? 3.217 -2.512 -15.461 1 94.44 94 TYR B C 1
ATOM 3001 O O . TYR B 1 94 ? 4.301 -1.985 -15.727 1 94.44 94 TYR B O 1
ATOM 3009 N N . GLN B 1 95 ? 2.064 -1.939 -15.703 1 92.62 95 GLN B N 1
ATOM 3010 C CA . GLN B 1 95 ? 1.979 -0.651 -16.391 1 92.62 95 GLN B CA 1
ATOM 3011 C C . GLN B 1 95 ? 2.5 0.475 -15.492 1 92.62 95 GLN B C 1
ATOM 3013 O O . GLN B 1 95 ? 2.861 1.545 -15.984 1 92.62 95 GLN B O 1
ATOM 3018 N N . THR B 1 96 ? 2.521 0.238 -14.227 1 90.44 96 THR B N 1
ATOM 3019 C CA . THR B 1 96 ? 2.955 1.276 -13.297 1 90.44 96 THR B CA 1
ATOM 3020 C C . THR B 1 96 ? 4.469 1.234 -13.102 1 90.44 96 THR B C 1
ATOM 3022 O O . THR B 1 96 ? 5.059 2.176 -12.57 1 90.44 96 THR B O 1
ATOM 3025 N N . LEU B 1 97 ? 5.109 0.185 -13.477 1 91.06 97 LEU B N 1
ATOM 3026 C CA . LEU B 1 97 ? 6.547 0.023 -13.273 1 91.06 97 LEU B CA 1
ATOM 3027 C C . LEU B 1 97 ? 7.332 0.962 -14.18 1 91.06 97 LEU B C 1
ATOM 3029 O O . LEU B 1 97 ? 6.949 1.187 -15.328 1 91.06 97 LEU B O 1
ATOM 3033 N N . ASN B 1 98 ? 8.344 1.465 -13.555 1 87.12 98 ASN B N 1
ATOM 3034 C CA . ASN B 1 98 ? 9.32 2.162 -14.383 1 87.12 98 ASN B CA 1
ATOM 3035 C C . ASN B 1 98 ? 10.086 1.195 -15.281 1 87.12 98 ASN B C 1
ATOM 3037 O O . ASN B 1 98 ? 10.844 0.358 -14.797 1 87.12 98 ASN B O 1
ATOM 3041 N N . ARG B 1 99 ? 10.047 1.404 -16.562 1 86.69 99 ARG B N 1
ATOM 3042 C CA . ARG B 1 99 ? 10.617 0.489 -17.547 1 86.69 99 ARG B CA 1
ATOM 3043 C C . ARG B 1 99 ? 12.125 0.373 -17.375 1 86.69 99 ARG B C 1
ATOM 3045 O O . ARG B 1 99 ? 12.711 -0.686 -17.625 1 86.69 99 ARG B O 1
ATOM 3052 N N . GLN B 1 100 ? 12.688 1.433 -16.812 1 85.81 100 GLN B N 1
ATOM 3053 C CA . GLN B 1 100 ? 14.133 1.453 -16.656 1 85.81 100 GLN B CA 1
ATOM 3054 C C . GLN B 1 100 ? 14.578 0.561 -15.508 1 85.81 100 GLN B C 1
ATOM 3056 O O . GLN B 1 100 ? 15.734 0.126 -15.453 1 85.81 100 GLN B O 1
ATOM 3061 N N . GLN B 1 101 ? 13.602 0.25 -14.688 1 83.69 101 GLN B N 1
ATOM 3062 C CA . GLN B 1 101 ? 13.945 -0.525 -13.5 1 83.69 101 GLN B CA 1
ATOM 3063 C C . GLN B 1 101 ? 13.695 -2.016 -13.727 1 83.69 101 GLN B C 1
ATOM 3065 O O . GLN B 1 101 ? 14.086 -2.846 -12.906 1 83.69 101 GLN B O 1
ATOM 3070 N N . ILE B 1 102 ? 13.117 -2.352 -14.812 1 90.12 102 ILE B N 1
ATOM 3071 C CA . ILE B 1 102 ? 12.836 -3.75 -15.125 1 90.12 102 ILE B CA 1
ATOM 3072 C C . ILE B 1 102 ? 14.117 -4.441 -15.586 1 90.12 102 ILE B C 1
ATOM 3074 O O . ILE B 1 102 ? 14.742 -4.008 -16.547 1 90.12 102 ILE B O 1
ATOM 3078 N N . PRO B 1 103 ? 14.453 -5.469 -14.891 1 90.25 103 PRO B N 1
ATOM 3079 C CA . PRO B 1 103 ? 15.695 -6.141 -15.273 1 90.25 103 PRO B CA 1
ATOM 3080 C C . PRO B 1 103 ? 15.602 -6.809 -16.641 1 90.25 103 PRO B C 1
ATOM 3082 O O . PRO B 1 103 ? 14.602 -7.473 -16.953 1 90.25 103 PRO B O 1
ATOM 3085 N N . ASN B 1 104 ? 16.625 -6.656 -17.422 1 84.44 104 ASN B N 1
ATOM 3086 C CA . ASN B 1 104 ? 16.641 -7.227 -18.766 1 84.44 104 ASN B CA 1
ATOM 3087 C C . ASN B 1 104 ? 17.203 -8.648 -18.766 1 84.44 104 ASN B C 1
ATOM 3089 O O . ASN B 1 104 ? 17.031 -9.391 -19.734 1 84.44 104 ASN B O 1
ATOM 3093 N N . ASP B 1 105 ? 17.766 -9.039 -17.672 1 89.5 105 ASP B N 1
ATOM 3094 C CA . ASP B 1 105 ? 18.438 -10.336 -17.641 1 89.5 105 ASP B CA 1
ATOM 3095 C C . ASP B 1 105 ? 17.656 -11.328 -16.766 1 89.5 105 ASP B C 1
ATOM 3097 O O . ASP B 1 105 ? 18.203 -12.367 -16.375 1 89.5 105 ASP B O 1
ATOM 3101 N N . SER B 1 106 ? 16.469 -11.008 -16.484 1 91.94 106 SER B N 1
ATOM 3102 C CA . SER B 1 106 ? 15.641 -11.906 -15.672 1 91.94 106 SER B CA 1
ATOM 3103 C C . SER B 1 106 ? 15.234 -13.148 -16.453 1 91.94 106 SER B C 1
ATOM 3105 O O . SER B 1 106 ? 14.898 -13.055 -17.641 1 91.94 106 SER B O 1
ATOM 3107 N N . GLU B 1 107 ? 15.344 -14.281 -15.766 1 91.5 107 GLU B N 1
ATOM 3108 C CA . GLU B 1 107 ? 14.961 -15.539 -16.406 1 91.5 107 GLU B CA 1
ATOM 3109 C C . GLU B 1 107 ? 14.016 -16.344 -15.516 1 91.5 107 GLU B C 1
ATOM 3111 O O . GLU B 1 107 ? 14.195 -16.406 -14.297 1 91.5 107 GLU B O 1
ATOM 3116 N N . ARG B 1 108 ? 13.117 -16.938 -16.172 1 89.5 108 ARG B N 1
ATOM 3117 C CA . ARG B 1 108 ? 12.156 -17.781 -15.461 1 89.5 108 ARG B CA 1
ATOM 3118 C C . ARG B 1 108 ? 12.82 -19.031 -14.898 1 89.5 108 ARG B C 1
ATOM 3120 O O . ARG B 1 108 ? 13.547 -19.719 -15.617 1 89.5 108 ARG B O 1
ATOM 3127 N N . GLU B 1 109 ? 12.555 -19.281 -13.68 1 85.44 109 GLU B N 1
ATOM 3128 C CA . GLU B 1 109 ? 13.109 -20.484 -13.055 1 85.44 109 GLU B CA 1
ATOM 3129 C C . GLU B 1 109 ? 12.344 -21.719 -13.5 1 85.44 109 GLU B C 1
ATOM 3131 O O . GLU B 1 109 ? 11.164 -21.656 -13.828 1 85.44 109 GLU B O 1
ATOM 3136 N N . LYS B 1 110 ? 13.055 -22.828 -13.391 1 82.56 110 LYS B N 1
ATOM 3137 C CA . LYS B 1 110 ? 12.422 -24.094 -13.734 1 82.56 110 LYS B CA 1
ATOM 3138 C C . LYS B 1 110 ? 11.43 -24.531 -12.656 1 82.56 110 LYS B C 1
ATOM 3140 O O . LYS B 1 110 ? 10.367 -25.062 -12.961 1 82.56 110 LYS B O 1
ATOM 3145 N N . VAL B 1 111 ? 11.844 -24.219 -11.406 1 87.38 111 VAL B N 1
ATOM 3146 C CA . VAL B 1 111 ? 10.977 -24.594 -10.297 1 87.38 111 VAL B CA 1
ATOM 3147 C C . VAL B 1 111 ? 9.883 -23.531 -10.117 1 87.38 111 VAL B C 1
ATOM 3149 O O . VAL B 1 111 ? 10.117 -22.344 -10.32 1 87.38 111 VAL B O 1
ATOM 3152 N N . SER B 1 112 ? 8.695 -24.031 -9.781 1 92.06 112 SER B N 1
ATOM 3153 C CA . SER B 1 112 ? 7.543 -23.141 -9.609 1 92.06 112 SER B CA 1
ATOM 3154 C C . SER B 1 112 ? 7.426 -22.656 -8.164 1 92.06 112 SER B C 1
ATOM 3156 O O . SER B 1 112 ? 6.719 -21.688 -7.887 1 92.06 112 SER B O 1
ATOM 3158 N N . LEU B 1 113 ? 8.023 -23.375 -7.277 1 93.88 113 LEU B N 1
ATOM 3159 C CA . LEU B 1 113 ? 7.969 -23.047 -5.855 1 93.88 113 LEU B CA 1
ATOM 3160 C C . LEU B 1 113 ? 9.234 -22.328 -5.41 1 93.88 113 LEU B C 1
ATOM 3162 O O . LEU B 1 113 ? 10.344 -22.797 -5.691 1 93.88 113 LEU B O 1
ATOM 3166 N N . ARG B 1 114 ? 9.102 -21.203 -4.797 1 94.94 114 ARG B N 1
ATOM 3167 C CA . ARG B 1 114 ? 10.219 -20.484 -4.188 1 94.94 114 ARG B CA 1
ATOM 3168 C C . ARG B 1 114 ? 9.914 -20.125 -2.738 1 94.94 114 ARG B C 1
ATOM 3170 O O . ARG B 1 114 ? 9.023 -19.312 -2.471 1 94.94 114 ARG B O 1
ATOM 3177 N N . VAL B 1 115 ? 10.633 -20.797 -1.893 1 96.38 115 VAL B N 1
ATOM 3178 C CA . VAL B 1 115 ? 10.523 -20.406 -0.489 1 96.38 115 VAL B CA 1
ATOM 3179 C C . VAL B 1 115 ? 11.336 -19.141 -0.236 1 96.38 115 VAL B C 1
ATOM 3181 O O . VAL B 1 115 ? 12.516 -19.062 -0.595 1 96.38 115 VAL B O 1
ATOM 3184 N N . LEU B 1 116 ? 10.727 -18.141 0.324 1 96.94 116 LEU B N 1
ATOM 3185 C CA . LEU B 1 116 ? 11.398 -16.875 0.559 1 96.94 116 LEU B CA 1
ATOM 3186 C C . LEU B 1 116 ? 12.25 -16.938 1.822 1 96.94 116 LEU B C 1
ATOM 3188 O O . LEU B 1 116 ? 11.984 -17.734 2.721 1 96.94 116 LEU B O 1
ATOM 3192 N N . PRO B 1 117 ? 13.305 -16.109 1.863 1 94.69 117 PRO B N 1
ATOM 3193 C CA . PRO B 1 117 ? 14.141 -16.109 3.064 1 94.69 117 PRO B CA 1
ATOM 3194 C C . PRO B 1 117 ? 13.359 -15.75 4.328 1 94.69 117 PRO B C 1
ATOM 3196 O O . PRO B 1 117 ? 12.438 -14.93 4.281 1 94.69 117 PRO B O 1
ATOM 3199 N N . SER B 1 118 ? 13.828 -16.297 5.379 1 88.81 118 SER B N 1
ATOM 3200 C CA . SER B 1 118 ? 13.148 -16.109 6.652 1 88.81 118 SER B CA 1
ATOM 3201 C C . SER B 1 118 ? 13.492 -14.758 7.273 1 88.81 118 SER B C 1
ATOM 3203 O O . SER B 1 118 ? 14.461 -14.109 6.863 1 88.81 118 SER B O 1
ATOM 3205 N N . ASN B 1 119 ? 12.711 -14.258 8.219 1 85.56 119 ASN B N 1
ATOM 3206 C CA . ASN B 1 119 ? 12.922 -13.102 9.086 1 85.56 119 ASN B CA 1
ATOM 3207 C C . ASN B 1 119 ? 12.992 -11.805 8.281 1 85.56 119 ASN B C 1
ATOM 3209 O O . ASN B 1 119 ? 13.773 -10.914 8.602 1 85.56 119 ASN B O 1
ATOM 3213 N N . ARG B 1 120 ? 12.383 -11.875 7.133 1 91.38 120 ARG B N 1
ATOM 3214 C CA . ARG B 1 120 ? 12.258 -10.625 6.387 1 91.38 120 ARG B CA 1
ATOM 3215 C C . ARG B 1 120 ? 11.18 -9.734 6.984 1 91.38 120 ARG B C 1
ATOM 3217 O O . ARG B 1 120 ? 10.039 -10.172 7.176 1 91.38 120 ARG B O 1
ATOM 3224 N N . LEU B 1 121 ? 11.539 -8.516 7.207 1 91.12 121 LEU B N 1
ATOM 3225 C CA . LEU B 1 121 ? 10.633 -7.574 7.859 1 91.12 121 LEU B CA 1
ATOM 3226 C C . LEU B 1 121 ? 9.461 -7.223 6.949 1 91.12 121 LEU B C 1
ATOM 3228 O O . LEU B 1 121 ? 8.344 -7.012 7.422 1 91.12 121 LEU B O 1
ATOM 3232 N N . ASP B 1 122 ? 9.734 -7.113 5.645 1 93.69 122 ASP B N 1
ATOM 3233 C CA . ASP B 1 122 ? 8.664 -6.738 4.719 1 93.69 122 ASP B CA 1
ATOM 3234 C C . ASP B 1 122 ? 7.602 -7.832 4.637 1 93.69 122 ASP B C 1
ATOM 3236 O O . ASP B 1 122 ? 6.41 -7.535 4.52 1 93.69 122 ASP B O 1
ATOM 3240 N N . ILE B 1 123 ? 8.008 -9.055 4.777 1 94.19 123 ILE B N 1
ATOM 3241 C CA . ILE B 1 123 ? 7.059 -10.156 4.785 1 94.19 123 ILE B CA 1
ATOM 3242 C C . ILE B 1 123 ? 6.219 -10.109 6.059 1 94.19 123 ILE B C 1
ATOM 3244 O O . ILE B 1 123 ? 4.988 -10.18 6 1 94.19 123 ILE B O 1
ATOM 3248 N N . ARG B 1 124 ? 6.875 -9.969 7.098 1 89.44 124 ARG B N 1
ATOM 3249 C CA . ARG B 1 124 ? 6.176 -9.906 8.375 1 89.44 124 ARG B CA 1
ATOM 3250 C C . ARG B 1 124 ? 5.203 -8.734 8.414 1 89.44 124 ARG B C 1
ATOM 3252 O O . ARG B 1 124 ? 4.051 -8.883 8.828 1 89.44 124 ARG B O 1
ATOM 3259 N N . SER B 1 125 ? 5.719 -7.645 7.977 1 91.19 125 SER B N 1
ATOM 3260 C CA . SER B 1 125 ? 4.906 -6.43 7.961 1 91.19 125 SER B CA 1
ATOM 3261 C C . SER B 1 125 ? 3.652 -6.617 7.117 1 91.19 125 SER B C 1
ATOM 3263 O O . SER B 1 125 ? 2.549 -6.273 7.547 1 91.19 125 SER B O 1
ATOM 3265 N N . LEU B 1 126 ? 3.77 -7.145 5.953 1 93.88 126 LEU B N 1
ATOM 3266 C CA . LEU B 1 126 ? 2.65 -7.355 5.043 1 93.88 126 LEU B CA 1
ATOM 3267 C C . LEU B 1 126 ? 1.6 -8.266 5.672 1 93.88 126 LEU B C 1
ATOM 3269 O O . LEU B 1 126 ? 0.432 -7.887 5.785 1 93.88 126 LEU B O 1
ATOM 3273 N N . PHE B 1 127 ? 1.96 -9.383 6.184 1 91.12 127 PHE B N 1
ATOM 3274 C CA . PHE B 1 127 ? 0.984 -10.383 6.602 1 91.12 127 PHE B CA 1
ATOM 3275 C C . PHE B 1 127 ? 0.428 -10.047 7.98 1 91.12 127 PHE B C 1
ATOM 3277 O O . PHE B 1 127 ? -0.74 -10.32 8.266 1 91.12 127 PHE B O 1
ATOM 3284 N N . GLU B 1 128 ? 1.194 -9.414 8.82 1 85.31 128 GLU B N 1
ATOM 3285 C CA . GLU B 1 128 ? 0.674 -8.969 10.117 1 85.31 128 GLU B CA 1
ATOM 3286 C C . GLU B 1 128 ? -0.374 -7.875 9.945 1 85.31 128 GLU B C 1
ATOM 3288 O O . GLU B 1 128 ? -1.226 -7.68 10.812 1 85.31 128 GLU B O 1
ATOM 3293 N N . SER B 1 129 ? -0.261 -7.211 8.852 1 90.88 129 SER B N 1
ATOM 3294 C CA . SER B 1 129 ? -1.217 -6.141 8.594 1 90.88 129 SER B CA 1
ATOM 3295 C C . SER B 1 129 ? -2.512 -6.684 8.008 1 90.88 129 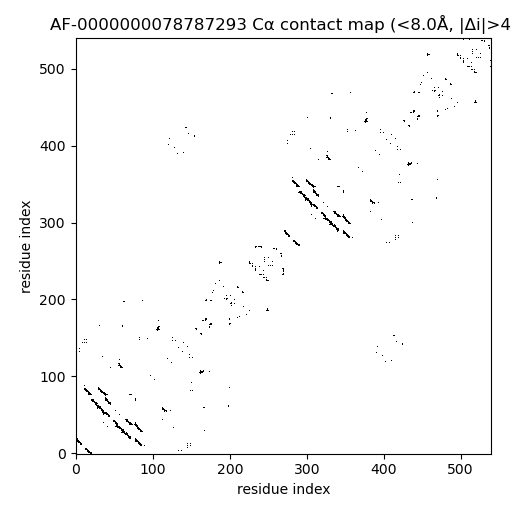SER B C 1
ATOM 3297 O O . SER B 1 129 ? -3.531 -5.992 7.984 1 90.88 129 SER B O 1
ATOM 3299 N N . VAL B 1 130 ? -2.506 -7.879 7.535 1 90.88 130 VAL B N 1
ATOM 3300 C CA . VAL B 1 130 ? -3.678 -8.438 6.867 1 90.88 130 VAL B CA 1
ATOM 3301 C C . VAL B 1 130 ? -4.422 -9.367 7.82 1 90.88 130 VAL B C 1
ATOM 3303 O O . VAL B 1 130 ? -5.652 -9.422 7.816 1 90.88 130 VAL B O 1
ATOM 3306 N N . ILE B 1 131 ? -3.746 -10.008 8.688 1 88 131 ILE B N 1
ATOM 3307 C CA . ILE B 1 131 ? -4.27 -11.055 9.562 1 88 131 ILE B CA 1
ATOM 3308 C C . ILE B 1 131 ? -5.371 -10.484 10.453 1 88 131 ILE B C 1
ATOM 3310 O O . ILE B 1 131 ? -6.422 -11.109 10.625 1 88 131 ILE B O 1
ATOM 3314 N N . PRO B 1 132 ? -5.242 -9.273 10.977 1 87 132 PRO B N 1
ATOM 3315 C CA . PRO B 1 132 ? -6.285 -8.727 11.852 1 87 132 PRO B CA 1
ATOM 3316 C C . PRO B 1 132 ? -7.637 -8.609 11.148 1 87 132 PRO B C 1
ATOM 3318 O O . PRO B 1 132 ? -8.68 -8.758 11.789 1 87 132 PRO B O 1
ATOM 3321 N N . TYR B 1 133 ? -7.625 -8.352 9.891 1 90.31 133 TYR B N 1
ATOM 3322 C CA . TYR B 1 133 ? -8.883 -8.258 9.156 1 90.31 133 TYR B CA 1
ATOM 3323 C C . TYR B 1 133 ? -9.602 -9.594 9.125 1 90.31 133 TYR B C 1
ATOM 3325 O O . TYR B 1 133 ? -10.82 -9.656 9.305 1 90.31 133 TYR B O 1
ATOM 3333 N N . PHE B 1 134 ? -8.883 -10.625 8.914 1 88.06 134 PHE B N 1
ATOM 3334 C CA . PHE B 1 134 ? -9.477 -11.961 8.891 1 88.06 134 PHE B CA 1
ATOM 3335 C C . PHE B 1 134 ? -9.977 -12.359 10.273 1 88.06 134 PHE B C 1
ATOM 3337 O O . PHE B 1 134 ? -11.062 -12.914 10.414 1 88.06 134 PHE B O 1
ATOM 3344 N N . ASP B 1 135 ? -9.219 -12 11.273 1 86.81 135 ASP B N 1
ATOM 3345 C CA . ASP B 1 135 ? -9.586 -12.344 12.641 1 86.81 135 ASP B CA 1
ATOM 3346 C C . ASP B 1 135 ? -10.859 -11.617 13.07 1 86.81 135 ASP B C 1
ATOM 3348 O O . ASP B 1 135 ? -11.695 -12.18 13.781 1 86.81 135 ASP B O 1
ATOM 3352 N N . ALA B 1 136 ? -10.977 -10.445 12.609 1 88.62 136 ALA B N 1
ATOM 3353 C CA . ALA B 1 136 ? -12.125 -9.617 12.977 1 88.62 136 ALA B CA 1
ATOM 3354 C C . ALA B 1 136 ? -13.305 -9.883 12.055 1 88.62 136 ALA B C 1
ATOM 3356 O O . ALA B 1 136 ? -14.438 -9.484 12.359 1 88.62 136 ALA B O 1
ATOM 3357 N N . GLY B 1 137 ? -13.023 -10.547 10.93 1 87.75 137 GLY B N 1
ATOM 3358 C CA . GLY B 1 137 ? -14.07 -10.766 9.945 1 87.75 137 GLY B CA 1
ATOM 3359 C C . GLY B 1 137 ? -14.484 -9.492 9.234 1 87.75 137 GLY B C 1
ATOM 3360 O O . GLY B 1 137 ? -15.656 -9.32 8.875 1 87.75 137 GLY B O 1
ATOM 3361 N N . GLU B 1 138 ? -13.617 -8.555 9.18 1 89.62 138 GLU B N 1
ATOM 3362 C CA . GLU B 1 138 ? -13.883 -7.273 8.531 1 89.62 138 GLU B CA 1
ATOM 3363 C C . GLU B 1 138 ? -13.078 -7.133 7.238 1 89.62 138 GLU B C 1
ATOM 3365 O O . GLU B 1 138 ? -11.859 -7.273 7.242 1 89.62 138 GLU B O 1
ATOM 3370 N N . LYS B 1 139 ? -13.75 -6.875 6.168 1 90 139 LYS B N 1
ATOM 3371 C CA . LYS B 1 139 ? -13.094 -6.672 4.879 1 90 139 LYS B CA 1
ATOM 3372 C C . LYS B 1 139 ? -12.492 -5.273 4.781 1 90 139 LYS B C 1
ATOM 3374 O O . LYS B 1 139 ? -13.172 -4.281 5.035 1 90 139 LYS B O 1
ATOM 3379 N N . PRO B 1 140 ? -11.195 -5.215 4.48 1 90.06 140 PRO B N 1
ATOM 3380 C CA . PRO B 1 140 ? -10.641 -3.885 4.223 1 90.06 140 PRO B CA 1
ATOM 3381 C C . PRO B 1 140 ? -11.281 -3.203 3.018 1 90.06 140 PRO B C 1
ATOM 3383 O O . PRO B 1 140 ? -11.984 -3.854 2.234 1 90.06 140 PRO B O 1
ATOM 3386 N N . SER B 1 141 ? -11.094 -1.91 2.943 1 89.44 141 SER B N 1
ATOM 3387 C CA . SER B 1 141 ? -11.547 -1.213 1.746 1 89.44 141 SER B CA 1
ATOM 3388 C C . SER B 1 141 ? -10.852 -1.748 0.497 1 89.44 141 SER B C 1
ATOM 3390 O O . SER B 1 141 ? -9.773 -2.332 0.583 1 89.44 141 SER B O 1
ATOM 3392 N N . GLU B 1 142 ? -11.438 -1.579 -0.638 1 89.38 142 GLU B N 1
ATOM 3393 C CA . GLU B 1 142 ? -10.867 -2.055 -1.896 1 89.38 142 GLU B CA 1
ATOM 3394 C C . GLU B 1 142 ? -9.492 -1.446 -2.145 1 89.38 142 GLU B C 1
ATOM 3396 O O . GLU B 1 142 ? -8.586 -2.127 -2.627 1 89.38 142 GLU B O 1
ATOM 3401 N N . ASP B 1 143 ? -9.359 -0.222 -1.824 1 90.31 143 ASP B N 1
ATOM 3402 C CA . ASP B 1 143 ? -8.086 0.469 -2.033 1 90.31 143 ASP B CA 1
ATOM 3403 C C . ASP B 1 143 ? -6.988 -0.129 -1.157 1 90.31 143 ASP B C 1
ATOM 3405 O O . ASP B 1 143 ? -5.863 -0.334 -1.619 1 90.31 143 ASP B O 1
ATOM 3409 N N . VAL B 1 144 ? -7.371 -0.418 0.045 1 91.44 144 VAL B N 1
ATOM 3410 C CA . VAL B 1 144 ? -6.406 -1 0.969 1 91.44 144 VAL B CA 1
ATOM 3411 C C . VAL B 1 144 ? -6.043 -2.414 0.52 1 91.44 144 VAL B C 1
ATOM 3413 O O . VAL B 1 144 ? -4.879 -2.812 0.577 1 91.44 144 VAL B O 1
ATOM 3416 N N . LEU B 1 145 ? -7.016 -3.127 0.07 1 92.31 145 LEU B N 1
ATOM 3417 C CA . LEU B 1 145 ? -6.777 -4.469 -0.445 1 92.31 145 LEU B CA 1
ATOM 3418 C C . LEU B 1 145 ? -5.797 -4.438 -1.612 1 92.31 145 LEU B C 1
ATOM 3420 O O . LEU B 1 145 ? -4.871 -5.25 -1.673 1 92.31 145 LEU B O 1
ATOM 3424 N N . LYS B 1 146 ? -6.039 -3.533 -2.465 1 93.31 146 LYS B N 1
ATOM 3425 C CA . LYS B 1 146 ? -5.141 -3.379 -3.607 1 93.31 146 LYS B CA 1
ATOM 3426 C C . LYS B 1 146 ? -3.723 -3.053 -3.154 1 93.31 146 LYS B C 1
ATOM 3428 O O . LYS B 1 146 ? -2.752 -3.576 -3.705 1 93.31 146 LYS B O 1
ATOM 3433 N N . LEU B 1 147 ? -3.611 -2.219 -2.193 1 93.25 147 LEU B N 1
ATOM 3434 C CA . LEU B 1 147 ? -2.297 -1.854 -1.677 1 93.25 147 LEU B CA 1
ATOM 3435 C C . LEU B 1 147 ? -1.575 -3.074 -1.115 1 93.25 147 LEU B C 1
ATOM 3437 O O . LEU B 1 147 ? -0.366 -3.225 -1.302 1 93.25 147 LEU B O 1
ATOM 3441 N N . LYS B 1 148 ? -2.32 -3.928 -0.357 1 94.19 148 LYS B N 1
ATOM 3442 C CA . LYS B 1 148 ? -1.721 -5.141 0.19 1 94.19 148 LYS B CA 1
ATOM 3443 C C . LYS B 1 148 ? -1.225 -6.059 -0.923 1 94.19 148 LYS B C 1
ATOM 3445 O O . LYS B 1 148 ? -0.148 -6.648 -0.814 1 94.19 148 LYS B O 1
ATOM 3450 N N . MET B 1 149 ? -1.979 -6.09 -1.979 1 95.5 149 MET B N 1
ATOM 3451 C CA . MET B 1 149 ? -1.59 -6.902 -3.125 1 95.5 149 MET B CA 1
ATOM 3452 C C . MET B 1 149 ? -0.319 -6.363 -3.771 1 95.5 149 MET B C 1
ATOM 3454 O O . MET B 1 149 ? 0.589 -7.129 -4.102 1 95.5 149 MET B O 1
ATOM 3458 N N . VAL B 1 150 ? -0.277 -5.09 -3.943 1 95.81 150 VAL B N 1
ATOM 3459 C CA . VAL B 1 150 ? 0.898 -4.453 -4.531 1 95.81 150 VAL B CA 1
ATOM 3460 C C . VAL B 1 150 ? 2.111 -4.68 -3.631 1 95.81 150 VAL B C 1
ATOM 3462 O O . VAL B 1 150 ? 3.209 -4.961 -4.117 1 95.81 150 VAL B O 1
ATOM 3465 N N . GLU B 1 151 ? 1.906 -4.527 -2.383 1 95.12 151 GLU B N 1
ATOM 3466 C CA . GLU B 1 151 ? 2.984 -4.797 -1.436 1 95.12 151 GLU B CA 1
ATOM 3467 C C . GLU B 1 151 ? 3.502 -6.227 -1.583 1 95.12 151 GLU B C 1
ATOM 3469 O O . GLU B 1 151 ? 4.707 -6.469 -1.478 1 95.12 151 GLU B O 1
ATOM 3474 N N . GLY B 1 152 ? 2.588 -7.156 -1.789 1 96.56 152 GLY B N 1
ATOM 3475 C CA . GLY B 1 152 ? 2.982 -8.531 -2.037 1 96.56 152 GLY B CA 1
ATOM 3476 C C . GLY B 1 152 ? 3.885 -8.688 -3.244 1 96.56 152 GLY B C 1
ATOM 3477 O O . GLY B 1 152 ? 4.871 -9.43 -3.199 1 96.56 152 GLY B O 1
ATOM 3478 N N . ILE B 1 153 ? 3.564 -8 -4.281 1 96.69 153 ILE B N 1
ATOM 3479 C CA . ILE B 1 153 ? 4.391 -8.039 -5.484 1 96.69 153 ILE B CA 1
ATOM 3480 C C . ILE B 1 153 ? 5.781 -7.496 -5.172 1 96.69 153 ILE B C 1
ATOM 3482 O O . ILE B 1 153 ? 6.789 -8.062 -5.602 1 96.69 153 ILE B O 1
ATOM 3486 N N . TYR B 1 154 ? 5.848 -6.438 -4.41 1 95 154 TYR B N 1
ATOM 3487 C CA . TYR B 1 154 ? 7.148 -5.859 -4.094 1 95 154 TYR B CA 1
ATOM 3488 C C . TYR B 1 154 ? 7.965 -6.797 -3.215 1 95 154 TYR B C 1
ATOM 3490 O O . TYR B 1 154 ? 9.195 -6.852 -3.326 1 95 154 TYR B O 1
ATOM 3498 N N . VAL B 1 155 ? 7.324 -7.492 -2.295 1 95.56 155 VAL B N 1
ATOM 3499 C CA . VAL B 1 155 ? 8.016 -8.508 -1.515 1 95.56 155 VAL B CA 1
ATOM 3500 C C . VAL B 1 155 ? 8.727 -9.492 -2.451 1 95.56 155 VAL B C 1
ATOM 3502 O O . VAL B 1 155 ? 9.891 -9.82 -2.244 1 95.56 155 VAL B O 1
ATOM 3505 N N . LEU B 1 156 ? 8.016 -9.875 -3.521 1 96.56 156 LEU B N 1
ATOM 3506 C CA . LEU B 1 156 ? 8.555 -10.844 -4.473 1 96.56 156 LEU B CA 1
ATOM 3507 C C . LEU B 1 156 ? 9.68 -10.227 -5.293 1 96.56 156 LEU B C 1
ATOM 3509 O O . LEU B 1 156 ? 10.773 -10.797 -5.379 1 96.56 156 LEU B O 1
ATOM 3513 N N . LEU B 1 157 ? 9.445 -9.055 -5.824 1 94.44 157 LEU B N 1
ATOM 3514 C CA . LEU B 1 157 ? 10.414 -8.43 -6.727 1 94.44 157 LEU B CA 1
ATOM 3515 C C . LEU B 1 157 ? 11.68 -8.039 -5.977 1 94.44 157 LEU B C 1
ATOM 3517 O O . LEU B 1 157 ? 12.766 -8.016 -6.559 1 94.44 157 LEU B O 1
ATOM 3521 N N . ASN B 1 158 ? 11.523 -7.805 -4.676 1 92.25 158 ASN B N 1
ATOM 3522 C CA . ASN B 1 158 ? 12.688 -7.477 -3.855 1 92.25 158 ASN B CA 1
ATOM 3523 C C . ASN B 1 158 ? 13.422 -8.734 -3.395 1 92.25 158 ASN B C 1
ATOM 3525 O O . ASN B 1 158 ? 14.516 -8.648 -2.838 1 92.25 158 ASN B O 1
ATOM 3529 N N . THR B 1 159 ? 12.844 -9.859 -3.559 1 94.06 159 THR B N 1
ATOM 3530 C CA . THR B 1 159 ? 13.453 -11.133 -3.184 1 94.06 159 THR B CA 1
ATOM 3531 C C . THR B 1 159 ? 14.43 -11.602 -4.262 1 94.06 159 THR B C 1
ATOM 3533 O O . THR B 1 159 ? 15.57 -11.969 -3.961 1 94.06 159 THR B O 1
ATOM 3536 N N . ASP B 1 160 ? 13.969 -11.578 -5.461 1 93.56 160 ASP B N 1
ATOM 3537 C CA . ASP B 1 160 ? 14.758 -12.078 -6.586 1 93.56 160 ASP B CA 1
ATOM 3538 C C . ASP B 1 160 ? 14.312 -11.438 -7.898 1 93.56 160 ASP B C 1
ATOM 3540 O O . ASP B 1 160 ? 13.133 -11.492 -8.258 1 93.56 160 ASP B O 1
ATOM 3544 N N . ARG B 1 161 ? 15.297 -10.93 -8.609 1 91.69 161 ARG B N 1
ATOM 3545 C CA . ARG B 1 161 ? 15 -10.258 -9.867 1 91.69 161 ARG B CA 1
ATOM 3546 C C . ARG B 1 161 ? 14.43 -11.227 -10.898 1 91.69 161 ARG B C 1
ATOM 3548 O O . ARG B 1 161 ? 13.719 -10.82 -11.812 1 91.69 161 ARG B O 1
ATOM 3555 N N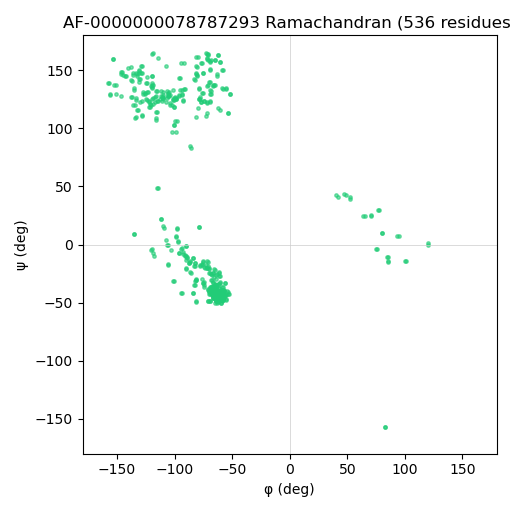 . ASN B 1 162 ? 14.672 -12.422 -10.727 1 94.19 162 ASN B N 1
ATOM 3556 C CA . ASN B 1 162 ? 14.195 -13.414 -11.688 1 94.19 162 ASN B CA 1
ATOM 3557 C C . ASN B 1 162 ? 12.688 -13.602 -11.594 1 94.19 162 ASN B C 1
ATOM 3559 O O . ASN B 1 162 ? 12.07 -14.141 -12.508 1 94.19 162 ASN B O 1
ATOM 3563 N N . LEU B 1 163 ? 12.172 -13.109 -10.539 1 95.38 163 LEU B N 1
ATOM 3564 C CA . LEU B 1 163 ? 10.734 -13.281 -10.359 1 95.38 163 LEU B CA 1
ATOM 3565 C C . LEU B 1 163 ? 9.953 -12.336 -11.266 1 95.38 163 LEU B C 1
ATOM 3567 O O . LEU B 1 163 ? 8.758 -12.531 -11.5 1 95.38 163 LEU B O 1
ATOM 3571 N N . TYR B 1 164 ? 10.602 -11.359 -11.812 1 95 164 TYR B N 1
ATOM 3572 C CA . TYR B 1 164 ? 9.977 -10.555 -12.859 1 95 164 TYR B CA 1
ATOM 3573 C C . TYR B 1 164 ? 9.492 -11.438 -14.008 1 95 164 TYR B C 1
ATOM 3575 O O . TYR B 1 164 ? 8.352 -11.297 -14.469 1 95 164 TYR B O 1
ATOM 3583 N N . ALA B 1 165 ? 10.367 -12.359 -14.352 1 94.19 165 ALA B N 1
ATOM 3584 C CA . ALA B 1 165 ? 10.094 -13.219 -15.492 1 94.19 165 ALA B CA 1
ATOM 3585 C C . ALA B 1 165 ? 8.953 -14.188 -15.188 1 94.19 165 ALA B C 1
ATOM 3587 O O . ALA B 1 165 ? 8.266 -14.656 -16.094 1 94.19 165 ALA B O 1
ATOM 3588 N N . SER B 1 166 ? 8.742 -14.469 -13.953 1 94 166 SER B N 1
ATOM 3589 C CA . SER B 1 166 ? 7.66 -15.367 -13.555 1 94 166 SER B CA 1
ATOM 3590 C C . SER B 1 166 ? 6.336 -14.617 -13.445 1 94 166 SER B C 1
ATOM 3592 O O . SER B 1 166 ? 5.301 -15.102 -13.906 1 94 166 SER B O 1
ATOM 3594 N N . LEU B 1 167 ? 6.359 -13.438 -12.883 1 95.06 167 LEU B N 1
ATOM 3595 C CA . LEU B 1 167 ? 5.141 -12.688 -12.594 1 95.06 167 LEU B CA 1
ATOM 3596 C C . LEU B 1 167 ? 4.57 -12.078 -13.875 1 95.06 167 LEU B C 1
ATOM 3598 O O . LEU B 1 167 ? 3.352 -11.961 -14.016 1 95.06 167 LEU B O 1
ATOM 3602 N N . PHE B 1 168 ? 5.52 -11.734 -14.719 1 94.38 168 PHE B N 1
ATOM 3603 C CA . PHE B 1 168 ? 5.086 -11.016 -15.914 1 94.38 168 PHE B CA 1
ATOM 3604 C C . PHE B 1 168 ? 5.34 -11.836 -17.172 1 94.38 168 PHE B C 1
ATOM 3606 O O . PHE B 1 168 ? 5.895 -11.328 -18.141 1 94.38 168 PHE B O 1
ATOM 3613 N N . ASP B 1 169 ? 4.934 -13.031 -17.125 1 92.25 169 ASP B N 1
ATOM 3614 C CA . ASP B 1 169 ? 5.16 -14 -18.203 1 92.25 169 ASP B CA 1
ATOM 3615 C C . ASP B 1 169 ? 4.184 -13.781 -19.344 1 92.25 169 ASP B C 1
ATOM 3617 O O . ASP B 1 169 ? 3.988 -14.672 -20.188 1 92.25 169 ASP B O 1
ATOM 3621 N N . PHE B 1 170 ? 3.496 -12.609 -19.391 1 88.44 170 PHE B N 1
ATOM 3622 C CA . PHE B 1 170 ? 2.602 -12.234 -20.469 1 88.44 170 PHE B CA 1
ATOM 3623 C C . PHE B 1 170 ? 3.238 -11.156 -21.344 1 88.44 170 PHE B C 1
ATOM 3625 O O . PHE B 1 170 ? 2.65 -10.734 -22.344 1 88.44 170 PHE B O 1
ATOM 3632 N N . VAL B 1 171 ? 4.453 -10.781 -20.953 1 88.94 171 VAL B N 1
ATOM 3633 C CA . VAL B 1 171 ? 5.148 -9.742 -21.703 1 88.94 171 VAL B CA 1
ATOM 3634 C C . VAL B 1 171 ? 6.453 -10.289 -22.266 1 88.94 171 VAL B C 1
ATOM 3636 O O . VAL B 1 171 ? 7.09 -11.156 -21.656 1 88.94 171 VAL B O 1
ATOM 3639 N N . GLU B 1 172 ? 6.824 -9.789 -23.531 1 88.81 172 GLU B N 1
ATOM 3640 C CA . GLU B 1 172 ? 8.141 -10.125 -24.047 1 88.81 172 GLU B CA 1
ATOM 3641 C C . GLU B 1 172 ? 9.25 -9.523 -23.188 1 88.81 172 GLU B C 1
ATOM 3643 O O . GLU B 1 172 ? 9.125 -8.391 -22.703 1 88.81 172 GLU B O 1
ATOM 3648 N N . PRO B 1 173 ? 10.289 -10.203 -22.891 1 90.69 173 PRO B N 1
ATOM 3649 C CA . PRO B 1 173 ? 10.719 -11.477 -23.469 1 90.69 173 PRO B CA 1
ATOM 3650 C C . PRO B 1 173 ? 10.32 -12.68 -22.625 1 90.69 173 PRO B C 1
ATOM 3652 O O . PRO B 1 173 ? 10.836 -13.781 -22.828 1 90.69 173 PRO B O 1
ATOM 3655 N N . TRP B 1 174 ? 9.43 -12.461 -21.672 1 91.81 174 TRP B N 1
ATOM 3656 C CA . TRP B 1 174 ? 9.164 -13.5 -20.688 1 91.81 174 TRP B CA 1
ATOM 3657 C C . TRP B 1 174 ? 7.938 -14.32 -21.062 1 91.81 174 TRP B C 1
ATOM 3659 O O . TRP B 1 174 ? 7.555 -15.25 -20.344 1 91.81 174 TRP B O 1
ATOM 3669 N N . LYS B 1 175 ? 7.352 -14.055 -22.188 1 92.25 175 LYS B N 1
ATOM 3670 C CA . LYS B 1 175 ? 6.16 -14.781 -22.625 1 92.25 175 LYS B CA 1
ATOM 3671 C C . LYS B 1 175 ? 6.438 -16.281 -22.734 1 92.25 175 LYS B C 1
ATOM 3673 O O . LYS B 1 175 ? 7.457 -16.688 -23.281 1 92.25 175 LYS B O 1
ATOM 3678 N N . ILE B 1 176 ? 5.531 -17.031 -22.219 1 92.88 176 ILE B N 1
ATOM 3679 C CA . ILE B 1 176 ? 5.707 -18.469 -22.203 1 92.88 176 ILE B CA 1
ATOM 3680 C C . ILE B 1 176 ? 5.621 -19.016 -23.625 1 92.88 176 ILE B C 1
ATOM 3682 O O . ILE B 1 176 ? 4.695 -18.688 -24.375 1 92.88 176 ILE B O 1
ATOM 3686 N N . ASP B 1 177 ? 6.57 -19.781 -23.984 1 93.75 177 ASP B N 1
ATOM 3687 C CA . ASP B 1 177 ? 6.523 -20.469 -25.266 1 93.75 177 ASP B CA 1
ATOM 3688 C C . ASP B 1 177 ? 5.488 -21.594 -25.234 1 93.75 177 ASP B C 1
ATOM 3690 O O . ASP B 1 177 ? 5.594 -22.531 -24.453 1 93.75 177 ASP B O 1
ATOM 3694 N N . ILE B 1 178 ? 4.547 -21.516 -26.141 1 95.5 178 ILE B N 1
ATOM 3695 C CA . ILE B 1 178 ? 3.4 -22.422 -26.125 1 95.5 178 ILE B CA 1
ATOM 3696 C C . ILE B 1 178 ? 3.869 -23.859 -26.375 1 95.5 178 ILE B C 1
ATOM 3698 O O . ILE B 1 178 ? 3.461 -24.781 -25.656 1 95.5 178 ILE B O 1
ATOM 3702 N N . LEU B 1 179 ? 4.734 -24.016 -27.328 1 95.94 179 LEU B N 1
ATOM 3703 C CA . LEU B 1 179 ? 5.164 -25.359 -27.688 1 95.94 179 LEU B CA 1
ATOM 3704 C C . LEU B 1 179 ? 6.035 -25.969 -26.594 1 95.94 179 LEU B C 1
ATOM 3706 O O . LEU B 1 179 ? 5.945 -27.156 -26.312 1 95.94 179 LEU B O 1
ATOM 3710 N N . ASP B 1 180 ? 6.891 -25.141 -26.031 1 93.94 180 ASP B N 1
ATOM 3711 C CA . ASP B 1 180 ? 7.688 -25.625 -24.906 1 93.94 180 ASP B CA 1
ATOM 3712 C C . ASP B 1 180 ? 6.793 -26.078 -23.766 1 93.94 180 ASP B C 1
ATOM 3714 O O . ASP B 1 180 ? 7.035 -27.141 -23.172 1 93.94 180 ASP B O 1
ATOM 3718 N N . TYR B 1 181 ? 5.836 -25.328 -23.5 1 93.75 181 TYR B N 1
ATOM 3719 C CA . TYR B 1 181 ? 4.902 -25.672 -22.438 1 93.75 181 TYR B CA 1
ATOM 3720 C C . TYR B 1 181 ? 4.184 -26.984 -22.75 1 93.75 181 TYR B C 1
ATOM 3722 O O . TYR B 1 181 ? 4.086 -27.875 -21.906 1 93.75 181 TYR B O 1
ATOM 3730 N N . LEU B 1 182 ? 3.658 -27.094 -23.953 1 96.12 182 LEU B N 1
ATOM 3731 C CA . LEU B 1 182 ? 2.9 -28.281 -24.344 1 96.12 182 LEU B CA 1
ATOM 3732 C C . LEU B 1 182 ? 3.791 -29.516 -24.344 1 96.12 182 LEU B C 1
ATOM 3734 O O . LEU B 1 182 ? 3.346 -30.609 -23.969 1 96.12 182 LEU B O 1
ATOM 3738 N N . ASN B 1 183 ? 5.023 -29.312 -24.703 1 95.44 183 ASN B N 1
ATOM 3739 C CA . ASN B 1 183 ? 5.961 -30.438 -24.688 1 95.44 183 ASN B CA 1
ATOM 3740 C C . ASN B 1 183 ? 6.203 -30.953 -23.281 1 95.44 183 ASN B C 1
ATOM 3742 O O . ASN B 1 183 ? 6.473 -32.125 -23.078 1 95.44 183 ASN B O 1
ATOM 3746 N N . GLU B 1 184 ? 6.066 -30.062 -22.359 1 92 184 GLU B N 1
ATOM 3747 C CA . GLU B 1 184 ? 6.301 -30.453 -20.969 1 92 184 GLU B CA 1
ATOM 3748 C C . GLU B 1 184 ? 5.016 -30.922 -20.297 1 92 184 GLU B C 1
ATOM 3750 O O . GLU B 1 184 ? 5.059 -31.547 -19.234 1 92 184 GLU B O 1
ATOM 3755 N N . ASN B 1 185 ? 3.811 -30.734 -21.016 1 93.12 185 ASN B N 1
ATOM 3756 C CA . ASN B 1 185 ? 2.559 -30.953 -20.297 1 93.12 185 ASN B CA 1
ATOM 3757 C C . ASN B 1 185 ? 1.571 -31.766 -21.141 1 93.12 185 ASN B C 1
ATOM 3759 O O . ASN B 1 185 ? 0.423 -31.953 -20.734 1 93.12 185 ASN B O 1
ATOM 3763 N N . TYR B 1 186 ? 1.993 -32.312 -22.266 1 95.31 186 TYR B N 1
ATOM 3764 C CA . TYR B 1 186 ? 1.087 -32.969 -23.172 1 95.31 186 TYR B CA 1
ATOM 3765 C C . TYR B 1 186 ? 0.42 -34.156 -22.5 1 95.31 186 TYR B C 1
ATOM 3767 O O . TYR B 1 186 ? -0.66 -34.594 -22.906 1 95.31 186 TYR B O 1
ATOM 3775 N N . MET B 1 187 ? 0.986 -34.781 -21.469 1 94.5 187 MET B N 1
ATOM 3776 C CA . MET B 1 187 ? 0.468 -35.969 -20.812 1 94.5 187 MET B CA 1
ATOM 3777 C C . MET B 1 187 ? -0.676 -35.625 -19.875 1 94.5 187 MET B C 1
ATOM 3779 O O . MET B 1 187 ? -1.424 -36.5 -19.438 1 94.5 187 MET B O 1
ATOM 3783 N N . CYS B 1 188 ? -0.772 -34.344 -19.516 1 91.69 188 CYS B N 1
ATOM 3784 C CA . CYS B 1 188 ? -1.761 -33.906 -18.531 1 91.69 188 CYS B CA 1
ATOM 3785 C C . CYS B 1 188 ? -3.127 -33.719 -19.188 1 91.69 188 CYS B C 1
ATOM 3787 O O . CYS B 1 188 ? -3.219 -33.438 -20.375 1 91.69 188 CYS B O 1
ATOM 3789 N N . ASP B 1 189 ? -4.113 -34 -18.391 1 91.81 189 ASP B N 1
ATOM 3790 C CA . ASP B 1 189 ? -5.484 -33.812 -18.844 1 91.81 189 ASP B CA 1
ATOM 3791 C C . ASP B 1 189 ? -5.957 -32.375 -18.625 1 91.81 189 ASP B C 1
ATOM 3793 O O . ASP B 1 189 ? -6.648 -32.094 -17.641 1 91.81 189 ASP B O 1
ATOM 3797 N N . LEU B 1 190 ? -5.637 -31.5 -19.531 1 93.06 190 LEU B N 1
ATOM 3798 C CA . LEU B 1 190 ? -5.969 -30.078 -19.422 1 93.06 190 LEU B CA 1
ATOM 3799 C C . LEU B 1 190 ? -6.871 -29.641 -20.562 1 93.06 190 LEU B C 1
ATOM 3801 O O . LEU B 1 190 ? -6.684 -30.062 -21.703 1 93.06 190 LEU B O 1
ATOM 3805 N N . SER B 1 191 ? -7.824 -28.875 -20.203 1 94.69 191 SER B N 1
ATOM 3806 C CA . SER B 1 191 ? -8.641 -28.25 -21.234 1 94.69 191 SER B CA 1
ATOM 3807 C C . SER B 1 191 ? -7.871 -27.156 -21.953 1 94.69 191 SER B C 1
ATOM 3809 O O . SER B 1 191 ? -6.832 -26.703 -21.469 1 94.69 191 SER B O 1
ATOM 3811 N N . LEU B 1 192 ? -8.414 -26.781 -23.094 1 95.25 192 LEU B N 1
ATOM 3812 C CA . LEU B 1 192 ? -7.785 -25.672 -23.828 1 95.25 192 LEU B CA 1
ATOM 3813 C C . LEU B 1 192 ? -7.801 -24.391 -23 1 95.25 192 LEU B C 1
ATOM 3815 O O . LEU B 1 192 ? -6.867 -23.594 -23.062 1 95.25 192 LEU B O 1
ATOM 3819 N N . GLU B 1 193 ? -8.867 -24.25 -22.234 1 94.94 193 GLU B N 1
ATOM 3820 C CA . GLU B 1 193 ? -8.969 -23.078 -21.359 1 94.94 193 GLU B CA 1
ATOM 3821 C C . GLU B 1 193 ? -7.887 -23.078 -20.281 1 94.94 193 GLU B C 1
ATOM 3823 O O . GLU B 1 193 ? -7.289 -22.047 -19.984 1 94.94 193 GLU B O 1
ATOM 3828 N N . GLU B 1 194 ? -7.68 -24.203 -19.781 1 93.69 194 GLU B N 1
ATOM 3829 C CA . GLU B 1 194 ? -6.645 -24.328 -18.766 1 93.69 194 GLU B CA 1
ATOM 3830 C C . GLU B 1 194 ? -5.258 -24.109 -19.344 1 93.69 194 GLU B C 1
ATOM 3832 O O . GLU B 1 194 ? -4.434 -23.406 -18.75 1 93.69 194 GLU B O 1
ATOM 3837 N N . ILE B 1 195 ? -5.047 -24.703 -20.5 1 94.88 195 ILE B N 1
ATOM 3838 C CA . ILE B 1 195 ? -3.76 -24.516 -21.156 1 94.88 195 ILE B CA 1
ATOM 3839 C C . ILE B 1 195 ? -3.525 -23.047 -21.438 1 94.88 195 ILE B C 1
ATOM 3841 O O . ILE B 1 195 ? -2.436 -22.516 -21.188 1 94.88 195 ILE B O 1
ATOM 3845 N N . ALA B 1 196 ? -4.559 -22.422 -21.938 1 94.69 196 ALA B N 1
ATOM 3846 C CA . ALA B 1 196 ? -4.461 -20.984 -22.203 1 94.69 196 ALA B CA 1
ATOM 3847 C C . ALA B 1 196 ? -4.094 -20.219 -20.938 1 94.69 196 ALA B C 1
ATOM 3849 O O . ALA B 1 196 ? -3.178 -19.391 -20.953 1 94.69 196 ALA B O 1
ATOM 3850 N N . SER B 1 197 ? -4.699 -20.547 -19.859 1 91.88 197 SER B N 1
ATOM 3851 C CA . SER B 1 197 ? -4.488 -19.875 -18.578 1 91.88 197 SER B CA 1
ATOM 3852 C C . SER B 1 197 ? -3.07 -20.109 -18.062 1 91.88 197 SER B C 1
ATOM 3854 O O . SER B 1 197 ? -2.4 -19.172 -17.625 1 91.88 197 SER B O 1
ATOM 3856 N N . TYR B 1 198 ? -2.596 -21.297 -18.156 1 92 198 TYR B N 1
ATOM 3857 C CA . TYR B 1 198 ? -1.283 -21.641 -17.609 1 92 198 TYR B CA 1
ATOM 3858 C C . TYR B 1 198 ? -0.171 -21.031 -18.469 1 92 198 TYR B C 1
ATOM 3860 O O . TYR B 1 198 ? 0.981 -20.969 -18.031 1 92 198 TYR B O 1
ATOM 3868 N N . THR B 1 199 ? -0.511 -20.641 -19.688 1 92.38 199 THR B N 1
ATOM 3869 C CA . THR B 1 199 ? 0.478 -19.984 -20.531 1 92.38 199 THR B CA 1
ATOM 3870 C C . THR B 1 199 ? 0.307 -18.469 -20.5 1 92.38 199 THR B C 1
ATOM 3872 O O . THR B 1 199 ? 0.882 -17.75 -21.312 1 92.38 199 THR B O 1
ATOM 3875 N N . GLY B 1 200 ? -0.571 -18 -19.641 1 89.62 200 GLY B N 1
ATOM 3876 C CA . GLY B 1 200 ? -0.758 -16.562 -19.438 1 89.62 200 GLY B CA 1
ATOM 3877 C C . GLY B 1 200 ? -1.557 -15.906 -20.547 1 89.62 200 GLY B C 1
ATOM 3878 O O . GLY B 1 200 ? -1.333 -14.734 -20.859 1 89.62 200 GLY B O 1
ATOM 3879 N N . ARG B 1 201 ? -2.42 -16.672 -21.125 1 91.88 201 ARG B N 1
ATOM 3880 C CA . ARG B 1 201 ? -3.176 -16.156 -22.266 1 91.88 201 ARG B CA 1
ATOM 3881 C C . ARG B 1 201 ? -4.672 -16.375 -22.062 1 91.88 201 ARG B C 1
ATOM 3883 O O . ARG B 1 201 ? -5.082 -17.25 -21.297 1 91.88 201 ARG B O 1
ATOM 3890 N N . SER B 1 202 ? -5.453 -15.477 -22.734 1 92.06 202 SER B N 1
ATOM 3891 C CA . SER B 1 202 ? -6.855 -15.828 -22.938 1 92.06 202 SER B CA 1
ATOM 3892 C C . SER B 1 202 ? -7 -16.953 -23.969 1 92.06 202 SER B C 1
ATOM 3894 O O . SER B 1 202 ? -6.059 -17.25 -24.703 1 92.06 202 SER B O 1
ATOM 3896 N N . LEU B 1 203 ? -8.195 -17.562 -23.953 1 95.44 203 LEU B N 1
ATOM 3897 C CA . LEU B 1 203 ? -8.438 -18.625 -24.922 1 95.44 203 LEU B CA 1
ATOM 3898 C C . LEU B 1 203 ? -8.289 -18.109 -26.359 1 95.44 203 LEU B C 1
ATOM 3900 O O . LEU B 1 203 ? -7.703 -18.781 -27.203 1 95.44 203 LEU B O 1
ATOM 3904 N N . ALA B 1 204 ? -8.781 -16.922 -26.578 1 96.12 204 ALA B N 1
ATOM 3905 C CA . ALA B 1 204 ? -8.695 -16.297 -27.891 1 96.12 204 ALA B CA 1
ATOM 3906 C C . ALA B 1 204 ? -7.246 -16.031 -28.281 1 96.12 204 ALA B C 1
ATOM 3908 O O . ALA B 1 204 ? -6.824 -16.375 -29.391 1 96.12 204 ALA B O 1
ATOM 3909 N N . THR B 1 205 ? -6.512 -15.469 -27.438 1 94.44 205 THR B N 1
ATOM 3910 C CA . THR B 1 205 ? -5.105 -15.164 -27.688 1 94.44 205 THR B CA 1
ATOM 3911 C C . THR B 1 205 ? -4.301 -16.453 -27.875 1 94.44 205 THR B C 1
ATOM 3913 O O . THR B 1 205 ? -3.408 -16.516 -28.719 1 94.44 205 THR B O 1
ATOM 3916 N N . PHE B 1 206 ? -4.668 -17.453 -27.094 1 96.44 206 PHE B N 1
ATOM 3917 C CA . PHE B 1 206 ? -3.984 -18.734 -27.188 1 96.44 206 PHE B CA 1
ATOM 3918 C C . PHE B 1 206 ? -4.172 -19.328 -28.578 1 96.44 206 PHE B C 1
ATOM 3920 O O . PHE B 1 206 ? -3.207 -19.766 -29.219 1 96.44 206 PHE B O 1
ATOM 3927 N N . LYS B 1 207 ? -5.316 -19.375 -29.016 1 96.69 207 LYS B N 1
ATOM 3928 C CA . LYS B 1 207 ? -5.621 -19.938 -30.328 1 96.69 207 LYS B CA 1
ATOM 3929 C C . LYS B 1 207 ? -4.898 -19.172 -31.438 1 96.69 207 LYS B C 1
ATOM 3931 O O . LYS B 1 207 ? -4.336 -19.781 -32.344 1 96.69 207 LYS B O 1
ATOM 3936 N N . ARG B 1 208 ? -4.91 -17.859 -31.297 1 96.56 208 ARG B N 1
ATOM 3937 C CA . ARG B 1 208 ? -4.238 -17.016 -32.281 1 96.56 208 ARG B CA 1
ATOM 3938 C C . ARG B 1 208 ? -2.734 -17.281 -32.281 1 96.56 208 ARG B C 1
ATOM 3940 O O . ARG B 1 208 ? -2.137 -17.469 -33.344 1 96.56 208 ARG B O 1
ATOM 3947 N N . ASP B 1 209 ? -2.146 -17.312 -31.156 1 96.19 209 ASP B N 1
ATOM 3948 C CA . ASP B 1 209 ? -0.704 -17.5 -31.031 1 96.19 209 ASP B CA 1
ATOM 3949 C C . ASP B 1 209 ? -0.302 -18.906 -31.453 1 96.19 209 ASP B C 1
ATOM 3951 O O . ASP B 1 209 ? 0.759 -19.109 -32.062 1 96.19 209 ASP B O 1
ATOM 3955 N N . PHE B 1 210 ? -1.149 -19.844 -31.125 1 97.62 210 PHE B N 1
ATOM 3956 C CA . PHE B 1 210 ? -0.845 -21.234 -31.484 1 97.62 210 PHE B CA 1
ATOM 3957 C C . PHE B 1 210 ? -0.834 -21.391 -33 1 97.62 210 PHE B C 1
ATOM 3959 O O . PHE B 1 210 ? 0.015 -22.109 -33.531 1 97.62 210 PHE B O 1
ATOM 3966 N N . ALA B 1 211 ? -1.694 -20.781 -33.656 1 97.06 211 ALA B N 1
ATOM 3967 C CA . ALA B 1 211 ? -1.807 -20.859 -35.094 1 97.06 211 ALA B CA 1
ATOM 3968 C C . ALA B 1 211 ? -0.54 -20.359 -35.781 1 97.06 211 ALA B C 1
ATOM 3970 O O . ALA B 1 211 ? -0.197 -20.797 -36.875 1 97.06 211 ALA B O 1
ATOM 3971 N N . LYS B 1 212 ? 0.15 -19.484 -35.125 1 96.75 212 LYS B N 1
ATOM 3972 C CA . LYS B 1 212 ? 1.381 -18.922 -35.688 1 96.75 212 LYS B CA 1
ATOM 3973 C C . LYS B 1 212 ? 2.523 -19.938 -35.625 1 96.75 212 LYS B C 1
ATOM 3975 O O . LYS B 1 212 ? 3.502 -19.828 -36.344 1 96.75 212 LYS B O 1
ATOM 3980 N N . VAL B 1 213 ? 2.373 -20.922 -34.781 1 96.12 213 VAL B N 1
ATOM 3981 C CA . VAL B 1 213 ? 3.545 -21.75 -34.5 1 96.12 213 VAL B CA 1
ATOM 3982 C C . VAL B 1 213 ? 3.264 -23.188 -34.938 1 96.12 213 VAL B C 1
ATOM 3984 O O . VAL B 1 213 ? 4.156 -24.031 -34.875 1 96.12 213 VAL B O 1
ATOM 3987 N N . SER B 1 214 ? 2.045 -23.5 -35.281 1 96.12 214 SER B N 1
ATOM 3988 C CA . SER B 1 214 ? 1.708 -24.844 -35.688 1 96.12 214 SER B CA 1
ATOM 3989 C C . SER B 1 214 ? 0.627 -24.844 -36.781 1 96.12 214 SER B C 1
ATOM 3991 O O . SER B 1 214 ? -0.282 -24.016 -36.75 1 96.12 214 SER B O 1
ATOM 3993 N N . ASN B 1 215 ? 0.709 -25.781 -37.594 1 96.44 215 ASN B N 1
ATOM 3994 C CA . ASN B 1 215 ? -0.323 -25.953 -38.625 1 96.44 215 ASN B CA 1
ATOM 3995 C C . ASN B 1 215 ? -1.456 -26.844 -38.125 1 96.44 215 ASN B C 1
ATOM 3997 O O . ASN B 1 215 ? -2.502 -26.953 -38.781 1 96.44 215 ASN B O 1
ATOM 4001 N N . LEU B 1 216 ? -1.314 -27.5 -37.094 1 96.62 216 LEU B N 1
ATOM 4002 C CA . LEU B 1 216 ? -2.344 -28.328 -36.469 1 96.62 216 LEU B CA 1
ATOM 4003 C C . LEU B 1 216 ? -3.115 -27.531 -35.438 1 96.62 216 LEU B C 1
ATOM 4005 O O . LEU B 1 216 ? -2.615 -26.531 -34.906 1 96.62 216 LEU B O 1
ATOM 4009 N N . THR B 1 217 ? -4.34 -28.016 -35.188 1 96.62 217 THR B N 1
ATOM 4010 C CA . THR B 1 217 ? -5.031 -27.484 -34.031 1 96.62 217 THR B CA 1
ATOM 4011 C C . THR B 1 217 ? -4.359 -27.953 -32.719 1 96.62 217 THR B C 1
ATOM 4013 O O . THR B 1 217 ? -3.658 -28.969 -32.719 1 96.62 217 THR B O 1
ATOM 4016 N N . PRO B 1 218 ? -4.559 -27.219 -31.672 1 96.88 218 PRO B N 1
ATOM 4017 C CA . PRO B 1 218 ? -3.945 -27.641 -30.422 1 96.88 218 PRO B CA 1
ATOM 4018 C C . PRO B 1 218 ? -4.285 -29.094 -30.047 1 96.88 218 PRO B C 1
ATOM 4020 O O . PRO B 1 218 ? -3.408 -29.844 -29.641 1 96.88 218 PRO B O 1
ATOM 4023 N N . GLN B 1 219 ? -5.469 -29.438 -30.25 1 95.19 219 GLN B N 1
ATOM 4024 C CA . GLN B 1 219 ? -5.906 -30.781 -29.891 1 95.19 219 GLN B CA 1
ATOM 4025 C C . GLN B 1 219 ? -5.199 -31.844 -30.75 1 95.19 219 GLN B C 1
ATOM 4027 O O . GLN B 1 219 ? -4.715 -32.844 -30.234 1 95.19 219 GLN B O 1
ATOM 4032 N N . LYS B 1 220 ? -5.152 -31.578 -32 1 96.19 220 LYS B N 1
ATOM 4033 C CA . LYS B 1 220 ? -4.477 -32.5 -32.906 1 96.19 220 LYS B CA 1
ATOM 4034 C C . LYS B 1 220 ? -2.984 -32.594 -32.594 1 96.19 220 LYS B C 1
ATOM 4036 O O . LYS B 1 220 ? -2.383 -33.656 -32.688 1 96.19 220 LYS B O 1
ATOM 4041 N N . TRP B 1 221 ? -2.457 -31.422 -32.312 1 97.5 221 TRP B N 1
ATOM 4042 C CA . TRP B 1 221 ? -1.04 -31.391 -31.969 1 97.5 221 TRP B CA 1
ATOM 4043 C C . TRP B 1 221 ? -0.749 -32.25 -30.734 1 97.5 221 TRP B C 1
ATOM 4045 O O . TRP B 1 221 ? 0.21 -33.031 -30.734 1 97.5 221 TRP B O 1
ATOM 4055 N N . ILE B 1 222 ? -1.586 -32.188 -29.734 1 97.38 222 ILE B N 1
ATOM 4056 C CA . ILE B 1 222 ? -1.407 -32.906 -28.5 1 97.38 222 ILE B CA 1
ATOM 4057 C C . ILE B 1 222 ? -1.503 -34.406 -28.766 1 97.38 222 ILE B C 1
ATOM 4059 O O . ILE B 1 222 ? -0.677 -35.188 -28.281 1 97.38 222 ILE B O 1
ATOM 4063 N N . ILE B 1 223 ? -2.447 -34.781 -29.516 1 96.19 223 ILE B N 1
ATOM 4064 C CA . ILE B 1 223 ? -2.643 -36.188 -29.859 1 96.19 223 ILE B CA 1
ATOM 4065 C C . ILE B 1 223 ? -1.414 -36.688 -30.594 1 96.19 223 ILE B C 1
ATOM 4067 O O . ILE B 1 223 ? -0.912 -37.781 -30.281 1 96.19 223 ILE B O 1
ATOM 4071 N N . LYS B 1 224 ? -0.999 -35.938 -31.531 1 97.06 224 LYS B N 1
ATOM 4072 C CA . LYS B 1 224 ? 0.188 -36.344 -32.281 1 97.06 224 LYS B CA 1
ATOM 4073 C C . LYS B 1 224 ? 1.396 -36.469 -31.375 1 97.06 224 LYS B C 1
ATOM 4075 O O . LYS B 1 224 ? 2.15 -37.438 -31.484 1 97.06 224 LYS B O 1
ATOM 4080 N N . ARG B 1 225 ? 1.573 -35.562 -30.531 1 97.31 225 ARG B N 1
ATOM 4081 C CA . ARG B 1 225 ? 2.699 -35.594 -29.594 1 97.31 225 ARG B CA 1
ATOM 4082 C C . ARG B 1 225 ? 2.617 -36.812 -28.688 1 97.31 225 ARG B C 1
ATOM 4084 O O . ARG B 1 225 ? 3.629 -37.438 -28.406 1 97.31 225 ARG B O 1
ATOM 4091 N N . ARG B 1 226 ? 1.44 -37.094 -28.203 1 97.12 226 ARG B N 1
ATOM 4092 C CA . ARG B 1 226 ? 1.219 -38.25 -27.359 1 97.12 226 ARG B CA 1
ATOM 4093 C C . ARG B 1 226 ? 1.542 -39.531 -28.109 1 97.12 226 ARG B C 1
ATOM 4095 O O . ARG B 1 226 ? 2.184 -40.438 -27.562 1 97.12 226 ARG B O 1
ATOM 4102 N N . LEU B 1 227 ? 1.149 -39.562 -29.312 1 96.5 227 LEU B N 1
ATOM 4103 C CA . LEU B 1 227 ? 1.419 -40.75 -30.125 1 96.5 227 LEU B CA 1
ATOM 4104 C C . LEU B 1 227 ? 2.918 -40.938 -30.328 1 96.5 227 LEU B C 1
ATOM 4106 O O . LEU B 1 227 ? 3.422 -42.062 -30.219 1 96.5 227 LEU B O 1
ATOM 4110 N N . GLU B 1 228 ? 3.564 -39.875 -30.641 1 96.88 228 GLU B N 1
ATOM 4111 C CA . GLU B 1 228 ? 5.012 -39.906 -30.828 1 96.88 228 GLU B CA 1
ATOM 4112 C C . GLU B 1 228 ? 5.711 -40.375 -29.547 1 96.88 228 GLU B C 1
ATOM 4114 O O . GLU B 1 228 ? 6.625 -41.219 -29.609 1 96.88 228 GLU B O 1
ATOM 4119 N N . ALA B 1 229 ? 5.285 -39.906 -28.516 1 96.31 229 ALA B N 1
ATOM 4120 C CA . ALA B 1 229 ? 5.871 -40.281 -27.234 1 96.31 229 ALA B CA 1
ATOM 4121 C C . ALA B 1 229 ? 5.602 -41.75 -26.906 1 96.31 229 ALA B C 1
ATOM 4123 O O . ALA B 1 229 ? 6.496 -42.469 -26.469 1 96.31 229 ALA B O 1
ATOM 4124 N N . ALA B 1 230 ? 4.43 -42.188 -27.109 1 95.12 230 ALA B N 1
ATOM 4125 C CA . ALA B 1 230 ? 4.066 -43.562 -26.875 1 95.12 230 ALA B CA 1
ATOM 4126 C C . ALA B 1 230 ? 4.879 -44.5 -27.781 1 95.12 230 ALA B C 1
ATOM 4128 O O . ALA B 1 230 ? 5.352 -45.562 -27.328 1 95.12 230 ALA B O 1
ATOM 4129 N N . HIS B 1 231 ? 4.988 -44.062 -28.969 1 94.69 231 HIS B N 1
ATOM 4130 C CA . HIS B 1 231 ? 5.758 -44.844 -29.922 1 94.69 231 HIS B CA 1
ATOM 4131 C C . HIS B 1 231 ? 7.191 -45.062 -29.438 1 94.69 231 HIS B C 1
ATOM 4133 O O . HIS B 1 231 ? 7.719 -46.156 -29.5 1 94.69 231 HIS B O 1
ATOM 4139 N N . SER B 1 232 ? 7.727 -44.031 -29.047 1 94.75 232 SER B N 1
ATOM 4140 C CA . SER B 1 232 ? 9.094 -44.094 -28.531 1 94.75 232 SER B CA 1
ATOM 4141 C C . SER B 1 232 ? 9.188 -45 -27.328 1 94.75 232 SER B C 1
ATOM 4143 O O . SER B 1 232 ? 10.133 -45.781 -27.203 1 94.75 232 SER B O 1
ATOM 4145 N N . LEU B 1 233 ? 8.219 -44.969 -26.453 1 94.19 233 LEU B N 1
ATOM 4146 C CA . LEU B 1 233 ? 8.203 -45.781 -25.25 1 94.19 233 LEU B CA 1
ATOM 4147 C C . LEU B 1 233 ? 8.039 -47.25 -25.594 1 94.19 233 LEU B C 1
ATOM 4149 O O . LEU B 1 233 ? 8.719 -48.125 -25.031 1 94.19 233 LEU B O 1
ATOM 4153 N N . ILE B 1 234 ? 7.188 -47.531 -26.531 1 92.19 234 ILE B N 1
ATOM 4154 C CA . ILE B 1 234 ? 6.898 -48.906 -26.922 1 92.19 234 ILE B CA 1
ATOM 4155 C C . ILE B 1 234 ? 8.117 -49.5 -27.641 1 92.19 234 ILE B C 1
ATOM 4157 O O . ILE B 1 234 ? 8.516 -50.625 -27.359 1 92.19 234 ILE B O 1
ATOM 4161 N N . LYS B 1 235 ? 8.703 -48.75 -28.484 1 91.62 235 LYS B N 1
ATOM 4162 C CA . LYS B 1 235 ? 9.852 -49.219 -29.25 1 91.62 235 LYS B CA 1
ATOM 4163 C C . LYS B 1 235 ? 11.055 -49.438 -28.344 1 91.62 235 LYS B C 1
ATOM 4165 O O . LYS B 1 235 ? 11.883 -50.312 -28.625 1 91.62 235 LYS B O 1
ATOM 4170 N N . SER B 1 236 ? 11.148 -48.719 -27.359 1 91.81 236 SER B N 1
ATOM 4171 C CA . SER B 1 236 ? 12.281 -48.875 -26.438 1 91.81 236 SER B CA 1
ATOM 4172 C C . SER B 1 236 ? 12.172 -50.156 -25.609 1 91.81 236 SER B C 1
ATOM 4174 O O . SER B 1 236 ? 13.164 -50.594 -25.047 1 91.81 236 SER B O 1
ATOM 4176 N N . GLY B 1 237 ? 11.008 -50.781 -25.453 1 87.25 237 GLY B N 1
ATOM 4177 C CA . GLY B 1 237 ? 10.781 -52 -24.688 1 87.25 237 GLY B CA 1
ATOM 4178 C C . GLY B 1 237 ? 10.664 -51.75 -23.203 1 87.25 237 GLY B C 1
ATOM 4179 O O . GLY B 1 237 ? 10.586 -52.688 -22.406 1 87.25 237 GLY B O 1
ATOM 4180 N N . LYS B 1 238 ? 10.578 -50.562 -22.797 1 85.5 238 LYS B N 1
ATOM 4181 C CA . LYS B 1 238 ? 10.602 -50.219 -21.391 1 85.5 238 LYS B CA 1
ATOM 4182 C C . LYS B 1 238 ? 9.219 -50.312 -20.766 1 85.5 238 LYS B C 1
ATOM 4184 O O . LYS B 1 238 ? 9.086 -50.469 -19.547 1 85.5 238 LYS B O 1
ATOM 4189 N N . LYS B 1 239 ? 8.094 -50.188 -21.578 1 88.62 239 LYS B N 1
ATOM 4190 C CA . LYS B 1 239 ? 6.727 -50.156 -21.062 1 88.62 239 LYS B CA 1
ATOM 4191 C C . LYS B 1 239 ? 5.801 -51.031 -21.906 1 88.62 239 LYS B C 1
ATOM 4193 O O . LYS B 1 239 ? 5.969 -51.125 -23.125 1 88.62 239 LYS B O 1
ATOM 4198 N N . LYS B 1 240 ? 4.844 -51.625 -21.188 1 93 240 LYS B N 1
ATOM 4199 C CA . LYS B 1 240 ? 3.762 -52.281 -21.906 1 93 240 LYS B CA 1
ATOM 4200 C C . LYS B 1 240 ? 2.867 -51.281 -22.625 1 93 240 LYS B C 1
ATOM 4202 O O . LYS B 1 240 ? 2.828 -50.094 -22.25 1 93 240 LYS B O 1
ATOM 4207 N N . VAL B 1 241 ? 2.199 -51.75 -23.578 1 93.69 241 VAL B N 1
ATOM 4208 C CA . VAL B 1 241 ? 1.375 -50.906 -24.438 1 93.69 241 VAL B CA 1
ATOM 4209 C C . VAL B 1 241 ? 0.354 -50.156 -23.594 1 93.69 241 VAL B C 1
ATOM 4211 O O . VAL B 1 241 ? 0.173 -48.969 -23.766 1 93.69 241 VAL B O 1
ATOM 4214 N N . THR B 1 242 ? -0.226 -50.875 -22.641 1 94 242 THR B N 1
ATOM 4215 C CA . THR B 1 242 ? -1.252 -50.281 -21.797 1 94 242 THR B CA 1
ATOM 4216 C C . THR B 1 242 ? -0.658 -49.156 -20.922 1 94 242 THR B C 1
ATOM 4218 O O . THR B 1 242 ? -1.242 -48.094 -20.797 1 94 242 THR B O 1
ATOM 4221 N N . GLU B 1 243 ? 0.458 -49.406 -20.391 1 94.56 243 GLU B N 1
ATOM 4222 C CA . GLU B 1 243 ? 1.134 -48.438 -19.547 1 94.56 243 GLU B CA 1
ATOM 4223 C C . GLU B 1 243 ? 1.562 -47.219 -20.359 1 94.56 243 GLU B C 1
ATOM 4225 O O . GLU B 1 243 ? 1.399 -46.062 -19.906 1 94.56 243 GLU B O 1
ATOM 4230 N N . ALA B 1 244 ? 2.143 -47.438 -21.5 1 95.06 244 ALA B N 1
ATOM 4231 C CA . ALA B 1 244 ? 2.564 -46.344 -22.359 1 95.06 244 ALA B CA 1
ATOM 4232 C C . ALA B 1 244 ? 1.383 -45.469 -22.75 1 95.06 244 ALA B C 1
ATOM 4234 O O . ALA B 1 244 ? 1.496 -44.25 -22.75 1 95.06 244 ALA B O 1
ATOM 4235 N N . CYS B 1 245 ? 0.284 -46.125 -23.047 1 95.38 245 CYS B N 1
ATOM 4236 C CA . CYS B 1 245 ? -0.935 -45.438 -23.422 1 95.38 245 CYS B CA 1
ATOM 4237 C C . CYS B 1 245 ? -1.344 -44.438 -22.344 1 95.38 245 CYS B C 1
ATOM 4239 O O . CYS B 1 245 ? -1.533 -43.25 -22.641 1 95.38 245 CYS B O 1
ATOM 4241 N N . PHE B 1 246 ? -1.346 -44.844 -21.141 1 94.94 246 PHE B N 1
ATOM 4242 C CA . PHE B 1 246 ? -1.831 -44.031 -20.047 1 94.94 246 PHE B CA 1
ATOM 4243 C C . PHE B 1 246 ? -0.755 -43.031 -19.594 1 94.94 246 PHE B C 1
ATOM 4245 O O . PHE B 1 246 ? -1.062 -41.906 -19.188 1 94.94 246 PHE B O 1
ATOM 4252 N N . ASP B 1 247 ? 0.451 -43.406 -19.734 1 93.94 247 ASP B N 1
ATOM 4253 C CA . ASP B 1 247 ? 1.566 -42.562 -19.344 1 93.94 247 ASP B CA 1
ATOM 4254 C C . ASP B 1 247 ? 1.613 -41.281 -20.188 1 93.94 247 ASP B C 1
ATOM 4256 O O . ASP B 1 247 ? 1.982 -40.219 -19.688 1 93.94 247 ASP B O 1
ATOM 4260 N N . VAL B 1 248 ? 1.233 -41.469 -21.406 1 95.69 248 VAL B N 1
ATOM 4261 C CA . VAL B 1 248 ? 1.396 -40.312 -22.297 1 95.69 248 VAL B CA 1
ATOM 4262 C C . VAL B 1 248 ? 0.116 -39.5 -22.312 1 95.69 248 VAL B C 1
ATOM 4264 O O . VAL B 1 248 ? 0.062 -38.438 -22.938 1 95.69 248 VAL B O 1
ATOM 4267 N N . GLY B 1 249 ? -1.007 -39.969 -21.672 1 95.5 249 GLY B N 1
ATOM 4268 C CA . GLY B 1 249 ? -2.141 -39.094 -21.453 1 95.5 249 GLY B CA 1
ATOM 4269 C C . GLY B 1 249 ? -3.416 -39.594 -22.109 1 95.5 249 GLY B C 1
ATOM 4270 O O . GLY B 1 249 ? -4.449 -38.906 -22.047 1 95.5 249 GLY B O 1
ATOM 4271 N N . PHE B 1 250 ? -3.357 -40.719 -22.781 1 95.62 250 PHE B N 1
ATOM 4272 C CA . PHE B 1 250 ? -4.594 -41.25 -23.344 1 95.62 250 PHE B CA 1
ATOM 4273 C C . PHE B 1 250 ? -5.465 -41.875 -22.234 1 95.62 250 PHE B C 1
ATOM 4275 O O . PHE B 1 250 ? -4.953 -42.438 -21.281 1 95.62 250 PHE B O 1
ATOM 4282 N N . LYS B 1 251 ? -6.797 -41.75 -22.469 1 93.94 251 LYS B N 1
ATOM 4283 C CA . LYS B 1 251 ? -7.723 -42.25 -21.469 1 93.94 251 LYS B CA 1
ATOM 4284 C C . LYS B 1 251 ? -8.375 -43.562 -21.922 1 93.94 251 LYS B C 1
ATOM 4286 O O . LYS B 1 251 ? -8.93 -44.281 -21.094 1 93.94 251 LYS B O 1
ATOM 4291 N N . ASN B 1 252 ? -8.273 -43.75 -23.141 1 93.75 252 ASN B N 1
ATOM 4292 C CA . ASN B 1 252 ? -8.953 -44.906 -23.719 1 93.75 252 ASN B CA 1
ATOM 4293 C C . ASN B 1 252 ? -8 -45.75 -24.578 1 93.75 252 ASN B C 1
ATOM 4295 O O . ASN B 1 252 ? -7.531 -45.312 -25.625 1 93.75 252 ASN B O 1
ATOM 4299 N N . LEU B 1 253 ? -7.906 -47.031 -24.203 1 94 253 LEU B N 1
ATOM 4300 C CA . LEU B 1 253 ? -6.973 -47.938 -24.875 1 94 253 LEU B CA 1
ATOM 4301 C C . LEU B 1 253 ? -7.438 -48.25 -26.281 1 94 253 LEU B C 1
ATOM 4303 O O . LEU B 1 253 ? -6.625 -48.375 -27.203 1 94 253 LEU B O 1
ATOM 4307 N N . SER B 1 254 ? -8.719 -48.406 -26.375 1 94.69 254 SER B N 1
ATOM 4308 C CA . SER B 1 254 ? -9.266 -48.75 -27.688 1 94.69 254 SER B CA 1
ATOM 4309 C C . SER B 1 254 ? -9.023 -47.594 -28.672 1 94.69 254 SER B C 1
ATOM 4311 O O . SER B 1 254 ? -8.609 -47.844 -29.812 1 94.69 254 SER B O 1
ATOM 4313 N N . HIS B 1 255 ? -9.312 -46.469 -28.25 1 95.12 255 HIS B N 1
ATOM 4314 C CA . HIS B 1 255 ? -9.086 -45.281 -29.078 1 95.12 255 HIS B CA 1
ATOM 4315 C C . HIS B 1 255 ? -7.609 -45.125 -29.406 1 95.12 255 HIS B C 1
ATOM 4317 O O . HIS B 1 255 ? -7.254 -44.812 -30.562 1 95.12 255 HIS B O 1
ATOM 4323 N N . PHE B 1 256 ? -6.785 -45.312 -28.438 1 96.62 256 PHE B N 1
ATOM 4324 C CA . PHE B 1 256 ? -5.344 -45.219 -28.625 1 96.62 256 PHE B CA 1
ATOM 4325 C C . PHE B 1 256 ? -4.871 -46.219 -29.672 1 96.62 256 PHE B C 1
ATOM 4327 O O . PHE B 1 256 ? -4.137 -45.844 -30.594 1 96.62 256 PHE B O 1
ATOM 4334 N N . SER B 1 257 ? -5.277 -47.406 -29.547 1 95.25 257 SER B N 1
ATOM 4335 C CA . SER B 1 257 ? -4.848 -48.438 -30.469 1 95.25 257 SER B CA 1
ATOM 4336 C C . SER B 1 257 ? -5.25 -48.125 -31.906 1 95.25 257 SER B C 1
ATOM 4338 O O . SER B 1 257 ? -4.473 -48.375 -32.844 1 95.25 257 SER B O 1
ATOM 4340 N N . LYS B 1 258 ? -6.422 -47.625 -32 1 95.81 258 LYS B N 1
ATOM 4341 C CA . LYS B 1 258 ? -6.941 -47.281 -33.344 1 95.81 258 LYS B CA 1
ATOM 4342 C C . LYS B 1 258 ? -6.109 -46.188 -34 1 95.81 258 LYS B C 1
ATOM 4344 O O . LYS B 1 258 ? -5.664 -46.344 -35.125 1 95.81 258 LYS B O 1
ATOM 4349 N N . ILE B 1 259 ? -5.895 -45.156 -33.281 1 95.25 259 ILE B N 1
ATOM 4350 C CA . ILE B 1 259 ? -5.215 -44 -33.906 1 95.25 259 ILE B CA 1
ATOM 4351 C C . ILE B 1 259 ? -3.727 -44.312 -34.031 1 95.25 259 ILE B C 1
ATOM 4353 O O . ILE B 1 259 ? -3.068 -43.812 -34.969 1 95.25 259 ILE B O 1
ATOM 4357 N N . TYR B 1 260 ? -3.17 -45.094 -33.188 1 96.5 260 TYR B N 1
ATOM 4358 C CA . TYR B 1 260 ? -1.79 -45.531 -33.312 1 96.5 260 TYR B CA 1
ATOM 4359 C C . TYR B 1 260 ? -1.586 -46.312 -34.594 1 96.5 260 TYR B C 1
ATOM 4361 O O . TYR B 1 260 ? -0.627 -46.062 -35.344 1 96.5 260 TYR B O 1
ATOM 4369 N N . LYS B 1 261 ? -2.479 -47.125 -34.844 1 95.44 261 LYS B N 1
ATOM 4370 C CA . LYS B 1 261 ? -2.414 -47.938 -36.094 1 95.44 261 LYS B CA 1
ATOM 4371 C C . LYS B 1 261 ? -2.539 -47.031 -37.312 1 95.44 261 LYS B C 1
ATOM 4373 O O . LYS B 1 261 ? -1.866 -47.25 -38.312 1 95.44 261 LYS B O 1
ATOM 4378 N N . GLU B 1 262 ? -3.41 -46.188 -37.25 1 95.5 262 GLU B N 1
ATOM 4379 C CA . GLU B 1 262 ? -3.59 -45.25 -38.344 1 95.5 262 GLU B CA 1
ATOM 4380 C C . GLU B 1 262 ? -2.318 -44.469 -38.594 1 95.5 262 GLU B C 1
ATOM 4382 O O . GLU B 1 262 ? -1.967 -44.188 -39.75 1 95.5 262 GLU B O 1
ATOM 4387 N N . ALA B 1 263 ? -1.607 -44.125 -37.625 1 94.62 263 ALA B N 1
ATOM 4388 C CA . ALA B 1 263 ? -0.441 -43.25 -37.719 1 94.62 263 ALA B CA 1
ATOM 4389 C C . ALA B 1 263 ? 0.798 -44.031 -38.125 1 94.62 263 ALA B C 1
ATOM 4391 O O . ALA B 1 263 ? 1.626 -43.531 -38.906 1 94.62 263 ALA B O 1
ATOM 4392 N N . TYR B 1 264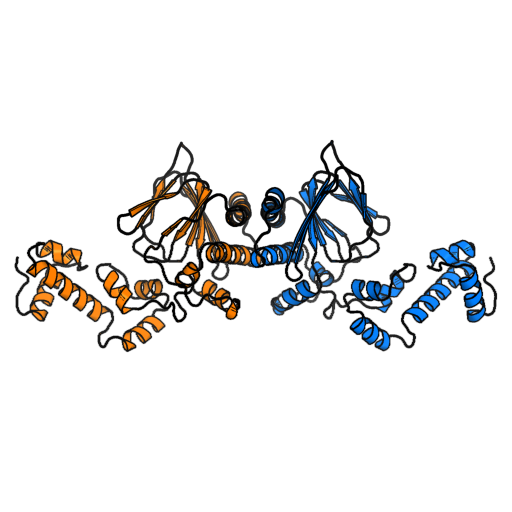 ? 0.907 -45.312 -37.656 1 94.38 264 TYR B N 1
ATOM 4393 C CA . TYR B 1 264 ? 2.176 -46 -37.844 1 94.38 264 TYR B CA 1
ATOM 4394 C C . TYR B 1 264 ? 1.992 -47.281 -38.688 1 94.38 264 TYR B C 1
ATOM 4396 O O . TYR B 1 264 ? 2.965 -47.969 -39 1 94.38 264 TYR B O 1
ATOM 4404 N N . GLY B 1 265 ? 0.812 -47.562 -39 1 92.69 265 GLY B N 1
ATOM 4405 C CA . GLY B 1 265 ? 0.525 -48.656 -39.906 1 92.69 265 GLY B CA 1
ATOM 4406 C C . GLY B 1 265 ? 0.443 -50 -39.219 1 92.69 265 GLY B C 1
ATOM 4407 O O . GLY B 1 265 ? 0.05 -51 -39.844 1 92.69 265 GLY B O 1
ATOM 4408 N N . VAL B 1 266 ? 0.924 -50.062 -37.969 1 91.38 266 VAL B N 1
ATOM 4409 C CA . VAL B 1 266 ? 0.877 -51.312 -37.219 1 91.38 266 VAL B CA 1
ATOM 4410 C C . VAL B 1 266 ? 0.257 -51.031 -35.844 1 91.38 266 VAL B C 1
ATOM 4412 O O . VAL B 1 266 ? 0.323 -49.938 -35.312 1 91.38 266 VAL B O 1
ATOM 4415 N N . ALA B 1 267 ? -0.464 -52.031 -35.312 1 90.94 267 ALA B N 1
ATOM 4416 C CA . ALA B 1 267 ? -0.987 -51.906 -33.938 1 90.94 267 ALA B CA 1
ATOM 4417 C C . ALA B 1 267 ? 0.146 -51.812 -32.938 1 90.94 267 ALA B C 1
ATOM 4419 O O . ALA B 1 267 ? 1.243 -52.344 -33.156 1 90.94 267 ALA B O 1
ATOM 4420 N N . PRO B 1 268 ? -0.13 -51.094 -31.953 1 85.5 268 PRO B N 1
ATOM 4421 C CA . PRO B 1 268 ? 0.908 -51.094 -30.922 1 85.5 268 PRO B CA 1
ATOM 4422 C C . PRO B 1 268 ? 1.149 -52.469 -30.312 1 85.5 268 PRO B C 1
ATOM 4424 O O . PRO B 1 268 ? 0.197 -53.188 -30.047 1 85.5 268 PRO B O 1
ATOM 4427 N N . SER B 1 269 ? 2.383 -52.969 -30.5 1 77.69 269 SER B N 1
ATOM 4428 C CA . SER B 1 269 ? 2.682 -54.312 -30 1 77.69 269 SER B CA 1
ATOM 4429 C C . SER B 1 269 ? 4.016 -54.344 -29.266 1 77.69 269 SER B C 1
ATOM 4431 O O . SER B 1 269 ? 4.934 -53.594 -29.594 1 77.69 269 SER B O 1
ATOM 4433 N N . TRP B 1 270 ? 4.051 -54.5 -27.812 1 63.41 270 TRP B N 1
ATOM 4434 C CA . TRP B 1 270 ? 5.148 -55.125 -27.078 1 63.41 270 TRP B CA 1
ATOM 4435 C C . TRP B 1 270 ? 4.668 -56.344 -26.281 1 63.41 270 TRP B C 1
ATOM 4437 O O . TRP B 1 270 ? 3.523 -56.375 -25.828 1 63.41 270 TRP B O 1
#

Radius of gyration: 32.94 Å; Cα contacts (8 Å, |Δi|>4): 920; chains: 2; bounding box: 38×116×74 Å

Secondary structure (DSSP, 8-state):
--EEEEEEETTEEEEEEEESS-EEE--B-SEEEEEEEESEEEEEETTEEEEE-TT-EEEE-SBSSEEEEEE-BTTBPEEEEEEEE-HHHHHHHHHHS-GGGS-SS----S-SEEEPPSS-HHHHHHHHHHHHHHHHT-PPPHHHHHHHHHHHHHHHHTT-TTHHHHHTTTSTTTPPPHHHHHHHHTTS---HHHHHHHTT--HHHHHHHHHHH-SS-HHHHHHHHHHHHHHHHHHHTSS-HHHHHHHTT-S-HHHHHHHHHHHHSS----/--EEEEEEETTEEEEEEEESS-EEE--B-SEEEEEEEESEEEEEETTEEEEE-TT-EEEE-SBSSEEEEEE-BTTBPEEEEEEEE-HHHHHHHHHHS-GGGS-SS----S-SEEEPPSS-HHHHHHHHHHHHHHHHT-PPPHHHHHHHHHHHHHHHHTT-TTHHHHHTTTSTTTPPPHHHHHHHHTTS---HHHHHHHTT--HHHHHHHHHHH-SS-HHHHHHHHHHHHHHHHHHHTSS-HHHHHHHTT-S-HHHHHHHHHHHHSS----

InterPro domains:
  IPR009057 Homedomain-like superfamily [SSF46689] (177-223)
  IPR009057 Homedomain-like superfamily [SSF46689] (225-269)
  IPR018060 AraC-like, DNA binding HTH domain [PF12833] (195-269)
  IPR018060 AraC-like, DNA binding HTH domain [PS01124] (176-270)
  IPR018060 AraC-like, DNA binding HTH domain [SM00342] (189-269)
  IPR018062 HTH domain AraC-type, conserved site [PS00041] (226-268)
  IPR050204 AraC/XylS family transcriptional regulators [PTHR46796] (179-269)
  IPR054015 ExsA-like, N-terminal regulatory domain [PF22200] (31-162)

Organism: NCBI:txid997887

Solvent-accessible surface area (backbone atoms only — not comparable to full-atom values): 29328 Å² total; per-residue (Å²): 112,78,44,77,48,71,48,74,53,98,60,38,40,39,35,36,43,33,26,65,56,74,44,76,48,54,67,33,86,38,35,29,42,38,35,31,67,32,24,34,40,38,37,35,43,88,88,42,76,46,76,44,44,56,72,37,36,33,38,34,43,48,35,78,66,36,36,36,37,40,27,58,37,94,88,32,45,21,28,35,42,35,40,42,51,34,67,70,42,47,54,56,51,58,69,71,52,60,74,87,72,54,72,86,82,42,49,61,65,92,65,52,69,42,75,52,78,74,92,41,64,69,59,50,22,54,52,64,32,47,49,58,34,64,75,69,70,45,76,71,54,65,68,54,48,48,48,54,52,52,48,51,50,47,54,46,51,74,70,36,65,33,43,50,22,59,72,41,22,69,36,88,90,34,43,56,53,64,66,64,49,42,73,75,42,49,41,55,94,65,52,68,61,52,51,15,47,69,46,57,33,51,56,68,56,35,55,56,56,44,53,75,76,38,92,53,53,72,68,57,44,40,52,49,51,30,49,53,51,28,48,54,38,37,73,69,66,80,40,49,55,70,55,30,43,48,64,32,42,51,89,45,68,68,60,48,42,52,54,42,20,71,74,68,73,46,63,81,74,111,111,77,44,77,50,71,47,74,52,98,60,38,40,38,35,36,45,33,24,64,54,73,44,76,47,54,69,34,86,36,35,30,42,38,37,31,67,30,23,33,39,38,36,36,43,90,89,43,77,45,76,44,43,58,74,36,37,34,38,36,44,47,36,79,65,36,37,37,36,40,28,56,36,96,88,32,46,22,28,36,42,36,41,41,52,36,68,70,44,46,53,56,51,57,70,70,52,60,74,88,73,54,71,87,82,44,50,63,66,90,66,52,69,42,76,52,75,73,92,42,64,67,59,50,23,55,51,62,33,47,48,57,33,65,76,69,71,45,76,71,55,66,69,55,48,49,48,54,51,52,49,51,52,48,57,47,51,71,70,36,64,34,44,50,22,58,71,43,23,69,37,88,90,34,44,55,53,66,66,64,50,42,72,75,43,50,40,54,94,65,52,70,60,51,52,15,48,68,46,57,33,51,57,68,54,34,55,57,56,45,53,75,76,36,93,54,54,72,67,56,45,39,51,50,51,29,49,53,50,28,49,53,38,37,72,68,65,79,39,50,55,71,55,30,43,46,64,32,42,52,89,44,69,68,62,48,42,52,54,43,19,71,74,68,74,45,65,79,74,112

pLDDT: mean 90.78, std 6.54, range [62.25, 97.69]

Foldseek 3Di:
DWDKDWQDDPQWIKIKIWDQDKDKDQFDLFWKKKAWQAFKKWKDAPRDIDIDHHQWIKIAFGDRRIMIITGHDPNHITIMMMIGHGLVLLVVLVVVDDPVPQDPPAAADPDRMGIFDGPDPLVVVLVVVVVVCVVVVHHDDPVVSSVSNSSVVVSVCVRDSNCCLRSPCVDPPSQADLVVVCLVDLQPDDDLQSSQSSRSHGSVVSQVVVVVPDVDGPVVVSLVSLLVQLVVCLVVVPDDSVCSCNRSHHDDSVVSQVVNCVVPVDGRDD/DWDKDWQDDPQWIKIKIWDQDKDKDQFDLFWKKKAWQAFKKWKDAPRDIDIDHHQWIKIAFGDRRIMIITGHDPSHITIMMMIGHGLVLLVVLVVVDDPVPQDPPAAADPDRMGIFDGPDPLVVVLVVVVVVCVVVVHHDDPVVSSVSNSSVVVSVCVRDSNCSLRSPCVDPPSQADLVVVCLVDLQPDDDCQSSQSSRSHGSVVSQVVVVVPDVDGPVVVSLVSLLVQLVVCLVVVPDDSVCSCNRSHHDDSVVSQVVNCVVPVDGRDD

Sequence (540 aa):
MERLDVFDCSNVLIASYFTDDRGCAHENREHTLIYLCSGELEIEERGKKTVLHPGDCAFMRRDNRMWLQKKVEDGKPYRSVVLKFSRPFLREFYQTLNRQQIPNDSEREKVSLRVLPSNRLDIRSLFESVIPYFDAGEKPSEDVLKLKMVEGIYVLLNTDRNLYASLFDFVEPWKIDILDYLNENYMCDLSLEEIASYTGRSLATFKRDFAKVSNLTPQKWIIKRRLEAAHSLIKSGKKKVTEACFDVGFKNLSHFSKIYKEAYGVAPSWMERLDVFDCSNVLIASYFTDDRGCAHENREHTLIYLCSGELEIEERGKKTVLHPGDCAFMRRDNRMWLQKKVEDGKPYRSVVLKFSRPFLREFYQTLNRQQIPNDSEREKVSLRVLPSNRLDIRSLFESVIPYFDAGEKPSEDVLKLKMVEGIYVLLNTDRNLYASLFDFVEPWKIDILDYLNENYMCDLSLEEIASYTGRSLATFKRDFAKVSNLTPQKWIIKRRLEAAHSLIKSGKKKVTEACFDVGFKNLSHFSKIYKEAYGVAPSW